Protein AF-0000000066018868 (afdb_homodimer)

Structure (mmCIF, N/CA/C/O backbone):
data_AF-0000000066018868-model_v1
#
loop_
_entity.id
_entity.type
_entity.pdbx_description
1 polymer 'Putative methylthioribose-1-phosphate isomerase'
#
loop_
_atom_site.group_PDB
_atom_site.id
_atom_site.type_symbol
_atom_site.label_atom_id
_atom_site.label_alt_id
_atom_site.label_comp_id
_atom_site.label_asym_id
_atom_site.label_entity_id
_atom_site.label_seq_id
_atom_site.pdbx_PDB_ins_code
_atom_site.Cartn_x
_atom_site.Cartn_y
_atom_site.Cartn_z
_atom_site.occupancy
_atom_site.B_iso_or_equiv
_atom_site.auth_seq_id
_atom_site.auth_comp_id
_atom_site.auth_asym_id
_atom_site.auth_atom_id
_atom_site.pdbx_PDB_model_num
ATOM 1 N N . MET A 1 1 ? 11.273 27.328 0.856 1 86 1 MET A N 1
ATOM 2 C CA . MET A 1 1 ? 10.125 27.828 0.093 1 86 1 MET A CA 1
ATOM 3 C C . MET A 1 1 ? 8.82 27.562 0.837 1 86 1 MET A C 1
ATOM 5 O O . MET A 1 1 ? 8.586 26.438 1.297 1 86 1 MET A O 1
ATOM 9 N N . ARG A 1 2 ? 8.078 28.625 0.972 1 96.12 2 ARG A N 1
ATOM 10 C CA . ARG A 1 2 ? 6.82 28.516 1.702 1 96.12 2 ARG A CA 1
ATOM 11 C C . ARG A 1 2 ? 5.734 27.891 0.83 1 96.12 2 ARG A C 1
ATOM 13 O O . ARG A 1 2 ? 5.645 28.188 -0.364 1 96.12 2 ARG A O 1
ATOM 20 N N . SER A 1 3 ? 4.953 27.031 1.435 1 97.81 3 SER A N 1
ATOM 21 C CA . SER A 1 3 ? 3.877 26.375 0.705 1 97.81 3 SER A CA 1
ATOM 22 C C . SER A 1 3 ? 2.664 27.281 0.566 1 97.81 3 SER A C 1
ATOM 24 O O . SER A 1 3 ? 1.839 27.094 -0.331 1 97.81 3 SER A O 1
ATOM 26 N N . ILE A 1 4 ? 2.498 28.312 1.494 1 98.31 4 ILE A N 1
ATOM 27 C CA . ILE A 1 4 ? 1.405 29.266 1.548 1 98.31 4 ILE A CA 1
ATOM 28 C C . ILE A 1 4 ? 1.915 30.594 2.111 1 98.31 4 ILE A C 1
ATOM 30 O O . ILE A 1 4 ? 2.68 30.609 3.078 1 98.31 4 ILE A O 1
ATOM 34 N N . PHE A 1 5 ? 1.605 31.672 1.481 1 97.75 5 PHE A N 1
ATOM 35 C CA . PHE A 1 5 ? 2.137 32.969 1.902 1 97.75 5 PHE A CA 1
ATOM 36 C C . PHE A 1 5 ? 1.303 34.094 1.332 1 97.75 5 PHE A C 1
ATOM 38 O O . PHE A 1 5 ? 0.476 33.875 0.443 1 97.75 5 PHE A O 1
ATOM 45 N N . TRP A 1 6 ? 1.484 35.281 1.974 1 97.44 6 TRP A N 1
ATOM 46 C CA . TRP A 1 6 ? 0.8 36.5 1.525 1 97.44 6 TRP A CA 1
ATOM 47 C C . TRP A 1 6 ? 1.753 37.406 0.76 1 97.44 6 TRP A C 1
ATOM 49 O O . TRP A 1 6 ? 2.812 37.781 1.271 1 97.44 6 TRP A O 1
ATOM 59 N N .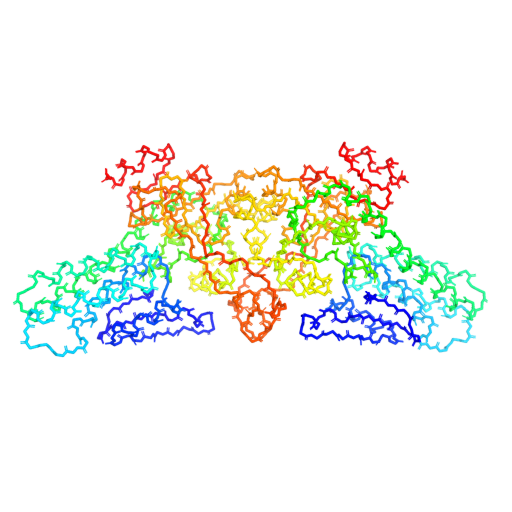 ASP A 1 7 ? 1.47 37.656 -0.458 1 94.94 7 ASP A N 1
ATOM 60 C CA . ASP A 1 7 ? 2.164 38.594 -1.323 1 94.94 7 ASP A CA 1
ATOM 61 C C . ASP A 1 7 ? 1.188 39.312 -2.266 1 94.94 7 ASP A C 1
ATOM 63 O O . ASP A 1 7 ? 0.996 38.875 -3.404 1 94.94 7 ASP A O 1
ATOM 67 N N . ASP A 1 8 ? 0.673 40.5 -1.88 1 90.44 8 ASP A N 1
ATOM 68 C CA . ASP A 1 8 ? -0.396 41.188 -2.602 1 90.44 8 ASP A CA 1
ATOM 69 C C . ASP A 1 8 ? -1.567 40.25 -2.867 1 90.44 8 ASP A C 1
ATOM 71 O O . ASP A 1 8 ? -2.076 40.188 -3.99 1 90.44 8 ASP A O 1
ATOM 75 N N . GLY A 1 9 ? -1.763 39.469 -1.833 1 93.56 9 GLY A N 1
ATOM 76 C CA . GLY A 1 9 ? -2.781 38.406 -1.881 1 93.56 9 GLY A CA 1
ATOM 77 C C . GLY A 1 9 ? -2.299 37.094 -1.35 1 93.56 9 GLY A C 1
ATOM 78 O O . GLY A 1 9 ? -1.133 36.938 -0.973 1 93.56 9 GLY A O 1
ATOM 79 N N . LEU A 1 10 ? -3.234 36.156 -1.302 1 97.94 10 LEU A N 1
ATOM 80 C CA . LEU A 1 10 ? -2.898 34.844 -0.78 1 97.94 10 LEU A CA 1
ATOM 81 C C . LEU A 1 10 ? -2.387 33.906 -1.893 1 97.94 10 LEU A C 1
ATOM 83 O O . LEU A 1 10 ? -3.033 33.781 -2.934 1 97.94 10 LEU A O 1
ATOM 87 N N . LYS A 1 11 ? -1.258 33.375 -1.705 1 98.12 11 LYS A N 1
ATOM 88 C CA . LYS A 1 11 ? -0.637 32.469 -2.662 1 98.12 11 LYS A CA 1
ATOM 89 C C . LYS A 1 11 ? -0.3 31.125 -2.01 1 98.12 11 LYS A C 1
ATOM 91 O O . LYS A 1 11 ? 0.029 31.062 -0.822 1 98.12 11 LYS A O 1
ATOM 96 N N . LEU A 1 12 ? -0.476 30.078 -2.75 1 98 12 LEU A N 1
ATOM 97 C CA . LEU A 1 12 ? -0.122 28.766 -2.24 1 98 12 LEU A CA 1
ATOM 98 C C . LEU A 1 12 ? 0.414 27.875 -3.357 1 98 12 LEU A C 1
ATOM 100 O O . LEU A 1 12 ? 0.1 28.094 -4.531 1 98 12 LEU A O 1
ATOM 104 N N . ILE A 1 13 ? 1.27 26.891 -3.074 1 98.06 13 ILE A N 1
ATOM 105 C CA . ILE A 1 13 ? 1.742 25.875 -4.008 1 98.06 13 ILE A CA 1
ATOM 106 C C . ILE A 1 13 ? 0.614 24.891 -4.316 1 98.06 13 ILE A C 1
ATOM 108 O O . ILE A 1 13 ? -0.004 24.344 -3.402 1 98.06 13 ILE A O 1
ATOM 112 N N . ASP A 1 14 ? 0.281 24.703 -5.574 1 98.12 14 ASP A N 1
ATOM 113 C CA . ASP A 1 14 ? -0.71 23.703 -5.973 1 98.12 14 ASP A CA 1
ATOM 114 C C . ASP A 1 14 ? -0.128 22.297 -5.922 1 98.12 14 ASP A C 1
ATOM 116 O O . ASP A 1 14 ? 0.373 21.797 -6.93 1 98.12 14 ASP A O 1
ATOM 120 N N . GLN A 1 15 ? -0.317 21.672 -4.859 1 97.75 15 GLN A N 1
ATOM 121 C CA . GLN A 1 15 ? 0.302 20.375 -4.613 1 97.75 15 GLN A CA 1
ATOM 122 C C . GLN A 1 15 ? -0.263 19.297 -5.547 1 97.75 15 GLN A C 1
ATOM 124 O O . GLN A 1 15 ? 0.333 18.234 -5.711 1 97.75 15 GLN A O 1
ATOM 129 N N . THR A 1 16 ? -1.448 19.531 -6.145 1 96.5 16 THR A N 1
ATOM 130 C CA . THR A 1 16 ? -2.059 18.562 -7.047 1 96.5 16 THR A CA 1
ATOM 131 C C . THR A 1 16 ? -1.248 18.438 -8.336 1 96.5 16 THR A C 1
ATOM 133 O O . THR A 1 16 ? -1.406 17.469 -9.078 1 96.5 16 THR A O 1
ATOM 136 N N . LYS A 1 17 ? -0.354 19.391 -8.555 1 97.12 17 LYS A N 1
ATOM 137 C CA . LYS A 1 17 ? 0.403 19.406 -9.805 1 97.12 17 LYS A CA 1
ATOM 138 C C . LYS A 1 17 ? 1.759 18.734 -9.633 1 97.12 17 LYS A C 1
ATOM 140 O O . LYS A 1 17 ? 2.42 18.406 -10.625 1 97.12 17 LYS A O 1
ATOM 145 N N . LEU A 1 18 ? 2.076 18.547 -8.406 1 97.19 18 LEU A N 1
ATOM 146 C CA . LEU A 1 18 ? 3.338 17.875 -8.133 1 97.19 18 LEU A CA 1
ATOM 147 C C . LEU A 1 18 ? 3.195 16.359 -8.328 1 97.19 18 LEU A C 1
ATOM 149 O O . LEU A 1 18 ? 2.131 15.797 -8.07 1 97.19 18 LEU A O 1
ATOM 153 N N . PRO A 1 19 ? 4.262 15.688 -8.922 1 97.38 19 PRO A N 1
ATOM 154 C CA . PRO A 1 19 ? 5.656 16.125 -9.023 1 97.38 19 PRO A CA 1
ATOM 155 C C . PRO A 1 19 ? 5.996 16.719 -10.391 1 97.38 19 PRO A C 1
ATOM 157 O O . PRO A 1 19 ? 7.137 17.109 -10.633 1 97.38 19 PRO A O 1
ATOM 160 N N . GLU A 1 20 ? 5.066 16.766 -11.25 1 96 20 GLU A N 1
ATOM 161 C CA . GLU A 1 20 ? 5.348 17.141 -12.633 1 96 20 GLU A CA 1
ATOM 162 C C . GLU A 1 20 ? 5.738 18.609 -12.742 1 96 20 GLU A C 1
ATOM 164 O O . GLU A 1 20 ? 6.641 18.969 -13.508 1 96 20 GLU A O 1
ATOM 169 N N . LYS A 1 21 ? 4.957 19.422 -11.977 1 96.25 21 LYS A N 1
ATOM 170 C CA . LYS A 1 21 ? 5.152 20.859 -12.109 1 96.25 21 LYS A CA 1
ATOM 171 C C . LYS A 1 21 ? 4.992 21.562 -10.766 1 96.25 21 LYS A C 1
ATOM 173 O O . LYS A 1 21 ? 4.078 21.25 -10 1 96.25 21 LYS A O 1
ATOM 178 N N . LEU A 1 22 ? 5.883 22.469 -10.461 1 97 22 LEU A N 1
ATOM 179 C CA . LEU A 1 22 ? 5.719 23.391 -9.336 1 97 22 LEU A CA 1
ATOM 180 C C . LEU A 1 22 ? 4.934 24.625 -9.766 1 97 22 LEU A C 1
ATOM 182 O O . LEU A 1 22 ? 5.43 25.453 -10.531 1 97 22 LEU A O 1
ATOM 186 N N . GLU A 1 23 ? 3.723 24.719 -9.312 1 97.81 23 GLU A N 1
ATOM 187 C CA . GLU A 1 23 ? 2.85 25.844 -9.672 1 97.81 23 GLU A CA 1
ATOM 188 C C . GLU A 1 23 ? 2.318 26.547 -8.43 1 97.81 23 GLU A C 1
ATOM 190 O O . GLU A 1 23 ? 1.902 25.906 -7.473 1 97.81 23 GLU A O 1
ATOM 195 N N . VAL A 1 24 ? 2.406 27.844 -8.422 1 97.56 24 VAL A N 1
ATOM 196 C CA . VAL A 1 24 ? 1.839 28.672 -7.359 1 97.56 24 VAL A CA 1
ATOM 197 C C . VAL A 1 24 ? 0.521 29.281 -7.832 1 97.56 24 VAL A C 1
ATOM 199 O O . VAL A 1 24 ? 0.461 29.891 -8.898 1 97.56 24 VAL A O 1
ATOM 202 N N . ILE A 1 25 ? -0.51 29.125 -7.043 1 97.12 25 ILE A N 1
ATOM 203 C CA . ILE A 1 25 ? -1.794 29.703 -7.402 1 97.12 25 ILE A CA 1
ATOM 204 C C . ILE A 1 25 ? -2.113 30.859 -6.453 1 97.12 25 ILE A C 1
ATOM 206 O O . ILE A 1 25 ? -1.679 30.859 -5.301 1 97.12 25 ILE A O 1
ATOM 210 N N . GLU A 1 26 ? -2.842 31.828 -7.016 1 96.94 26 GLU A N 1
ATOM 211 C CA . GLU A 1 26 ? -3.309 32.969 -6.227 1 96.94 26 GLU A CA 1
ATOM 212 C C . GLU A 1 26 ? -4.801 32.875 -5.926 1 96.94 26 GLU A C 1
ATOM 214 O O . GLU A 1 26 ? -5.605 32.625 -6.824 1 96.94 26 GLU A O 1
ATOM 219 N N . CYS A 1 27 ? -5.102 32.938 -4.625 1 97 27 CYS A N 1
ATOM 220 C CA . CYS A 1 27 ? -6.496 33 -4.207 1 97 27 CYS A CA 1
ATOM 221 C C . CYS A 1 27 ? -6.934 34.438 -3.982 1 97 27 CYS A C 1
ATOM 223 O O . CYS A 1 27 ? -6.344 35.156 -3.166 1 97 27 CYS A O 1
ATOM 225 N N . ARG A 1 28 ? -8.062 34.844 -4.574 1 94.88 28 ARG A N 1
ATOM 226 C CA . ARG A 1 28 ? -8.477 36.25 -4.527 1 94.88 28 ARG A CA 1
ATOM 227 C C . ARG A 1 28 ? -9.695 36.438 -3.631 1 94.88 28 ARG A C 1
ATOM 229 O O . ARG A 1 28 ? -10.016 37.562 -3.232 1 94.88 28 ARG A O 1
ATOM 236 N N . ASN A 1 29 ? -10.312 35.312 -3.41 1 95.62 29 ASN A N 1
ATOM 237 C CA . ASN A 1 29 ? -11.453 35.312 -2.506 1 95.62 29 ASN A CA 1
ATOM 238 C C . ASN A 1 29 ? -11.586 34 -1.742 1 95.62 29 ASN A C 1
ATOM 240 O O . ASN A 1 29 ? -10.852 33.062 -2.004 1 95.62 29 ASN A O 1
ATOM 244 N N . VAL A 1 30 ? -12.5 34 -0.84 1 97.38 30 VAL A N 1
ATOM 245 C CA . VAL A 1 30 ? -12.656 32.875 0.078 1 97.38 30 VAL A CA 1
ATOM 246 C C . VAL A 1 30 ? -13.133 31.656 -0.687 1 97.38 30 VAL A C 1
ATOM 248 O O . VAL A 1 30 ? -12.766 30.531 -0.358 1 97.38 30 VAL A O 1
ATOM 251 N N . GLU A 1 31 ? -13.898 31.828 -1.704 1 97.38 31 GLU A N 1
ATOM 252 C CA . GLU A 1 31 ? -14.406 30.719 -2.508 1 97.38 31 GLU A CA 1
ATOM 253 C C . GLU A 1 31 ? -13.266 29.984 -3.205 1 97.38 31 GLU A C 1
ATOM 255 O O . GLU A 1 31 ? -13.266 28.75 -3.266 1 97.38 31 GLU A O 1
ATOM 260 N N . GLU A 1 32 ? -12.344 30.766 -3.691 1 97.31 32 GLU A N 1
ATOM 261 C CA . GLU A 1 32 ? -11.188 30.156 -4.355 1 97.31 32 GLU A CA 1
ATOM 262 C C . GLU A 1 32 ? -10.328 29.375 -3.369 1 97.31 32 GLU A C 1
ATOM 264 O O . GLU A 1 32 ? -9.82 28.297 -3.695 1 97.31 32 GLU A O 1
ATOM 269 N N . LEU A 1 33 ? -10.141 29.922 -2.188 1 98.06 33 LEU A N 1
ATOM 270 C CA . LEU A 1 33 ? -9.391 29.203 -1.158 1 98.06 33 LEU A CA 1
ATOM 271 C C . LEU A 1 33 ? -10.117 27.938 -0.742 1 98.06 33 LEU A C 1
ATOM 273 O O . LEU A 1 33 ? -9.492 26.875 -0.582 1 98.06 33 LEU A O 1
ATOM 277 N N . ALA A 1 34 ? -11.406 28.047 -0.562 1 97.69 34 ALA A N 1
ATOM 278 C CA . ALA A 1 34 ? -12.219 26.875 -0.203 1 97.69 34 ALA A CA 1
ATOM 279 C C . ALA A 1 34 ? -12.078 25.766 -1.242 1 97.69 34 ALA A C 1
ATOM 281 O O . ALA A 1 34 ? -11.961 24.594 -0.892 1 97.69 34 ALA A O 1
ATOM 282 N N . ASP A 1 35 ? -12.07 26.203 -2.443 1 97.25 35 ASP A N 1
ATOM 283 C CA . ASP A 1 35 ? -11.898 25.234 -3.533 1 97.25 35 ASP A CA 1
ATOM 284 C C . ASP A 1 35 ? -10.523 24.578 -3.475 1 97.25 35 ASP A C 1
ATOM 286 O O . ASP A 1 35 ? -10.391 23.375 -3.709 1 97.25 35 ASP A O 1
ATOM 290 N N . ALA A 1 36 ? -9.492 25.328 -3.201 1 97.38 36 ALA A N 1
ATOM 291 C CA . ALA A 1 36 ? -8.133 24.812 -3.086 1 97.38 36 ALA A CA 1
ATOM 292 C C . ALA A 1 36 ? -8.023 23.797 -1.95 1 97.38 36 ALA A C 1
ATOM 294 O O . ALA A 1 36 ? -7.336 22.781 -2.08 1 97.38 36 ALA A O 1
ATOM 295 N N . ILE A 1 37 ? -8.68 24.078 -0.871 1 96.56 37 ILE A N 1
ATOM 296 C CA . ILE A 1 37 ? -8.672 23.188 0.287 1 96.56 37 ILE A CA 1
ATOM 297 C C . ILE A 1 37 ? -9.391 21.891 -0.053 1 96.56 37 ILE A C 1
ATOM 299 O O . ILE A 1 37 ? -8.875 20.797 0.204 1 96.56 37 ILE A O 1
ATOM 303 N N . LYS A 1 38 ? -10.531 21.984 -0.745 1 94.19 38 LYS A N 1
ATOM 304 C CA . LYS A 1 38 ? -11.336 20.812 -1.086 1 94.19 38 LYS A CA 1
ATOM 305 C C . LYS A 1 38 ? -10.617 19.906 -2.084 1 94.19 38 LYS A C 1
ATOM 307 O O . LYS A 1 38 ? -10.703 18.688 -2 1 94.19 38 LYS A O 1
ATOM 312 N N . LYS A 1 39 ? -9.883 20.547 -2.949 1 93.69 39 LYS A N 1
ATOM 313 C CA . LYS A 1 39 ? -9.195 19.797 -3.996 1 93.69 39 LYS A CA 1
ATOM 314 C C . LYS A 1 39 ? -7.828 19.312 -3.516 1 93.69 39 LYS A C 1
ATOM 316 O O . LYS A 1 39 ? -7.098 18.672 -4.266 1 93.69 39 LYS A O 1
ATOM 321 N N . LEU A 1 40 ? -7.488 19.688 -2.34 1 93.81 40 LEU A N 1
ATOM 322 C CA . LEU A 1 40 ? -6.25 19.25 -1.694 1 93.81 40 LEU A CA 1
ATOM 323 C C . LEU A 1 40 ? -5.039 19.891 -2.371 1 93.81 40 LEU A C 1
ATOM 325 O O . LEU A 1 40 ? -3.967 19.281 -2.426 1 93.81 40 LEU A O 1
ATOM 329 N N . ALA A 1 41 ? -5.285 21.047 -2.934 1 96.25 41 ALA A N 1
ATOM 330 C CA . ALA A 1 41 ? -4.148 21.828 -3.406 1 96.25 41 ALA A CA 1
ATOM 331 C C . ALA A 1 41 ? -3.262 22.281 -2.244 1 96.25 41 ALA A C 1
ATOM 333 O O . ALA A 1 41 ? -2.045 22.406 -2.396 1 96.25 41 ALA A O 1
ATOM 334 N N . VAL A 1 42 ? -3.904 22.562 -1.191 1 95.56 42 VAL A N 1
ATOM 335 C CA . VAL A 1 42 ? -3.236 22.781 0.088 1 95.56 42 VAL A CA 1
ATOM 336 C C . VAL A 1 42 ? -3.711 21.75 1.103 1 95.56 42 VAL A C 1
ATOM 338 O O . VAL A 1 42 ? -4.914 21.516 1.252 1 95.56 42 VAL A O 1
ATOM 341 N N . ARG A 1 43 ? -2.715 21.172 1.622 1 92.75 43 ARG A N 1
ATOM 342 C CA . ARG A 1 43 ? -3.01 20.125 2.588 1 92.75 43 ARG A CA 1
ATOM 343 C C . ARG A 1 43 ? -1.959 20.078 3.691 1 92.75 43 ARG A C 1
ATOM 345 O O . ARG A 1 43 ? -0.939 20.766 3.611 1 92.75 43 ARG A O 1
ATOM 352 N N . GLY A 1 44 ? -2.236 19.188 4.785 1 94.75 44 GLY A N 1
ATOM 353 C CA . GLY A 1 44 ? -1.415 19.156 5.984 1 94.75 44 GLY A CA 1
ATOM 354 C C . GLY A 1 44 ? -1.979 19.984 7.121 1 94.75 44 GLY A C 1
ATOM 355 O O . GLY A 1 44 ? -2.41 21.125 6.91 1 94.75 44 GLY A O 1
ATOM 356 N N . ALA A 1 45 ? -1.884 19.484 8.258 1 94.25 45 ALA A N 1
ATOM 357 C CA . ALA A 1 45 ? -2.543 20.094 9.406 1 94.25 45 ALA A CA 1
ATOM 358 C C . ALA A 1 45 ? -2.01 21.5 9.664 1 94.25 45 ALA A C 1
ATOM 360 O O . ALA A 1 45 ? -2.783 22.453 9.758 1 94.25 45 ALA A O 1
ATOM 361 N N . PRO A 1 46 ? -0.719 21.734 9.641 1 96.31 46 PRO A N 1
ATOM 362 C CA . PRO A 1 46 ? -0.23 23.094 9.891 1 96.31 46 PRO A CA 1
ATOM 363 C C . PRO A 1 46 ? -0.511 24.047 8.734 1 96.31 46 PRO A C 1
ATOM 365 O O . PRO A 1 46 ? -0.791 25.234 8.953 1 96.31 46 PRO A O 1
ATOM 368 N N . ALA A 1 47 ? -0.386 23.562 7.539 1 97.44 47 ALA A N 1
ATOM 369 C CA . ALA A 1 47 ? -0.685 24.406 6.383 1 97.44 47 ALA A CA 1
ATOM 370 C C . ALA A 1 47 ? -2.154 24.812 6.371 1 97.44 47 ALA A C 1
ATOM 372 O O . ALA A 1 47 ? -2.49 25.938 5.98 1 97.44 47 ALA A O 1
ATOM 373 N N . LEU A 1 48 ? -3.012 23.938 6.754 1 97.12 48 LEU A N 1
ATOM 374 C CA . LEU A 1 48 ? -4.438 24.234 6.828 1 97.12 48 LEU A CA 1
ATOM 375 C C . LEU A 1 48 ? -4.715 25.281 7.906 1 97.12 48 LEU A C 1
ATOM 377 O O . LEU A 1 48 ? -5.625 26.094 7.762 1 97.12 48 LEU A O 1
ATOM 381 N N . GLU A 1 49 ? -3.943 25.188 9.016 1 97.56 49 GLU A N 1
ATOM 382 C CA . GLU A 1 49 ? -4.035 26.219 10.039 1 97.56 49 GLU A CA 1
ATOM 383 C C . GLU A 1 49 ? -3.756 27.609 9.453 1 97.56 49 GLU A C 1
ATOM 385 O O . GLU A 1 49 ? -4.531 28.547 9.664 1 97.56 49 GLU A O 1
ATOM 390 N N . ALA A 1 50 ? -2.719 27.688 8.719 1 98.38 50 ALA A N 1
ATOM 391 C CA . ALA A 1 50 ? -2.355 28.938 8.062 1 98.38 50 ALA A CA 1
ATOM 392 C C . ALA A 1 50 ? -3.404 29.344 7.035 1 98.38 50 ALA A C 1
ATOM 394 O O . ALA A 1 50 ? -3.746 30.531 6.918 1 98.38 50 ALA A O 1
ATOM 395 N N . ALA A 1 51 ? -3.867 28.422 6.293 1 98.31 51 ALA A N 1
ATOM 396 C CA . ALA A 1 51 ? -4.891 28.688 5.285 1 98.31 51 ALA A CA 1
ATOM 397 C C . ALA A 1 51 ? -6.145 29.281 5.914 1 98.31 51 ALA A C 1
ATOM 399 O O . ALA A 1 51 ? -6.754 30.188 5.355 1 98.31 51 ALA A O 1
ATOM 400 N N . GLY A 1 52 ? -6.523 28.703 7.027 1 98.38 52 GLY A N 1
ATOM 401 C CA . GLY A 1 52 ? -7.668 29.25 7.734 1 98.38 52 GLY A CA 1
ATOM 402 C C . GLY A 1 52 ? -7.488 30.703 8.125 1 98.38 52 GLY A C 1
ATOM 403 O O . GLY A 1 52 ? -8.383 31.531 7.91 1 98.38 52 GLY A O 1
ATOM 404 N N . ALA A 1 53 ? -6.355 31.031 8.68 1 98.69 53 ALA A N 1
ATOM 405 C CA . ALA A 1 53 ? -6.066 32.406 9.102 1 98.69 53 ALA A CA 1
ATOM 406 C C . ALA A 1 53 ? -6.02 33.344 7.906 1 98.69 53 ALA A C 1
ATOM 408 O O . ALA A 1 53 ? -6.652 34.406 7.922 1 98.69 53 ALA A O 1
ATOM 409 N N . TYR A 1 54 ? -5.312 32.938 6.887 1 98.62 54 TYR A N 1
ATOM 410 C CA . TYR A 1 54 ? -5.215 33.75 5.684 1 98.62 54 TYR A CA 1
ATOM 411 C C . TYR A 1 54 ? -6.578 33.906 5.016 1 98.62 54 TYR A C 1
ATOM 413 O O . TYR A 1 54 ? -6.855 34.938 4.387 1 98.62 54 TYR A O 1
ATOM 421 N N . GLY A 1 55 ? -7.395 32.875 5.184 1 98.62 55 GLY A N 1
ATOM 422 C CA . GLY A 1 55 ? -8.742 32.969 4.656 1 98.62 55 GLY A CA 1
ATOM 423 C C . GLY A 1 55 ? -9.539 34.125 5.227 1 98.62 55 GLY A C 1
ATOM 424 O O . GLY A 1 55 ? -10.281 34.781 4.504 1 98.62 55 GLY A O 1
ATOM 425 N N . ILE A 1 56 ? -9.406 34.406 6.477 1 98.69 56 ILE A N 1
ATOM 426 C CA . ILE A 1 56 ? -10.086 35.531 7.121 1 98.69 56 ILE A CA 1
ATOM 427 C C . ILE A 1 56 ? -9.531 36.844 6.582 1 98.69 56 ILE A C 1
ATOM 429 O O . ILE A 1 56 ? -10.289 37.781 6.316 1 98.69 56 ILE A O 1
ATOM 433 N N . ALA A 1 57 ? -8.227 36.875 6.469 1 98.38 57 ALA A N 1
ATOM 434 C CA . ALA A 1 57 ? -7.598 38.062 5.879 1 98.38 57 ALA A CA 1
ATOM 435 C C . ALA A 1 57 ? -8.109 38.312 4.465 1 98.38 57 ALA A C 1
ATOM 437 O O . ALA A 1 57 ? -8.359 39.438 4.074 1 98.38 57 ALA A O 1
ATOM 438 N N . LEU A 1 58 ? -8.203 37.281 3.729 1 98.06 58 LEU A N 1
ATOM 439 C CA . LEU A 1 58 ? -8.719 37.344 2.367 1 98.06 58 LEU A CA 1
ATOM 440 C C . LEU A 1 58 ? -10.148 37.875 2.355 1 98.06 58 LEU A C 1
ATOM 442 O O . LEU A 1 58 ? -10.492 38.719 1.549 1 98.06 58 LEU A O 1
ATOM 446 N N . ALA A 1 59 ? -10.961 37.312 3.203 1 98.06 59 ALA A N 1
ATOM 447 C CA . ALA A 1 59 ? -12.359 37.719 3.305 1 98.06 59 ALA A CA 1
ATOM 448 C C . ALA A 1 59 ? -12.477 39.219 3.578 1 98.06 59 ALA A C 1
ATOM 450 O O . ALA A 1 59 ? -13.383 39.875 3.074 1 98.06 59 ALA A O 1
ATOM 451 N N . ALA A 1 60 ? -11.594 39.75 4.352 1 97.75 60 ALA A N 1
ATOM 452 C CA . ALA A 1 60 ? -11.617 41.156 4.746 1 97.75 60 ALA A CA 1
ATOM 453 C C . ALA A 1 60 ? -11.328 42.062 3.559 1 97.75 60 ALA A C 1
ATOM 455 O O . ALA A 1 60 ? -11.648 43.25 3.586 1 97.75 60 ALA A O 1
ATOM 456 N N . ARG A 1 61 ? -10.805 41.5 2.529 1 95.19 61 ARG A N 1
ATOM 457 C CA . ARG A 1 61 ? -10.32 42.344 1.432 1 95.19 61 ARG A CA 1
ATOM 458 C C . ARG A 1 61 ? -11.031 42 0.128 1 95.19 61 ARG A C 1
ATOM 460 O O . ARG A 1 61 ? -10.688 42.5 -0.933 1 95.19 61 ARG A O 1
ATOM 467 N N . GLU A 1 62 ? -11.898 41.031 0.216 1 92.38 62 GLU A N 1
ATOM 468 C CA . GLU A 1 62 ? -12.5 40.5 -1 1 92.38 62 GLU A CA 1
ATOM 469 C C . GLU A 1 62 ? -13.398 41.531 -1.674 1 92.38 62 GLU A C 1
ATOM 471 O O . GLU A 1 62 ? -13.688 41.438 -2.867 1 92.38 62 GLU A O 1
ATOM 476 N N . ARG A 1 63 ? -13.922 42.562 -0.972 1 91.06 63 ARG A N 1
ATOM 477 C CA . ARG A 1 63 ? -14.703 43.688 -1.508 1 91.06 63 ARG A CA 1
ATOM 478 C C . ARG A 1 63 ? -14.602 44.906 -0.612 1 91.06 63 ARG A C 1
ATOM 480 O O . ARG A 1 63 ? -13.938 44.875 0.427 1 91.06 63 ARG A O 1
ATOM 487 N N . GLU A 1 64 ? -15.18 45.969 -1.108 1 93.75 64 GLU A N 1
ATOM 488 C CA . GLU A 1 64 ? -15.258 47.188 -0.278 1 93.75 64 GLU A CA 1
ATOM 489 C C . GLU A 1 64 ? -16.422 47.094 0.697 1 93.75 64 GLU A C 1
ATOM 491 O O . GLU A 1 64 ? -17.5 46.594 0.348 1 93.75 64 GLU A O 1
ATOM 496 N N . PHE A 1 65 ? -16.125 47.562 1.903 1 95.25 65 PHE A N 1
ATOM 497 C CA . PHE A 1 65 ? -17.156 47.562 2.924 1 95.25 65 PHE A CA 1
ATOM 498 C C . PHE A 1 65 ? -17.484 48.969 3.387 1 95.25 65 PHE A C 1
ATOM 500 O O . PHE A 1 65 ? -16.578 49.781 3.541 1 95.25 65 PHE A O 1
ATOM 507 N N . ALA A 1 66 ? -18.719 49.219 3.566 1 91.44 66 ALA A N 1
ATOM 508 C CA . ALA A 1 66 ? -19.203 50.531 3.918 1 91.44 66 ALA A CA 1
ATOM 509 C C . ALA A 1 66 ? -18.953 50.844 5.391 1 91.44 66 ALA A C 1
ATOM 511 O O . ALA A 1 66 ? -18.766 52 5.77 1 91.44 66 ALA A O 1
ATOM 512 N N . ASP A 1 67 ? -19.109 49.844 6.25 1 94.12 67 ASP A N 1
ATOM 513 C CA . ASP A 1 67 ? -18.875 50.062 7.672 1 94.12 67 ASP A CA 1
ATOM 514 C C . ASP A 1 67 ? -18.297 48.812 8.328 1 94.12 67 ASP A C 1
ATOM 516 O O . ASP A 1 67 ? -18.344 47.719 7.742 1 94.12 67 ASP A O 1
ATOM 520 N N . VAL A 1 68 ? -17.891 49.031 9.523 1 96.88 68 VAL A N 1
ATOM 521 C CA . VAL A 1 68 ? -17.125 48.031 10.258 1 96.88 68 VAL A CA 1
ATOM 522 C C . VAL A 1 68 ? -18.047 46.844 10.648 1 96.88 68 VAL A C 1
ATOM 524 O O . VAL A 1 68 ? -17.609 45.688 10.648 1 96.88 68 VAL A O 1
ATOM 527 N N . ASP A 1 69 ? -19.297 47.062 10.875 1 97 69 ASP A N 1
ATOM 528 C CA . ASP A 1 69 ? -20.234 46.031 11.273 1 97 69 ASP A CA 1
ATOM 529 C C . ASP A 1 69 ? -20.531 45.094 10.109 1 97 69 ASP A C 1
ATOM 531 O O . ASP A 1 69 ? -20.641 43.875 10.297 1 97 69 ASP A O 1
ATOM 535 N N . GLU A 1 70 ? -20.672 45.656 9.023 1 97.12 70 GLU A N 1
ATOM 536 C CA . GLU A 1 70 ? -20.891 44.875 7.828 1 97.12 70 GLU A CA 1
ATOM 537 C C . GLU A 1 70 ? -19.703 43.938 7.559 1 97.12 70 GLU A C 1
ATOM 539 O O . GLU A 1 70 ? -19.875 42.781 7.195 1 97.12 70 GLU A O 1
ATOM 544 N N . LEU A 1 71 ? -18.594 44.531 7.707 1 98.19 71 LEU A N 1
ATOM 545 C CA . LEU A 1 71 ? -17.359 43.75 7.504 1 98.19 71 LEU A CA 1
ATOM 546 C C . LEU A 1 71 ? -17.266 42.594 8.508 1 98.19 71 LEU A C 1
ATOM 548 O O . LEU A 1 71 ? -16.969 41.469 8.125 1 98.19 71 LEU A O 1
ATOM 552 N N . LYS A 1 72 ? -17.516 42.844 9.711 1 98.31 72 LYS A N 1
ATOM 553 C CA . LYS A 1 72 ? -17.422 41.844 10.758 1 98.31 72 LYS A CA 1
ATOM 554 C C . LYS A 1 72 ? -18.422 40.719 10.531 1 98.31 72 LYS A C 1
ATOM 556 O O . LYS A 1 72 ? -18.109 39.562 10.758 1 98.31 72 LYS A O 1
ATOM 561 N N . GLU A 1 73 ? -19.578 41.031 10.055 1 97.75 73 GLU A N 1
ATOM 562 C CA . GLU A 1 73 ? -20.578 40.031 9.734 1 97.75 73 GLU A CA 1
ATOM 563 C C . GLU A 1 73 ? -20.125 39.156 8.562 1 97.75 73 GLU A C 1
ATOM 565 O O . GLU A 1 73 ? -20.344 37.938 8.555 1 97.75 73 GLU A O 1
ATOM 570 N N . HIS A 1 74 ? -19.547 39.844 7.641 1 97.94 74 HIS A N 1
ATOM 571 C CA . HIS A 1 74 ? -19.016 39.125 6.488 1 97.94 74 HIS A CA 1
ATOM 572 C C . HIS A 1 74 ? -17.922 38.125 6.906 1 97.94 74 HIS A C 1
ATOM 574 O O . HIS A 1 74 ? -17.859 37 6.406 1 97.94 74 HIS A O 1
ATOM 580 N N . LEU A 1 75 ? -17.094 38.531 7.824 1 98.62 75 LEU A N 1
ATOM 581 C CA . LEU A 1 75 ? -16.016 37.656 8.297 1 98.62 75 LEU A CA 1
ATOM 582 C C . LEU A 1 75 ? -16.562 36.438 9.023 1 98.62 75 LEU A C 1
ATOM 584 O O . LEU A 1 75 ? -16.031 35.344 8.883 1 98.62 75 LEU A O 1
ATOM 588 N N . LYS A 1 76 ? -17.578 36.625 9.758 1 98.56 76 LYS A N 1
ATOM 589 C CA . LYS A 1 76 ? -18.203 35.531 10.477 1 98.56 76 LYS A CA 1
ATOM 590 C C . LYS A 1 76 ? -18.766 34.5 9.5 1 98.56 76 LYS A C 1
ATOM 592 O O . LYS A 1 76 ? -18.609 33.281 9.703 1 98.56 76 LYS A O 1
ATOM 597 N N . LYS A 1 77 ? -19.375 34.969 8.453 1 98.06 77 LYS A N 1
ATOM 598 C CA . LYS A 1 77 ? -19.922 34.062 7.43 1 98.06 77 LYS A CA 1
ATOM 599 C C . LYS A 1 77 ? -18.797 33.344 6.688 1 98.06 77 LYS A C 1
ATOM 601 O O . LYS A 1 77 ? -18.922 32.156 6.391 1 98.06 77 LYS A O 1
ATOM 606 N N . ALA A 1 78 ? -17.766 34.094 6.422 1 98.19 78 ALA A N 1
ATOM 607 C CA . ALA A 1 78 ? -16.609 33.5 5.75 1 98.19 78 ALA A CA 1
ATOM 608 C C . ALA A 1 78 ? -15.953 32.406 6.621 1 98.19 78 ALA A C 1
ATOM 610 O O . ALA A 1 78 ? -15.523 31.375 6.117 1 98.19 78 ALA A O 1
ATOM 611 N N . ALA A 1 79 ? -15.875 32.719 7.867 1 98.19 79 ALA A N 1
ATOM 612 C CA . ALA A 1 79 ? -15.32 31.75 8.82 1 98.19 79 ALA A CA 1
ATOM 613 C C . ALA A 1 79 ? -16.094 30.438 8.805 1 98.19 79 ALA A C 1
ATOM 615 O O . ALA A 1 79 ? -15.508 29.359 8.742 1 98.19 79 ALA A O 1
ATOM 616 N N . ASP A 1 80 ? -17.359 30.516 8.766 1 97.56 80 ASP A N 1
ATOM 617 C CA . ASP A 1 80 ? -18.234 29.344 8.734 1 97.56 80 ASP A CA 1
ATOM 618 C C . ASP A 1 80 ? -18.062 28.562 7.43 1 97.56 80 ASP A C 1
ATOM 620 O O . ASP A 1 80 ? -18.016 27.344 7.434 1 97.56 80 ASP A O 1
ATOM 624 N N . PHE A 1 81 ? -17.969 29.312 6.457 1 97.44 81 PHE A N 1
ATOM 625 C CA . PHE A 1 81 ? -17.828 28.719 5.137 1 97.44 81 PHE A CA 1
ATOM 626 C C . PHE A 1 81 ? -16.5 27.953 5.031 1 97.44 81 PHE A C 1
ATOM 628 O O . PHE A 1 81 ? -16.484 26.797 4.613 1 97.44 81 PHE A O 1
ATOM 635 N N . LEU A 1 82 ? -15.43 28.562 5.449 1 97.25 82 LEU A N 1
ATOM 636 C CA . LEU A 1 82 ? -14.117 27.938 5.41 1 97.25 82 LEU A CA 1
ATOM 637 C C . LEU A 1 82 ? -14.07 26.703 6.316 1 97.25 82 LEU A C 1
ATOM 639 O O . LEU A 1 82 ? -13.5 25.672 5.949 1 97.25 82 LEU A O 1
ATOM 643 N N . ALA A 1 83 ? -14.68 26.781 7.43 1 95.25 83 ALA A N 1
ATOM 644 C CA . ALA A 1 83 ? -14.703 25.672 8.383 1 95.25 83 ALA A CA 1
ATOM 645 C C . ALA A 1 83 ? -15.43 24.469 7.805 1 95.25 83 ALA A C 1
ATOM 647 O O . ALA A 1 83 ? -15.094 23.328 8.117 1 95.25 83 ALA A O 1
ATOM 648 N N . SER A 1 84 ? -16.328 24.703 6.902 1 93.75 84 SER A N 1
ATOM 649 C CA . SER A 1 84 ? -17.156 23.641 6.348 1 93.75 84 SER A CA 1
ATOM 650 C C . SER A 1 84 ? -16.406 22.875 5.254 1 93.75 84 SER A C 1
ATOM 652 O O . SER A 1 84 ? -16.828 21.781 4.859 1 93.75 84 SER A O 1
ATOM 654 N N . THR A 1 85 ? -15.336 23.438 4.832 1 91.81 85 THR A N 1
ATOM 655 C CA . THR A 1 85 ? -14.609 22.797 3.742 1 91.81 85 THR A CA 1
ATOM 656 C C . THR A 1 85 ? -14.023 21.453 4.188 1 91.81 85 THR A C 1
ATOM 658 O O . THR A 1 85 ? -13.914 20.531 3.391 1 91.81 85 THR A O 1
ATOM 661 N N . ARG A 1 86 ? -13.562 21.281 5.398 1 87.81 86 ARG A N 1
ATOM 662 C CA . ARG A 1 86 ? -13.023 20.062 6 1 87.81 86 ARG A CA 1
ATOM 663 C C . ARG A 1 86 ? -13.383 19.984 7.48 1 87.81 86 ARG A C 1
ATOM 665 O O . ARG A 1 86 ? -12.531 20.219 8.344 1 87.81 86 ARG A O 1
ATOM 672 N N . PRO A 1 87 ? -14.508 19.469 7.758 1 81.81 87 PRO A N 1
ATOM 673 C CA . PRO A 1 87 ? -15.062 19.547 9.109 1 81.81 87 PRO A CA 1
ATOM 674 C C . PRO A 1 87 ? -14.227 18.781 10.133 1 81.81 87 PRO A C 1
ATOM 676 O O . PRO A 1 87 ? -14.352 19.016 11.336 1 81.81 87 PRO A O 1
ATOM 679 N N . THR A 1 88 ? -13.305 18.016 9.68 1 80.06 88 THR A N 1
ATOM 680 C CA . THR A 1 88 ? -12.547 17.203 10.625 1 80.06 88 THR A CA 1
ATOM 681 C C . THR A 1 88 ? -11.141 17.781 10.82 1 80.06 88 THR A C 1
ATOM 683 O O . THR A 1 88 ? -10.359 17.25 11.617 1 80.06 88 THR A O 1
ATOM 686 N N . ALA A 1 89 ? -10.836 18.797 10.125 1 87.5 89 ALA A N 1
ATOM 687 C CA . ALA A 1 89 ? -9.492 19.359 10.164 1 87.5 89 ALA A CA 1
ATOM 688 C C . ALA A 1 89 ? -9.359 20.375 11.297 1 87.5 89 ALA A C 1
ATOM 690 O O . ALA A 1 89 ? -9.523 21.578 11.078 1 87.5 89 ALA A O 1
ATOM 691 N N . VAL A 1 90 ? -8.922 19.984 12.43 1 90.5 90 VAL A N 1
ATOM 692 C CA . VAL A 1 90 ? -8.922 20.766 13.656 1 90.5 90 VAL A CA 1
ATOM 693 C C . VAL A 1 90 ? -8.023 21.984 13.484 1 90.5 90 VAL A C 1
ATOM 695 O O . VAL A 1 90 ? -8.344 23.078 13.961 1 90.5 90 VAL A O 1
ATOM 698 N N . ASN A 1 91 ? -6.926 21.859 12.828 1 94.44 91 ASN A N 1
ATOM 699 C CA . ASN A 1 91 ? -5.984 22.969 12.641 1 94.44 91 ASN A CA 1
ATOM 700 C C . ASN A 1 91 ? -6.602 24.094 11.828 1 94.44 91 ASN A C 1
ATOM 702 O O . ASN A 1 91 ? -6.312 25.266 12.07 1 94.44 91 ASN A O 1
ATOM 706 N N . LEU A 1 92 ? -7.453 23.75 10.883 1 95.62 92 LEU A N 1
ATOM 707 C CA . LEU A 1 92 ? -8.148 24.75 10.094 1 95.62 92 LEU A CA 1
ATOM 708 C C . LEU A 1 92 ? -8.969 25.672 10.992 1 95.62 92 LEU A C 1
ATOM 710 O O . LEU A 1 92 ? -8.938 26.891 10.828 1 95.62 92 LEU A O 1
ATOM 714 N N . PHE A 1 93 ? -9.648 25.078 11.953 1 95.06 93 PHE A N 1
ATOM 715 C CA . PHE A 1 93 ? -10.484 25.828 12.883 1 95.06 93 PHE A CA 1
ATOM 716 C C . PHE A 1 93 ? -9.641 26.75 13.758 1 95.06 93 PHE A C 1
ATOM 718 O O . PHE A 1 93 ? -10.023 27.891 14.016 1 95.06 93 PHE A O 1
ATOM 725 N N . VAL A 1 94 ? -8.531 26.219 14.18 1 95.62 94 VAL A N 1
ATOM 726 C CA . VAL A 1 94 ? -7.633 27 15.023 1 95.62 94 VAL A CA 1
ATOM 727 C C . VAL A 1 94 ? -7.203 28.266 14.281 1 95.62 94 VAL A C 1
ATOM 729 O O . VAL A 1 94 ? -7.242 29.359 14.844 1 95.62 94 VAL A O 1
ATOM 732 N N . GLY A 1 95 ? -6.809 28.156 13.039 1 97.94 95 GLY A N 1
ATOM 733 C CA . GLY A 1 95 ? -6.383 29.281 12.242 1 97.94 95 GLY A CA 1
ATOM 734 C C . GLY A 1 95 ? -7.484 30.297 12 1 97.94 95 GLY A C 1
ATOM 735 O O . GLY A 1 95 ? -7.27 31.5 12.148 1 97.94 95 GLY A O 1
ATOM 736 N N . ILE A 1 96 ? -8.664 29.781 11.703 1 98.25 96 ILE A N 1
ATOM 737 C CA . ILE A 1 96 ? -9.82 30.641 11.445 1 98.25 96 ILE A CA 1
ATOM 738 C C . ILE A 1 96 ? -10.164 31.438 12.695 1 98.25 96 ILE A C 1
ATOM 740 O O . ILE A 1 96 ? -10.289 32.656 12.641 1 98.25 96 ILE A O 1
ATOM 744 N N . GLU A 1 97 ? -10.25 30.75 13.789 1 98.12 97 GLU A N 1
ATOM 745 C CA . GLU A 1 97 ? -10.68 31.375 15.039 1 98.12 97 GLU A CA 1
ATOM 746 C C . GLU A 1 97 ? -9.68 32.438 15.5 1 98.12 97 GLU A C 1
ATOM 748 O O . GLU A 1 97 ? -10.078 33.531 15.93 1 98.12 97 GLU A O 1
ATOM 753 N N . ARG A 1 98 ? -8.516 32.094 15.414 1 98.19 98 ARG A N 1
ATOM 754 C CA . ARG A 1 98 ? -7.484 33.031 15.859 1 98.19 98 ARG A CA 1
ATOM 755 C C . ARG A 1 98 ? -7.523 34.312 15.047 1 98.19 98 ARG A C 1
ATOM 757 O O . ARG A 1 98 ? -7.516 35.406 15.609 1 98.19 98 ARG A O 1
ATOM 764 N N . ALA A 1 99 ? -7.551 34.25 13.75 1 98.69 99 ALA A N 1
ATOM 765 C CA . ALA A 1 99 ? -7.559 35.438 12.883 1 98.69 99 ALA A CA 1
ATOM 766 C C . ALA A 1 99 ? -8.867 36.219 13.023 1 98.69 99 ALA A C 1
ATOM 768 O O . ALA A 1 99 ? -8.875 37.438 13 1 98.69 99 ALA A O 1
ATOM 769 N N . LEU A 1 100 ? -9.992 35.5 13.133 1 98.81 100 LEU A N 1
ATOM 770 C CA . LEU A 1 100 ? -11.289 36.125 13.289 1 98.81 100 LEU A CA 1
ATOM 771 C C . LEU A 1 100 ? -11.344 36.938 14.578 1 98.81 100 LEU A C 1
ATOM 773 O O . LEU A 1 100 ? -11.773 38.094 14.57 1 98.81 100 LEU A O 1
ATOM 777 N N . ASN A 1 101 ? -10.898 36.281 15.656 1 98.81 101 ASN A N 1
ATOM 778 C CA . ASN A 1 101 ? -10.914 36.969 16.953 1 98.81 101 ASN A CA 1
ATOM 779 C C . ASN A 1 101 ? -10.062 38.219 16.922 1 98.81 101 ASN A C 1
ATOM 781 O O . ASN A 1 101 ? -10.438 39.25 17.516 1 98.81 101 ASN A O 1
ATOM 785 N N . ALA A 1 102 ? -8.945 38.156 16.312 1 98.75 102 ALA A N 1
ATOM 786 C CA . ALA A 1 102 ? -8.094 39.312 16.188 1 98.75 102 ALA A CA 1
ATOM 787 C C . ALA A 1 102 ? -8.773 40.406 15.367 1 98.75 102 ALA A C 1
ATOM 789 O O . ALA A 1 102 ? -8.758 41.594 15.75 1 98.75 102 ALA A O 1
ATOM 790 N N . ALA A 1 103 ? -9.328 40.062 14.273 1 98.69 103 ALA A N 1
ATOM 791 C CA . ALA A 1 103 ? -9.969 41 13.352 1 98.69 103 ALA A CA 1
ATOM 792 C C . ALA A 1 103 ? -11.125 41.719 14.023 1 98.69 103 ALA A C 1
ATOM 794 O O . ALA A 1 103 ? -11.32 42.938 13.812 1 98.69 103 ALA A O 1
ATOM 795 N N . LEU A 1 104 ? -11.875 41 14.828 1 98.38 104 LEU A N 1
ATOM 796 C CA . LEU A 1 104 ? -13.102 41.531 15.422 1 98.38 104 LEU A CA 1
ATOM 797 C C . LEU A 1 104 ? -12.781 42.594 16.469 1 98.38 104 LEU A C 1
ATOM 799 O O . LEU A 1 104 ? -13.672 43.344 16.875 1 98.38 104 LEU A O 1
ATOM 803 N N . LYS A 1 105 ? -11.562 42.75 16.859 1 98.25 105 LYS A N 1
ATOM 804 C CA . LYS A 1 105 ? -11.156 43.781 17.797 1 98.25 105 LYS A CA 1
ATOM 805 C C . LYS A 1 105 ? -11 45.125 17.109 1 98.25 105 LYS A C 1
ATOM 807 O O . LYS A 1 105 ? -10.938 46.156 17.781 1 98.25 105 LYS A O 1
ATOM 812 N N . GLY A 1 106 ? -10.938 45.094 15.82 1 97.81 106 GLY A N 1
ATOM 813 C CA . GLY A 1 106 ? -10.766 46.312 15.078 1 97.81 106 GLY A CA 1
ATOM 814 C C . GLY A 1 106 ? -11.969 47.25 15.156 1 97.81 106 GLY A C 1
ATOM 815 O O . GLY A 1 106 ? -13.109 46.781 15.234 1 97.81 106 GLY A O 1
ATOM 816 N N . GLU A 1 107 ? -11.664 48.562 15.039 1 97.38 107 GLU A N 1
ATOM 817 C CA . GLU A 1 107 ? -12.734 49.562 15.211 1 97.38 107 GLU A CA 1
ATOM 818 C C . GLU A 1 107 ? -13.055 50.25 13.898 1 97.38 107 GLU A C 1
ATOM 820 O O . GLU A 1 107 ? -14 51.031 13.82 1 97.38 107 GLU A O 1
ATOM 825 N N . SER A 1 108 ? -12.32 50.094 12.93 1 97.44 108 SER A N 1
ATOM 826 C CA . SER A 1 108 ? -12.555 50.625 11.586 1 97.44 108 SER A CA 1
ATOM 827 C C . SER A 1 108 ? -12.32 49.531 10.539 1 97.44 108 SER A C 1
ATOM 829 O O . SER A 1 108 ? -11.727 48.5 10.828 1 97.44 108 SER A O 1
ATOM 831 N N . VAL A 1 109 ? -12.867 49.781 9.414 1 97.69 109 VAL A N 1
ATOM 832 C CA . VAL A 1 109 ? -12.711 48.844 8.312 1 97.69 109 VAL A CA 1
ATOM 833 C C . VAL A 1 109 ? -11.234 48.562 8.07 1 97.69 109 VAL A C 1
ATOM 835 O O . VAL A 1 109 ? -10.812 47.406 7.953 1 97.69 109 VAL A O 1
ATOM 838 N N . GLU A 1 110 ? -10.477 49.594 8.062 1 97.19 110 GLU A N 1
ATOM 839 C CA . GLU A 1 110 ? -9.047 49.469 7.801 1 97.19 110 GLU A CA 1
ATOM 840 C C . GLU A 1 110 ? -8.336 48.719 8.922 1 97.19 110 GLU A C 1
ATOM 842 O O . GLU A 1 110 ? -7.441 47.906 8.672 1 97.19 110 GLU A O 1
ATOM 847 N N . GLU A 1 111 ? -8.766 48.938 10.109 1 98 111 GLU A N 1
ATOM 848 C CA . GLU A 1 111 ? -8.148 48.281 11.25 1 98 111 GLU A CA 1
ATOM 849 C C . GLU A 1 111 ? -8.477 46.781 11.258 1 98 111 GLU A C 1
ATOM 851 O O . GLU A 1 111 ? -7.629 45.969 11.594 1 98 111 GLU A O 1
ATOM 856 N N . VAL A 1 112 ? -9.703 46.469 10.922 1 98.44 112 VAL A N 1
ATOM 857 C CA . VAL A 1 112 ? -10.117 45.094 10.852 1 98.44 112 VAL A CA 1
ATOM 858 C C . VAL A 1 112 ? -9.289 44.344 9.805 1 98.44 112 VAL A C 1
ATOM 860 O O . VAL A 1 112 ? -8.797 43.25 10.055 1 98.44 112 VAL A O 1
ATOM 863 N N . LYS A 1 113 ? -9.117 44.969 8.648 1 98 113 LYS A N 1
ATOM 864 C CA . LYS A 1 113 ? -8.312 44.406 7.582 1 98 113 LYS A CA 1
ATOM 865 C C . LYS A 1 113 ? -6.871 44.156 8.039 1 98 113 LYS A C 1
ATOM 867 O O . LYS A 1 113 ? -6.301 43.094 7.805 1 98 113 LYS A O 1
ATOM 872 N N . GLU A 1 114 ? -6.332 45.094 8.719 1 98.12 114 GLU A N 1
ATOM 873 C CA . GLU A 1 114 ? -4.945 45.031 9.172 1 98.12 114 GLU A CA 1
ATOM 874 C C . GLU A 1 114 ? -4.754 43.969 10.25 1 98.12 114 GLU A C 1
ATOM 876 O O . GLU A 1 114 ? -3.771 43.219 10.227 1 98.12 114 GLU A O 1
ATOM 881 N N . LEU A 1 115 ? -5.699 43.906 11.141 1 98.62 115 LEU A N 1
ATOM 882 C CA . LEU A 1 115 ? -5.602 42.969 12.234 1 98.62 115 LEU A CA 1
ATOM 883 C C . LEU A 1 115 ? -5.719 41.531 11.727 1 98.62 115 LEU A C 1
ATOM 885 O O . LEU A 1 115 ? -5.004 40.656 12.195 1 98.62 115 LEU A O 1
ATOM 889 N N . ALA A 1 116 ? -6.598 41.312 10.773 1 98.56 116 ALA A N 1
ATOM 890 C CA . ALA A 1 116 ? -6.766 40 10.188 1 98.56 116 ALA A CA 1
ATOM 891 C C . ALA A 1 116 ? -5.48 39.531 9.516 1 98.56 116 ALA A C 1
ATOM 893 O O . ALA A 1 116 ? -5.016 38.406 9.758 1 98.56 116 ALA A O 1
ATOM 894 N N . LEU A 1 117 ? -4.926 40.375 8.719 1 98.56 117 LEU A N 1
ATOM 895 C CA . LEU A 1 117 ? -3.725 40 7.977 1 98.56 117 LEU A CA 1
ATOM 896 C C . LEU A 1 117 ? -2.531 39.844 8.914 1 98.56 117 LEU A C 1
ATOM 898 O O . LEU A 1 117 ? -1.741 38.906 8.766 1 98.56 117 LEU A O 1
ATOM 902 N N . ARG A 1 118 ? -2.389 40.719 9.852 1 98.62 118 ARG A N 1
ATOM 903 C CA . ARG A 1 118 ? -1.282 40.656 10.797 1 98.62 118 ARG A CA 1
ATOM 904 C C . ARG A 1 118 ? -1.315 39.375 11.594 1 98.62 118 ARG A C 1
ATOM 906 O O . ARG A 1 118 ? -0.278 38.75 11.805 1 98.62 118 ARG A O 1
ATOM 913 N N . GLU A 1 119 ? -2.477 39 12.039 1 98.69 119 GLU A N 1
ATOM 914 C CA . GLU A 1 119 ? -2.605 37.75 12.805 1 98.69 119 GLU A CA 1
ATOM 915 C C . GLU A 1 119 ? -2.328 36.531 11.93 1 98.69 119 GLU A C 1
ATOM 917 O O . GLU A 1 119 ? -1.725 35.562 12.391 1 98.69 119 GLU A O 1
ATOM 922 N N . ALA A 1 120 ? -2.803 36.562 10.695 1 98.69 120 ALA A N 1
ATOM 923 C CA . ALA A 1 120 ? -2.537 35.469 9.766 1 98.69 120 ALA A CA 1
ATOM 924 C C . ALA A 1 120 ? -1.041 35.312 9.516 1 98.69 120 ALA A C 1
ATOM 926 O O . ALA A 1 120 ? -0.52 34.188 9.508 1 98.69 120 ALA A O 1
ATOM 927 N N . GLU A 1 121 ? -0.357 36.375 9.328 1 98.44 121 GLU A N 1
ATOM 928 C CA . GLU A 1 121 ? 1.088 36.375 9.117 1 98.44 121 GLU A CA 1
ATOM 929 C C . GLU A 1 121 ? 1.823 35.906 10.367 1 98.44 121 GLU A C 1
ATOM 931 O O . GLU A 1 121 ? 2.797 35.125 10.266 1 98.44 121 GLU A O 1
ATOM 936 N N . LYS A 1 122 ? 1.332 36.406 11.469 1 98.56 122 LYS A N 1
ATOM 937 C CA . LYS A 1 122 ? 1.913 35.969 12.734 1 98.56 122 LYS A CA 1
ATOM 938 C C . LYS A 1 122 ? 1.782 34.469 12.898 1 98.56 122 LYS A C 1
ATOM 940 O O . LYS A 1 122 ? 2.738 33.781 13.297 1 98.56 122 LYS A O 1
ATOM 945 N N . LEU A 1 123 ? 0.643 33.969 12.609 1 98.25 123 LEU A N 1
ATOM 946 C CA . LEU A 1 123 ? 0.399 32.531 12.703 1 98.25 123 LEU A CA 1
ATOM 947 C C . LEU A 1 123 ? 1.315 31.75 11.758 1 98.25 123 LEU A C 1
ATOM 949 O O . LEU A 1 123 ? 1.844 30.688 12.117 1 98.25 123 LEU A O 1
ATOM 953 N N . ALA A 1 124 ? 1.483 32.188 10.555 1 98.44 124 ALA A N 1
ATOM 954 C CA . ALA A 1 124 ? 2.371 31.547 9.586 1 98.44 124 ALA A CA 1
ATOM 955 C C . ALA A 1 124 ? 3.807 31.5 10.102 1 98.44 124 ALA A C 1
ATOM 957 O O . ALA A 1 124 ? 4.484 30.484 9.992 1 98.44 124 ALA A O 1
ATOM 958 N N . GLU A 1 125 ? 4.238 32.594 10.68 1 98.38 125 GLU A N 1
ATOM 959 C CA . GLU A 1 125 ? 5.59 32.656 11.227 1 98.38 125 GLU A CA 1
ATOM 960 C C . GLU A 1 125 ? 5.742 31.734 12.43 1 98.38 125 GLU A C 1
ATOM 962 O O . GLU A 1 125 ? 6.785 31.094 12.602 1 98.38 125 GLU A O 1
ATOM 967 N N . GLU A 1 126 ? 4.738 31.75 13.219 1 98.12 126 GLU A N 1
ATOM 968 C CA . GLU A 1 126 ? 4.746 30.844 14.375 1 98.12 126 GLU A CA 1
ATOM 969 C C . GLU A 1 126 ? 4.871 29.391 13.938 1 98.12 126 GLU A C 1
ATOM 971 O O . GLU A 1 126 ? 5.535 28.594 14.594 1 98.12 126 GLU A O 1
ATOM 976 N N . ASP A 1 127 ? 4.184 29.031 12.859 1 98.25 127 ASP A N 1
ATOM 977 C CA . ASP A 1 127 ? 4.289 27.672 12.328 1 98.25 127 ASP A CA 1
ATOM 978 C C . ASP A 1 127 ? 5.734 27.344 11.969 1 98.25 127 ASP A C 1
ATOM 980 O O . ASP A 1 127 ? 6.223 26.266 12.297 1 98.25 127 ASP A O 1
ATOM 984 N N . VAL A 1 128 ? 6.395 28.234 11.266 1 98.5 128 VAL A N 1
ATOM 985 C CA . VAL A 1 128 ? 7.781 28.031 10.867 1 98.5 128 VAL A CA 1
ATOM 986 C C . VAL A 1 128 ? 8.656 27.844 12.109 1 98.5 128 VAL A C 1
ATOM 988 O O . VAL A 1 128 ? 9.484 26.938 12.156 1 98.5 128 VAL A O 1
ATOM 991 N N . GLU A 1 129 ? 8.406 28.688 13.078 1 98.38 129 GLU A N 1
ATOM 992 C CA . GLU A 1 129 ? 9.195 28.641 14.305 1 98.38 129 GLU A CA 1
ATOM 993 C C . GLU A 1 129 ? 8.969 27.328 15.055 1 98.38 129 GLU A C 1
ATOM 995 O O . GLU A 1 129 ? 9.914 26.719 15.562 1 98.38 129 GLU A O 1
ATOM 1000 N N . ARG A 1 130 ? 7.746 26.953 15.18 1 97.94 130 ARG A N 1
ATOM 1001 C CA . ARG A 1 130 ? 7.422 25.703 15.852 1 97.94 130 ARG A CA 1
ATOM 1002 C C . ARG A 1 130 ? 8.055 24.516 15.141 1 97.94 130 ARG A C 1
ATOM 1004 O O . ARG A 1 130 ? 8.547 23.578 15.781 1 97.94 130 ARG A O 1
ATOM 1011 N N . ASN A 1 131 ? 8 24.516 13.797 1 98.5 131 ASN A N 1
ATOM 1012 C CA . ASN A 1 131 ? 8.586 23.438 13.008 1 98.5 131 ASN A CA 1
ATOM 1013 C C . ASN A 1 131 ? 10.094 23.344 13.219 1 98.5 131 ASN A C 1
ATOM 1015 O O . ASN A 1 131 ? 10.641 22.25 13.328 1 98.5 131 ASN A O 1
ATOM 1019 N N . ARG A 1 132 ? 10.742 24.531 13.289 1 98.44 132 ARG A N 1
ATOM 1020 C CA . ARG A 1 132 ? 12.18 24.562 13.531 1 98.44 132 ARG A CA 1
ATOM 1021 C C . ARG A 1 132 ? 12.516 24.016 14.914 1 98.44 132 ARG A C 1
ATOM 1023 O O . ARG A 1 132 ? 13.461 23.234 15.062 1 98.44 132 ARG A O 1
ATOM 1030 N N . LYS A 1 133 ? 11.734 24.406 15.883 1 98.56 133 LYS A N 1
ATOM 1031 C CA . LYS A 1 133 ? 11.953 23.906 17.25 1 98.56 133 LYS A CA 1
ATOM 1032 C C . LYS A 1 133 ? 11.734 22.406 17.328 1 98.56 133 LYS A C 1
ATOM 1034 O O . LYS A 1 133 ? 12.531 21.688 17.922 1 98.56 133 LYS A O 1
ATOM 1039 N N . MET A 1 134 ? 10.664 21.953 16.781 1 98.56 134 MET A N 1
ATOM 1040 C CA . MET A 1 134 ? 10.367 20.531 16.734 1 98.56 134 MET A CA 1
ATOM 1041 C C . MET A 1 134 ? 11.5 19.766 16.047 1 98.56 134 MET A C 1
ATOM 1043 O O . MET A 1 134 ? 11.875 18.672 16.484 1 98.56 134 MET A O 1
ATOM 1047 N N . GLY A 1 135 ? 11.977 20.344 14.906 1 98.81 135 GLY A N 1
ATOM 1048 C CA . GLY A 1 135 ? 13.102 19.766 14.195 1 98.81 135 GLY A CA 1
ATOM 1049 C C . GLY A 1 135 ? 14.336 19.625 15.055 1 98.81 135 GLY A C 1
ATOM 1050 O O . GLY A 1 135 ? 15.016 18.594 15.016 1 98.81 135 GLY A O 1
ATOM 1051 N N . GLU A 1 136 ? 14.594 20.625 15.828 1 98.5 136 GLU A N 1
ATOM 1052 C CA . GLU A 1 136 ? 15.766 20.625 16.703 1 98.5 136 GLU A CA 1
ATOM 1053 C C . GLU A 1 136 ? 15.648 19.547 17.781 1 98.5 136 GLU A C 1
ATOM 1055 O O . GLU A 1 136 ? 16.594 18.781 18 1 98.5 136 GLU A O 1
ATOM 1060 N N . TYR A 1 137 ? 14.547 19.5 18.469 1 98.75 137 TYR A N 1
ATOM 1061 C CA . TYR A 1 137 ? 14.336 18.484 19.5 1 98.75 137 TYR A CA 1
ATOM 1062 C C . TYR A 1 137 ? 14.375 17.078 18.906 1 98.75 137 TYR A C 1
ATOM 1064 O O . TYR A 1 137 ? 15.016 16.188 19.453 1 98.75 137 TYR A O 1
ATOM 1072 N N . GLY A 1 138 ? 13.703 16.938 17.75 1 98.81 138 GLY A N 1
ATOM 1073 C CA . GLY A 1 138 ? 13.617 15.633 17.109 1 98.81 138 GLY A CA 1
ATOM 1074 C C . GLY A 1 138 ? 14.945 15.141 16.562 1 98.81 138 GLY A C 1
ATOM 1075 O O . GLY A 1 138 ? 15.203 13.938 16.531 1 98.81 138 GLY A O 1
ATOM 1076 N N . ALA A 1 139 ? 15.773 16.078 16.094 1 98.75 139 ALA A N 1
ATOM 1077 C CA . ALA A 1 139 ? 17.062 15.734 15.508 1 98.75 139 ALA A CA 1
ATOM 1078 C C . ALA A 1 139 ? 17.938 14.969 16.5 1 98.75 139 ALA A C 1
ATOM 1080 O O . ALA A 1 139 ? 18.781 14.156 16.109 1 98.75 139 ALA A O 1
ATOM 1081 N N . GLU A 1 140 ? 17.672 15.18 17.781 1 98.44 140 GLU A N 1
ATOM 1082 C CA . GLU A 1 140 ? 18.453 14.516 18.828 1 98.44 140 GLU A CA 1
ATOM 1083 C C . GLU A 1 140 ? 18.156 13.016 18.859 1 98.44 140 GLU A C 1
ATOM 1085 O O . GLU A 1 140 ? 18.953 12.234 19.375 1 98.44 140 GLU A O 1
ATOM 1090 N N . LEU A 1 141 ? 17.047 12.625 18.359 1 98.81 141 LEU A N 1
ATOM 1091 C CA . LEU A 1 141 ? 16.641 11.227 18.359 1 98.81 141 LEU A CA 1
ATOM 1092 C C . LEU A 1 141 ? 17.25 10.469 17.203 1 98.81 141 LEU A C 1
ATOM 1094 O O . LEU A 1 141 ? 17.234 9.234 17.188 1 98.81 141 LEU A O 1
ATOM 1098 N N . LEU A 1 142 ? 17.797 11.227 16.188 1 98.81 142 LEU A N 1
ATOM 1099 C CA . LEU A 1 142 ? 18.406 10.609 15.016 1 98.81 142 LEU A CA 1
ATOM 1100 C C . LEU A 1 142 ? 19.922 10.562 15.141 1 98.81 142 LEU A C 1
ATOM 1102 O O . LEU A 1 142 ? 20.531 11.516 15.609 1 98.81 142 LEU A O 1
ATOM 1106 N N . GLU A 1 143 ? 20.469 9.469 14.742 1 98.62 143 GLU A N 1
ATOM 1107 C CA . GLU A 1 143 ? 21.922 9.297 14.742 1 98.62 143 GLU A CA 1
ATOM 1108 C C . GLU A 1 143 ? 22.484 9.406 13.328 1 98.62 143 GLU A C 1
ATOM 1110 O O . GLU A 1 143 ? 21.781 9.188 12.352 1 98.62 143 GLU A O 1
ATOM 1115 N N . ASP A 1 144 ? 23.797 9.742 13.305 1 98.69 144 ASP A N 1
ATOM 1116 C CA . ASP A 1 144 ? 24.5 9.789 12.023 1 98.69 144 ASP A CA 1
ATOM 1117 C C . ASP A 1 144 ? 24.484 8.43 11.328 1 98.69 144 ASP A C 1
ATOM 1119 O O . ASP A 1 144 ? 24.906 7.426 11.914 1 98.69 144 ASP A O 1
ATOM 1123 N N . GLY A 1 145 ? 23.969 8.391 10.164 1 98.75 145 GLY A N 1
ATOM 1124 C CA . GLY A 1 145 ? 23.922 7.141 9.422 1 98.75 145 GLY A CA 1
ATOM 1125 C C . GLY A 1 145 ? 22.562 6.465 9.461 1 98.75 145 GLY A C 1
ATOM 1126 O O . GLY A 1 145 ? 22.344 5.445 8.805 1 98.75 145 GLY A O 1
ATOM 1127 N N . ASP A 1 146 ? 21.594 7.055 10.18 1 98.88 146 ASP A N 1
ATOM 1128 C CA . ASP A 1 146 ? 20.266 6.457 10.328 1 98.88 146 ASP A CA 1
ATOM 1129 C C . ASP A 1 146 ? 19.531 6.414 9 1 98.88 146 ASP A C 1
ATOM 1131 O O . ASP A 1 146 ? 19.625 7.344 8.195 1 98.88 146 ASP A O 1
ATOM 1135 N N . VAL A 1 147 ? 18.828 5.363 8.773 1 98.94 147 VAL A N 1
ATOM 1136 C CA . VAL A 1 147 ? 17.797 5.297 7.758 1 98.94 147 VAL A CA 1
ATOM 1137 C C . VAL A 1 147 ? 16.422 5.469 8.406 1 98.94 147 VAL A C 1
ATOM 1139 O O . VAL A 1 147 ? 16.031 4.668 9.258 1 98.94 147 VAL A O 1
ATOM 1142 N N . VAL A 1 148 ? 15.75 6.523 7.984 1 98.94 148 VAL A N 1
ATOM 1143 C CA . VAL A 1 148 ? 14.453 6.867 8.562 1 98.94 148 VAL A CA 1
ATOM 1144 C C . VAL A 1 148 ? 13.344 6.539 7.574 1 98.94 148 VAL A C 1
ATOM 1146 O O . VAL A 1 148 ? 13.383 6.98 6.422 1 98.94 148 VAL A O 1
ATOM 1149 N N . LEU A 1 149 ? 12.398 5.695 8.016 1 99 149 LEU A N 1
ATOM 1150 C CA . LEU A 1 149 ? 11.195 5.48 7.211 1 99 149 LEU A CA 1
ATOM 1151 C C . LEU A 1 149 ? 10.109 6.488 7.57 1 99 149 LEU A C 1
ATOM 1153 O O . LEU A 1 149 ? 9.875 6.758 8.75 1 99 149 LEU A O 1
ATOM 1157 N N . THR A 1 150 ? 9.516 7.121 6.551 1 98.94 150 THR A N 1
ATOM 1158 C CA . THR A 1 150 ? 8.406 8.047 6.781 1 98.94 150 THR A CA 1
ATOM 1159 C C . THR A 1 150 ? 7.199 7.668 5.93 1 98.94 150 THR A C 1
ATOM 1161 O O . THR A 1 150 ? 7.301 6.809 5.051 1 98.94 150 THR A O 1
ATOM 1164 N N . TYR A 1 151 ? 6.051 8.203 6.289 1 98.88 151 TYR A N 1
ATOM 1165 C CA . TYR A 1 151 ? 4.77 7.879 5.672 1 98.88 151 TYR A CA 1
ATOM 1166 C C . TYR A 1 151 ? 3.953 9.141 5.414 1 98.88 151 TYR A C 1
ATOM 1168 O O . TYR A 1 151 ? 3.879 10.023 6.27 1 98.88 151 TYR A O 1
ATOM 1176 N N . CYS A 1 152 ? 3.375 9.188 4.234 1 98.38 152 CYS A N 1
ATOM 1177 C CA . CYS A 1 152 ? 2.641 10.367 3.781 1 98.38 152 CYS A CA 1
ATOM 1178 C C . CYS A 1 152 ? 3.58 11.539 3.564 1 98.38 152 CYS A C 1
ATOM 1180 O O . CYS A 1 152 ? 4.668 11.383 3.006 1 98.38 152 CYS A O 1
ATOM 1182 N N . ASN A 1 153 ? 3.131 12.719 3.773 1 98.75 153 ASN A N 1
ATOM 1183 C CA . ASN A 1 153 ? 3.951 13.922 3.639 1 98.75 153 ASN A CA 1
ATOM 1184 C C . ASN A 1 153 ? 3.797 14.844 4.844 1 98.75 153 ASN A C 1
ATOM 1186 O O . ASN A 1 153 ? 2.76 15.492 5.004 1 98.75 153 ASN A O 1
ATOM 1190 N N . ALA A 1 154 ? 4.836 14.836 5.605 1 98.56 154 ALA A N 1
ATOM 1191 C CA . ALA A 1 154 ? 4.891 15.719 6.766 1 98.56 154 ALA A CA 1
ATOM 1192 C C . ALA A 1 154 ? 6.078 16.672 6.676 1 98.56 154 ALA A C 1
ATOM 1194 O O . ALA A 1 154 ? 6.852 16.797 7.625 1 98.56 154 ALA A O 1
ATOM 1195 N N . GLY A 1 155 ? 6.227 17.266 5.488 1 98.38 155 GLY A N 1
ATOM 1196 C CA . GLY A 1 155 ? 7.332 18.172 5.207 1 98.38 155 GLY A CA 1
ATOM 1197 C C . GLY A 1 155 ? 6.891 19.609 5 1 98.38 155 GLY A C 1
ATOM 1198 O O . GLY A 1 155 ? 5.934 20.062 5.633 1 98.38 155 GLY A O 1
ATOM 1199 N N . ARG A 1 156 ? 7.676 20.328 4.281 1 97.5 156 ARG A N 1
ATOM 1200 C CA . ARG A 1 156 ? 7.434 21.75 4.082 1 97.5 156 ARG A CA 1
ATOM 1201 C C . ARG A 1 156 ? 6.125 21.984 3.336 1 97.5 156 ARG A C 1
ATOM 1203 O O . ARG A 1 156 ? 5.438 22.984 3.574 1 97.5 156 ARG A O 1
ATOM 1210 N N . LEU A 1 157 ? 5.699 21.031 2.451 1 98.12 157 LEU A N 1
ATOM 1211 C CA . LEU A 1 157 ? 4.465 21.172 1.685 1 98.12 157 LEU A CA 1
ATOM 1212 C C . LEU A 1 157 ? 3.244 21.016 2.584 1 98.12 157 LEU A C 1
ATOM 1214 O O . LEU A 1 157 ? 2.143 21.438 2.229 1 98.12 157 LEU A O 1
ATOM 1218 N N . ALA A 1 158 ? 3.438 20.359 3.758 1 97.88 158 ALA A N 1
ATOM 1219 C CA . ALA A 1 158 ? 2.34 20.094 4.688 1 97.88 158 ALA A CA 1
ATOM 1220 C C . ALA A 1 158 ? 2.281 21.172 5.77 1 97.88 158 ALA A C 1
ATOM 1222 O O . ALA A 1 158 ? 1.436 21.125 6.664 1 97.88 158 ALA A O 1
ATOM 1223 N N . THR A 1 159 ? 3.182 22.141 5.762 1 98.38 159 THR A N 1
ATOM 1224 C CA . THR A 1 159 ? 3.301 23.25 6.699 1 98.38 159 THR A CA 1
ATOM 1225 C C . THR A 1 159 ? 3.529 24.562 5.957 1 98.38 159 THR A C 1
ATOM 1227 O O . THR A 1 159 ? 3.385 24.625 4.734 1 98.38 159 THR A O 1
ATOM 1230 N N . VAL A 1 160 ? 3.785 25.625 6.703 1 98.38 160 VAL A N 1
ATOM 1231 C CA . VAL A 1 160 ? 4.168 26.875 6.031 1 98.38 160 VAL A CA 1
ATOM 1232 C C . VAL A 1 160 ? 5.57 26.719 5.441 1 98.38 160 VAL A C 1
ATOM 1234 O O . VAL A 1 160 ? 5.816 27.125 4.301 1 98.38 160 VAL A O 1
ATOM 1237 N N . ASP A 1 161 ? 6.41 26.125 6.219 1 97.88 161 ASP A N 1
ATOM 1238 C CA . ASP A 1 161 ? 7.773 25.828 5.801 1 97.88 161 ASP A CA 1
ATOM 1239 C C . ASP A 1 161 ? 8.414 24.781 6.707 1 97.88 161 ASP A C 1
ATOM 1241 O O . ASP A 1 161 ? 7.859 24.438 7.754 1 97.88 161 ASP A O 1
ATOM 1245 N N . TRP A 1 162 ? 9.492 24.094 6.277 1 98.19 162 TRP A N 1
ATOM 1246 C CA . TRP A 1 162 ? 10.406 23.219 6.996 1 98.19 162 TRP A CA 1
ATOM 1247 C C . TRP A 1 162 ? 9.805 21.828 7.172 1 98.19 162 TRP A C 1
ATOM 1249 O O . TRP A 1 162 ? 10.32 20.844 6.629 1 98.19 162 TRP A O 1
ATOM 1259 N N . GLY A 1 163 ? 8.562 21.781 7.902 1 98.5 163 GLY A N 1
ATOM 1260 C CA . GLY A 1 163 ? 7.91 20.484 8.094 1 98.5 163 GLY A CA 1
ATOM 1261 C C . GLY A 1 163 ? 7.895 20.031 9.539 1 98.5 163 GLY A C 1
ATOM 1262 O O . GLY A 1 163 ? 8.578 20.609 10.383 1 98.5 163 GLY A O 1
ATOM 1263 N N . THR A 1 164 ? 7.078 18.969 9.781 1 98.62 164 THR A N 1
ATOM 1264 C CA . THR A 1 164 ? 7.062 18.359 11.102 1 98.62 164 THR A CA 1
ATOM 1265 C C . THR A 1 164 ? 8.008 17.172 11.156 1 98.62 164 THR A C 1
ATOM 1267 O O . THR A 1 164 ? 9.195 17.328 11.453 1 98.62 164 THR A O 1
ATOM 1270 N N . ALA A 1 165 ? 7.594 16 10.633 1 98.88 165 ALA A N 1
ATOM 1271 C CA . ALA A 1 165 ? 8.445 14.82 10.625 1 98.88 165 ALA A CA 1
ATOM 1272 C C . ALA A 1 165 ? 9.672 15.039 9.742 1 98.88 165 ALA A C 1
ATOM 1274 O O . ALA A 1 165 ? 10.797 14.734 10.148 1 98.88 165 ALA A O 1
ATOM 1275 N N . LEU A 1 166 ? 9.461 15.547 8.5 1 98.81 166 LEU A N 1
ATOM 1276 C CA . LEU A 1 166 ? 10.586 15.781 7.609 1 98.81 166 LEU A CA 1
ATOM 1277 C C . LEU A 1 166 ? 11.414 16.969 8.086 1 98.81 166 LEU A C 1
ATOM 1279 O O . LEU A 1 166 ? 12.586 17.109 7.715 1 98.81 166 LEU A O 1
ATOM 1283 N N . GLY A 1 167 ? 10.727 17.875 8.891 1 98.81 167 GLY A N 1
ATOM 1284 C CA . GLY A 1 167 ? 11.516 18.922 9.539 1 98.81 167 GLY A CA 1
ATOM 1285 C C . GLY A 1 167 ? 12.562 18.375 10.484 1 98.81 167 GLY A C 1
ATOM 1286 O O . GLY A 1 167 ? 13.656 18.938 10.602 1 98.81 167 GLY A O 1
ATOM 1287 N N . VAL A 1 168 ? 12.227 17.312 11.18 1 98.94 168 VAL A N 1
ATOM 1288 C CA . VAL A 1 168 ? 13.172 16.625 12.055 1 98.94 168 VAL A CA 1
ATOM 1289 C C . VAL A 1 168 ? 14.344 16.109 11.234 1 98.94 168 VAL A C 1
ATOM 1291 O O . VAL A 1 168 ? 15.508 16.281 11.609 1 98.94 168 VAL A O 1
ATOM 1294 N N . VAL A 1 169 ? 14.102 15.484 10.109 1 98.88 169 VAL A N 1
ATOM 1295 C CA . VAL A 1 169 ? 15.117 14.945 9.211 1 98.88 169 VAL A CA 1
ATOM 1296 C C . VAL A 1 169 ? 16 16.078 8.695 1 98.88 169 VAL A C 1
ATOM 1298 O O . VAL A 1 169 ? 17.234 15.984 8.734 1 98.88 169 VAL A O 1
ATOM 1301 N N . ARG A 1 170 ? 15.375 17.188 8.227 1 98.69 170 ARG A N 1
ATOM 1302 C CA . ARG A 1 170 ? 16.109 18.344 7.711 1 98.69 170 ARG A CA 1
ATOM 1303 C C . ARG A 1 170 ? 17.031 18.922 8.773 1 98.69 170 ARG A C 1
ATOM 1305 O O . ARG A 1 170 ? 18.172 19.281 8.469 1 98.69 170 ARG A O 1
ATOM 1312 N N . SER A 1 171 ? 16.469 19.016 9.953 1 98.81 171 SER A N 1
ATOM 1313 C CA . SER A 1 171 ? 17.266 19.562 11.047 1 98.81 171 SER A CA 1
ATOM 1314 C C . SER A 1 171 ? 18.469 18.672 11.367 1 98.81 171 SER A C 1
ATOM 1316 O O . SER A 1 171 ? 19.562 19.172 11.641 1 98.81 171 SER A O 1
ATOM 1318 N N . ALA A 1 172 ? 18.266 17.344 11.367 1 98.88 172 ALA A N 1
ATOM 1319 C CA . ALA A 1 172 ? 19.375 16.422 11.586 1 98.88 172 ALA A CA 1
ATOM 1320 C C . ALA A 1 172 ? 20.453 16.594 10.516 1 98.88 172 ALA A C 1
ATOM 1322 O O . ALA A 1 172 ? 21.641 16.609 10.82 1 98.88 172 ALA A O 1
ATOM 1323 N N . VAL A 1 173 ? 20.031 16.719 9.266 1 98.75 173 VAL A N 1
ATOM 1324 C CA . VAL A 1 173 ? 20.953 16.906 8.148 1 98.75 173 VAL A CA 1
ATOM 1325 C C . VAL A 1 173 ? 21.688 18.234 8.305 1 98.75 173 VAL A C 1
ATOM 1327 O O . VAL A 1 173 ? 22.891 18.328 8.07 1 98.75 173 VAL A O 1
ATOM 1330 N N . GLU A 1 174 ? 20.922 19.25 8.648 1 98 174 GLU A N 1
ATOM 1331 C CA . GLU A 1 174 ? 21.516 20.578 8.875 1 98 174 GLU A CA 1
ATOM 1332 C C . GLU A 1 174 ? 22.578 20.531 9.969 1 98 174 GLU A C 1
ATOM 1334 O O . GLU A 1 174 ? 23.547 21.281 9.93 1 98 174 GLU A O 1
ATOM 1339 N N . GLN A 1 175 ? 22.453 19.641 10.875 1 98.12 175 GLN A N 1
ATOM 1340 C CA . GLN A 1 175 ? 23.391 19.484 11.969 1 98.12 175 GLN A CA 1
ATOM 1341 C C . GLN A 1 175 ? 24.609 18.656 11.531 1 98.12 175 GLN A C 1
ATOM 1343 O O . GLN A 1 175 ? 25.5 18.391 12.336 1 98.12 175 GLN A O 1
ATOM 1348 N N . GLY A 1 176 ? 24.547 18.172 10.312 1 98.19 176 GLY A N 1
ATOM 1349 C CA . GLY A 1 176 ? 25.719 17.484 9.766 1 98.19 176 GLY A CA 1
ATOM 1350 C C . GLY A 1 176 ? 25.562 15.977 9.727 1 98.19 176 GLY A C 1
ATOM 1351 O O . GLY A 1 176 ? 26.484 15.266 9.32 1 98.19 176 GLY A O 1
ATOM 1352 N N . LYS A 1 177 ? 24.406 15.508 10.109 1 98.5 177 LYS A N 1
ATOM 1353 C CA . LYS A 1 177 ? 24.188 14.062 10.109 1 98.5 177 LYS A CA 1
ATOM 1354 C C . LYS A 1 177 ? 23.844 13.562 8.711 1 98.5 177 LYS A C 1
ATOM 1356 O O . LYS A 1 177 ? 23.125 14.234 7.961 1 98.5 177 LYS A O 1
ATOM 1361 N N . GLU A 1 178 ? 24.375 12.43 8.398 1 98.5 178 GLU A N 1
ATOM 1362 C CA . GLU A 1 178 ? 23.938 11.734 7.188 1 98.5 178 GLU A CA 1
ATOM 1363 C C . GLU A 1 178 ? 22.672 10.914 7.449 1 98.5 178 GLU A C 1
ATOM 1365 O O . GLU A 1 178 ? 22.719 9.883 8.125 1 98.5 178 GLU A O 1
ATOM 1370 N N . ILE A 1 179 ? 21.609 11.367 6.953 1 98.81 179 ILE A N 1
ATOM 1371 C CA . ILE A 1 179 ? 20.328 10.695 7.121 1 98.81 179 ILE A CA 1
ATOM 1372 C C . ILE A 1 179 ? 19.797 10.242 5.762 1 98.81 179 ILE A C 1
ATOM 1374 O O . ILE A 1 179 ? 19.766 11.023 4.809 1 98.81 179 ILE A O 1
ATOM 1378 N N . ARG A 1 180 ? 19.5 9.039 5.648 1 98.88 180 ARG A N 1
ATOM 1379 C CA . ARG A 1 180 ? 18.781 8.531 4.484 1 98.88 180 ARG A CA 1
ATOM 1380 C C . ARG A 1 180 ? 17.328 8.258 4.812 1 98.88 180 ARG A C 1
ATOM 1382 O O . ARG A 1 180 ? 16.984 7.926 5.953 1 98.88 180 ARG A O 1
ATOM 1389 N N . VAL A 1 181 ? 16.422 8.445 3.791 1 99 181 VAL A N 1
ATOM 1390 C CA . VAL A 1 181 ? 14.992 8.305 4.039 1 99 181 VAL A CA 1
ATOM 1391 C C . VAL A 1 181 ? 14.414 7.223 3.135 1 99 181 VAL A C 1
ATOM 1393 O O . VAL A 1 181 ? 14.766 7.133 1.956 1 99 181 VAL A O 1
ATOM 1396 N N . ILE A 1 182 ? 13.617 6.332 3.666 1 99 182 ILE A N 1
ATOM 1397 C CA . ILE A 1 182 ? 12.703 5.484 2.912 1 99 182 ILE A CA 1
ATOM 1398 C C . ILE A 1 182 ? 11.281 6.051 2.992 1 99 182 ILE A C 1
ATOM 1400 O O . ILE A 1 182 ? 10.719 6.184 4.082 1 99 182 ILE A O 1
ATOM 1404 N N . ALA A 1 183 ? 10.766 6.445 1.838 1 98.94 183 ALA A N 1
ATOM 1405 C CA . ALA A 1 183 ? 9.422 7.02 1.777 1 98.94 183 ALA A CA 1
ATOM 1406 C C . ALA A 1 183 ? 8.43 6.031 1.164 1 98.94 183 ALA A C 1
ATOM 1408 O O . ALA A 1 183 ? 8.68 5.48 0.09 1 98.94 183 ALA A O 1
ATOM 1409 N N . CYS A 1 184 ? 7.352 5.797 1.83 1 98.94 184 CYS A N 1
ATOM 1410 C CA . CYS A 1 184 ? 6.262 5 1.272 1 98.94 184 CYS A CA 1
ATOM 1411 C C . CYS A 1 184 ? 5.438 5.816 0.288 1 98.94 184 CYS A C 1
ATOM 1413 O O . CYS A 1 184 ? 5.246 7.02 0.48 1 98.94 184 CYS A O 1
ATOM 1415 N N . GLU A 1 185 ? 4.957 5.215 -0.709 1 98.88 185 GLU A N 1
ATOM 1416 C CA . GLU A 1 185 ? 4.246 5.93 -1.764 1 98.88 185 GLU A CA 1
ATOM 1417 C C . GLU A 1 185 ? 2.941 6.527 -1.242 1 98.88 185 GLU A C 1
ATOM 1419 O O . GLU A 1 185 ? 2.518 7.594 -1.691 1 98.88 185 GLU A O 1
ATOM 1424 N N . THR A 1 186 ? 2.268 5.828 -0.282 1 98.62 186 THR A N 1
ATOM 1425 C CA . THR A 1 186 ? 1.073 6.277 0.424 1 98.62 186 THR A CA 1
ATOM 1426 C C . THR A 1 186 ? -0.124 6.332 -0.521 1 98.62 186 THR A C 1
ATOM 1428 O O . THR A 1 186 ? -0.673 7.406 -0.774 1 98.62 186 THR A O 1
ATOM 1431 N N . ARG A 1 187 ? -0.532 5.184 -0.884 1 98.31 187 ARG A N 1
ATOM 1432 C CA . ARG A 1 187 ? -1.77 5.055 -1.646 1 98.31 187 ARG A CA 1
ATOM 1433 C C . ARG A 1 187 ? -2.977 5.445 -0.798 1 98.31 187 ARG A C 1
ATOM 1435 O O . ARG A 1 187 ? -2.938 5.344 0.43 1 98.31 187 ARG A O 1
ATOM 1442 N N . PRO A 1 188 ? -4.074 6.07 -1.488 1 96.75 188 PRO A N 1
ATOM 1443 C CA . PRO A 1 188 ? -4.285 6.133 -2.938 1 96.75 188 PRO A CA 1
ATOM 1444 C C . PRO A 1 188 ? -3.822 7.457 -3.543 1 96.75 188 PRO A C 1
ATOM 1446 O O . PRO A 1 188 ? -3.682 7.566 -4.766 1 96.75 188 PRO A O 1
ATOM 1449 N N . LEU A 1 189 ? -3.486 8.469 -2.652 1 95.56 189 LEU A N 1
ATOM 1450 C CA . LEU A 1 189 ? -3.215 9.805 -3.172 1 95.56 189 LEU A CA 1
ATOM 1451 C C . LEU A 1 189 ? -1.745 9.953 -3.557 1 95.56 189 LEU A C 1
ATOM 1453 O O . LEU A 1 189 ? -1.366 10.914 -4.23 1 95.56 189 LEU A O 1
ATOM 1457 N N . ASN A 1 190 ? -0.897 9.039 -3.072 1 97.94 190 ASN A N 1
ATOM 1458 C CA . ASN A 1 190 ? 0.522 9.031 -3.41 1 97.94 190 ASN A CA 1
ATOM 1459 C C . ASN A 1 190 ? 1.24 10.258 -2.846 1 97.94 190 ASN A C 1
ATOM 1461 O O . ASN A 1 190 ? 2.088 10.852 -3.516 1 97.94 190 ASN A O 1
ATOM 1465 N N . GLN A 1 191 ? 0.846 10.617 -1.688 1 98.25 191 GLN A N 1
ATOM 1466 C CA . GLN A 1 191 ? 1.481 11.789 -1.086 1 98.25 191 GLN A CA 1
ATOM 1467 C C . GLN A 1 191 ? 2.965 11.539 -0.832 1 98.25 191 GLN A C 1
ATOM 1469 O O . GLN A 1 191 ? 3.783 12.453 -0.937 1 98.25 191 GLN A O 1
ATOM 1474 N N . GLY A 1 192 ? 3.307 10.336 -0.504 1 98.75 192 GLY A N 1
ATOM 1475 C CA . GLY A 1 192 ? 4.711 10.016 -0.301 1 98.75 192 GLY A CA 1
ATOM 1476 C C . GLY A 1 192 ? 5.527 10.07 -1.58 1 98.75 192 GLY A C 1
ATOM 1477 O O . GLY A 1 192 ? 6.594 10.688 -1.616 1 98.75 192 GLY A O 1
ATOM 1478 N N . SER A 1 193 ? 5.016 9.469 -2.617 1 98.75 193 SER A N 1
ATOM 1479 C CA . SER A 1 193 ? 5.77 9.406 -3.865 1 98.75 193 SER A CA 1
ATOM 1480 C C . SER A 1 193 ? 5.785 10.758 -4.57 1 98.75 193 SER A C 1
ATOM 1482 O O . SER A 1 193 ? 6.828 11.203 -5.055 1 98.75 193 SER A O 1
ATOM 1484 N N . ARG A 1 194 ? 4.676 11.5 -4.512 1 98.5 194 ARG A N 1
ATOM 1485 C CA . ARG A 1 194 ? 4.551 12.727 -5.285 1 98.5 194 ARG A CA 1
ATOM 1486 C C . ARG A 1 194 ? 5.176 13.906 -4.543 1 98.5 194 ARG A C 1
ATOM 1488 O O . ARG A 1 194 ? 5.828 14.758 -5.152 1 98.5 194 ARG A O 1
ATOM 1495 N N . LEU A 1 195 ? 4.93 13.898 -3.24 1 98.69 195 LEU A N 1
ATOM 1496 C CA . LEU A 1 195 ? 5.262 15.109 -2.498 1 98.69 195 LEU A CA 1
ATOM 1497 C C . LEU A 1 195 ? 6.512 14.906 -1.652 1 98.69 195 LEU A C 1
ATOM 1499 O O . LEU A 1 195 ? 7.484 15.656 -1.783 1 98.69 195 LEU A O 1
ATOM 1503 N N . THR A 1 196 ? 6.527 13.906 -0.833 1 98.88 196 THR A N 1
ATOM 1504 C CA . THR A 1 196 ? 7.645 13.656 0.073 1 98.88 196 THR A CA 1
ATOM 1505 C C . THR A 1 196 ? 8.938 13.445 -0.708 1 98.88 196 THR A C 1
ATOM 1507 O O . THR A 1 196 ? 9.953 14.078 -0.419 1 98.88 196 THR A O 1
ATOM 1510 N N . CYS A 1 197 ? 8.867 12.578 -1.692 1 98.94 197 CYS A N 1
ATOM 1511 C CA . CYS A 1 197 ? 10.055 12.336 -2.508 1 98.94 197 CYS A CA 1
ATOM 1512 C C . CYS A 1 197 ? 10.492 13.609 -3.219 1 98.94 197 CYS A C 1
ATOM 1514 O O . CYS A 1 197 ? 11.688 13.906 -3.287 1 98.94 197 CYS A O 1
ATOM 1516 N N . TRP A 1 198 ? 9.539 14.375 -3.713 1 98.69 198 TRP A N 1
ATOM 1517 C CA . TRP A 1 198 ? 9.836 15.602 -4.438 1 98.69 198 TRP A CA 1
ATOM 1518 C C . TRP A 1 198 ? 10.586 16.594 -3.547 1 98.69 198 TRP A C 1
ATOM 1520 O O . TRP A 1 198 ? 11.656 17.094 -3.922 1 98.69 198 TRP A O 1
ATOM 1530 N N . GLU A 1 199 ? 10.102 16.844 -2.379 1 98.31 199 GLU A N 1
ATOM 1531 C CA . GLU A 1 199 ? 10.719 17.875 -1.557 1 98.31 199 GLU A CA 1
ATOM 1532 C C . GLU A 1 199 ? 12.055 17.406 -0.984 1 98.31 199 GLU A C 1
ATOM 1534 O O . GLU A 1 199 ? 12.977 18.203 -0.821 1 98.31 199 GLU A O 1
ATOM 1539 N N . LEU A 1 200 ? 12.18 16.109 -0.645 1 98.75 200 LEU A N 1
ATOM 1540 C CA . LEU A 1 200 ? 13.461 15.609 -0.167 1 98.75 200 LEU A CA 1
ATOM 1541 C C . LEU A 1 200 ? 14.523 15.695 -1.259 1 98.75 200 LEU A C 1
ATOM 1543 O O . LEU A 1 200 ? 15.672 16.062 -0.987 1 98.75 200 LEU A O 1
ATOM 1547 N N . MET A 1 201 ? 14.141 15.367 -2.455 1 98.5 201 MET A N 1
ATOM 1548 C CA . MET A 1 201 ? 15.078 15.469 -3.57 1 98.5 201 MET A CA 1
ATOM 1549 C C . MET A 1 201 ? 15.484 16.922 -3.805 1 98.5 201 MET A C 1
ATOM 1551 O O . MET A 1 201 ? 16.656 17.203 -4.09 1 98.5 201 MET A O 1
ATOM 1555 N N . GLU A 1 202 ? 14.523 17.828 -3.68 1 97 202 GLU A N 1
ATOM 1556 C CA . GLU A 1 202 ? 14.836 19.25 -3.793 1 97 202 GLU A CA 1
ATOM 1557 C C . GLU A 1 202 ? 15.875 19.672 -2.756 1 97 202 GLU A C 1
ATOM 1559 O O . GLU A 1 202 ? 16.703 20.562 -3.016 1 97 202 GLU A O 1
ATOM 1564 N N . ASP A 1 203 ? 15.805 19.016 -1.629 1 96.94 203 ASP A N 1
ATOM 1565 C CA . ASP A 1 203 ? 16.688 19.344 -0.516 1 96.94 203 ASP A CA 1
ATOM 1566 C C . ASP A 1 203 ? 18.016 18.594 -0.621 1 96.94 203 ASP A C 1
ATOM 1568 O O . ASP A 1 203 ? 18.906 18.797 0.197 1 96.94 203 ASP A O 1
ATOM 1572 N N . GLY A 1 204 ? 18.109 17.703 -1.559 1 97.88 204 GLY A N 1
ATOM 1573 C CA . GLY A 1 204 ? 19.312 16.891 -1.689 1 97.88 204 GLY A CA 1
ATOM 1574 C C . GLY A 1 204 ? 19.422 15.805 -0.635 1 97.88 204 GLY A C 1
ATOM 1575 O O . GLY A 1 204 ? 20.516 15.336 -0.331 1 97.88 204 GLY A O 1
ATOM 1576 N N . ILE A 1 205 ? 18.375 15.492 0.02 1 98.62 205 ILE A N 1
ATOM 1577 C CA . ILE A 1 205 ? 18.359 14.422 1.01 1 98.62 205 ILE A CA 1
ATOM 1578 C C . ILE A 1 205 ? 18.078 13.086 0.32 1 98.62 205 ILE A C 1
ATOM 1580 O O . ILE A 1 205 ? 17.141 12.969 -0.469 1 98.62 205 ILE A O 1
ATOM 1584 N N . ASP A 1 206 ? 18.875 12.086 0.557 1 98.75 206 ASP A N 1
ATOM 1585 C CA . ASP A 1 206 ? 18.797 10.773 -0.077 1 98.75 206 ASP A CA 1
ATOM 1586 C C . ASP A 1 206 ? 17.469 10.078 0.271 1 98.75 206 ASP A C 1
ATOM 1588 O O . ASP A 1 206 ? 17.188 9.828 1.443 1 98.75 206 ASP A O 1
ATOM 1592 N N . VAL A 1 207 ? 16.688 9.797 -0.703 1 98.94 207 VAL A N 1
ATOM 1593 C CA . VAL A 1 207 ? 15.391 9.18 -0.464 1 98.94 207 VAL A CA 1
ATOM 1594 C C . VAL A 1 207 ? 15.195 8 -1.416 1 98.94 207 VAL A C 1
ATOM 1596 O O . VAL A 1 207 ? 15.539 8.086 -2.596 1 98.94 207 VAL A O 1
ATOM 1599 N N . THR A 1 208 ? 14.734 6.863 -0.911 1 98.94 208 THR A N 1
ATOM 1600 C CA . THR A 1 208 ? 14.32 5.676 -1.655 1 98.94 208 THR A CA 1
ATOM 1601 C C . THR A 1 208 ? 12.812 5.449 -1.516 1 98.94 208 THR A C 1
ATOM 1603 O O . THR A 1 208 ? 12.297 5.383 -0.401 1 98.94 208 THR A O 1
ATOM 1606 N N . LEU A 1 209 ? 12.164 5.395 -2.668 1 98.94 209 LEU A N 1
ATOM 1607 C CA . LEU A 1 209 ? 10.727 5.191 -2.717 1 98.94 209 LEU A CA 1
ATOM 1608 C C . LEU A 1 209 ? 10.383 3.703 -2.684 1 98.94 209 LEU A C 1
ATOM 1610 O O . LEU A 1 209 ? 11.008 2.902 -3.383 1 98.94 209 LEU A O 1
ATOM 1614 N N . ILE A 1 210 ? 9.391 3.326 -1.818 1 98.94 210 ILE A N 1
ATOM 1615 C CA . ILE A 1 210 ? 8.836 1.978 -1.787 1 98.94 210 ILE A CA 1
ATOM 1616 C C . ILE A 1 210 ? 7.309 2.045 -1.82 1 98.94 210 ILE A C 1
ATOM 1618 O O . ILE A 1 210 ? 6.723 3.105 -1.591 1 98.94 210 ILE A O 1
ATOM 1622 N N . THR A 1 211 ? 6.641 0.949 -2.154 1 98.81 211 THR A N 1
ATOM 1623 C CA . THR A 1 211 ? 5.199 0.88 -1.954 1 98.81 211 THR A CA 1
ATOM 1624 C C . THR A 1 211 ? 4.863 0.716 -0.474 1 98.81 211 THR A C 1
ATOM 1626 O O . THR A 1 211 ? 5.742 0.412 0.336 1 98.81 211 THR A O 1
ATOM 1629 N N . ASP A 1 212 ? 3.615 0.924 -0.106 1 98.88 212 ASP A N 1
ATOM 1630 C CA . ASP A 1 212 ? 3.189 0.81 1.285 1 98.88 212 ASP A CA 1
ATOM 1631 C C . ASP A 1 212 ? 3.355 -0.62 1.795 1 98.88 212 ASP A C 1
ATOM 1633 O O . ASP A 1 212 ? 3.66 -0.833 2.971 1 98.88 212 ASP A O 1
ATOM 1637 N N . SER A 1 213 ? 3.234 -1.547 0.894 1 97.88 213 SER A N 1
ATOM 1638 C CA . SER A 1 213 ? 3.266 -2.959 1.263 1 97.88 213 SER A CA 1
ATOM 1639 C C . SER A 1 213 ? 4.695 -3.438 1.497 1 97.88 213 SER A C 1
ATOM 1641 O O . SER A 1 213 ? 4.91 -4.52 2.047 1 97.88 213 SER A O 1
ATOM 1643 N N . MET A 1 214 ? 5.711 -2.678 1.165 1 98.88 214 MET A N 1
ATOM 1644 C CA . MET A 1 214 ? 7.113 -3.078 1.251 1 98.88 214 MET A CA 1
ATOM 1645 C C . MET A 1 214 ? 7.699 -2.713 2.609 1 98.88 214 MET A C 1
ATOM 1647 O O . MET A 1 214 ? 8.875 -2.979 2.875 1 98.88 214 MET A O 1
ATOM 1651 N N . VAL A 1 215 ? 6.863 -2.141 3.525 1 98.94 215 VAL A N 1
ATOM 1652 C CA . VAL A 1 215 ? 7.34 -1.748 4.848 1 98.94 215 VAL A CA 1
ATOM 1653 C C . VAL A 1 215 ? 7.855 -2.977 5.594 1 98.94 215 VAL A C 1
ATOM 1655 O O . VAL A 1 215 ? 8.852 -2.898 6.312 1 98.94 215 VAL A O 1
ATOM 1658 N N . GLY A 1 216 ? 7.211 -4.125 5.398 1 98.88 216 GLY A N 1
ATOM 1659 C CA . GLY A 1 216 ? 7.621 -5.348 6.07 1 98.88 216 GLY A CA 1
ATOM 1660 C C . GLY A 1 216 ? 9.016 -5.805 5.676 1 98.88 216 GLY A C 1
ATOM 1661 O O . GLY A 1 216 ? 9.859 -6.031 6.539 1 98.88 216 GLY A O 1
ATOM 1662 N N . ILE A 1 217 ? 9.297 -5.828 4.391 1 98.75 217 ILE A N 1
ATOM 1663 C CA . ILE A 1 217 ? 10.547 -6.43 3.926 1 98.75 217 ILE A CA 1
ATOM 1664 C C . ILE A 1 217 ? 11.719 -5.527 4.289 1 98.75 217 ILE A C 1
ATOM 1666 O O . ILE A 1 217 ? 12.797 -6.016 4.648 1 98.75 217 ILE A O 1
ATOM 1670 N N . VAL A 1 218 ? 11.547 -4.211 4.223 1 98.88 218 VAL A N 1
ATOM 1671 C CA . VAL A 1 218 ? 12.68 -3.344 4.531 1 98.88 218 VAL A CA 1
ATOM 1672 C C . VAL A 1 218 ? 12.992 -3.416 6.027 1 98.88 218 VAL A C 1
ATOM 1674 O O . VAL A 1 218 ? 14.156 -3.334 6.426 1 98.88 218 VAL A O 1
ATOM 1677 N N . MET A 1 219 ? 11.984 -3.596 6.836 1 98.94 219 MET A N 1
ATOM 1678 C CA . MET A 1 219 ? 12.234 -3.742 8.266 1 98.94 219 MET A CA 1
ATOM 1679 C C . MET A 1 219 ? 12.797 -5.125 8.586 1 98.94 219 MET A C 1
ATOM 1681 O O . MET A 1 219 ? 13.688 -5.266 9.422 1 98.94 219 MET A O 1
ATOM 1685 N N . GLN A 1 220 ? 12.266 -6.109 7.883 1 98.56 220 GLN A N 1
ATOM 1686 C CA . GLN A 1 220 ? 12.742 -7.48 8.047 1 98.56 220 GLN A CA 1
ATOM 1687 C C . GLN A 1 220 ? 14.219 -7.598 7.699 1 98.56 220 GLN A C 1
ATOM 1689 O O . GLN A 1 220 ? 14.961 -8.344 8.344 1 98.56 220 GLN A O 1
ATOM 1694 N N . LYS A 1 221 ? 14.68 -6.832 6.742 1 98.31 221 LYS A N 1
ATOM 1695 C CA . LYS A 1 221 ? 16.062 -6.871 6.266 1 98.31 221 LYS A CA 1
ATOM 1696 C C . LYS A 1 221 ? 16.953 -5.934 7.074 1 98.31 221 LYS A C 1
ATOM 1698 O O . LYS A 1 221 ? 18.125 -5.773 6.766 1 98.31 221 LYS A O 1
ATOM 1703 N N . GLY A 1 222 ? 16.406 -5.223 8.023 1 98.62 222 GLY A N 1
ATOM 1704 C CA . GLY A 1 222 ? 17.188 -4.34 8.875 1 98.62 222 GLY A CA 1
ATOM 1705 C C . GLY A 1 222 ? 17.578 -3.047 8.188 1 98.62 222 GLY A C 1
ATOM 1706 O O . GLY A 1 222 ? 18.594 -2.434 8.539 1 98.62 222 GLY A O 1
ATOM 1707 N N . MET A 1 223 ? 16.781 -2.625 7.234 1 98.81 223 MET A N 1
ATOM 1708 C CA . MET A 1 223 ? 17.141 -1.454 6.438 1 98.81 223 MET A CA 1
ATOM 1709 C C . MET A 1 223 ? 16.672 -0.172 7.117 1 98.81 223 MET A C 1
ATOM 1711 O O . MET A 1 223 ? 17.047 0.927 6.707 1 98.81 223 MET A O 1
ATOM 1715 N N . VAL A 1 224 ? 15.875 -0.282 8.156 1 98.94 224 VAL A N 1
ATOM 1716 C CA . VAL A 1 224 ? 15.25 0.878 8.789 1 98.94 224 VAL A CA 1
ATOM 1717 C C . VAL A 1 224 ? 15.711 0.995 10.234 1 98.94 224 VAL A C 1
ATOM 1719 O O . VAL A 1 224 ? 15.609 0.035 11.008 1 98.94 224 VAL A O 1
ATOM 1722 N N . ASP A 1 225 ? 16.125 2.166 10.609 1 98.94 225 ASP A N 1
ATOM 1723 C CA . ASP A 1 225 ? 16.562 2.385 11.984 1 98.94 225 ASP A CA 1
ATOM 1724 C C . ASP A 1 225 ? 15.445 2.998 12.828 1 98.94 225 ASP A C 1
ATOM 1726 O O . ASP A 1 225 ? 15.297 2.674 14.008 1 98.94 225 ASP A O 1
ATOM 1730 N N . LYS A 1 226 ? 14.742 3.941 12.234 1 98.88 226 LYS A N 1
ATOM 1731 C CA . LYS A 1 226 ? 13.688 4.684 12.914 1 98.88 226 LYS A CA 1
ATOM 1732 C C . LYS A 1 226 ? 12.523 4.98 11.969 1 98.88 226 LYS A C 1
ATOM 1734 O O . LYS A 1 226 ? 12.711 5.035 10.75 1 98.88 226 LYS A O 1
ATOM 1739 N N . VAL A 1 227 ? 11.359 5.086 12.555 1 99 227 VAL A N 1
ATOM 1740 C CA . VAL A 1 227 ? 10.203 5.59 11.82 1 99 227 VAL A CA 1
ATOM 1741 C C . VAL A 1 227 ? 9.797 6.953 12.375 1 99 227 VAL A C 1
ATOM 1743 O O . VAL A 1 227 ? 9.773 7.156 13.594 1 99 227 VAL A O 1
ATOM 1746 N N . ILE A 1 228 ? 9.555 7.93 11.5 1 98.94 228 ILE A N 1
ATOM 1747 C CA . ILE A 1 228 ? 9.031 9.227 11.938 1 98.94 228 ILE A CA 1
ATOM 1748 C C . ILE A 1 228 ? 7.879 9.648 11.023 1 98.94 228 ILE A C 1
ATOM 1750 O O . ILE A 1 228 ? 8.008 9.609 9.797 1 98.94 228 ILE A O 1
ATOM 1754 N N . VAL A 1 229 ? 6.77 9.977 11.594 1 98.94 229 VAL A N 1
ATOM 1755 C CA . VAL A 1 229 ? 5.609 10.422 10.828 1 98.94 229 VAL A CA 1
ATOM 1756 C C . VAL A 1 229 ? 5.023 11.68 11.461 1 98.94 229 VAL A C 1
ATOM 1758 O O . VAL A 1 229 ? 5.453 12.094 12.539 1 98.94 229 VAL A O 1
ATOM 1761 N N . GLY A 1 230 ? 4.145 12.352 10.727 1 98.62 230 GLY A N 1
ATOM 1762 C CA . GLY A 1 230 ? 3.344 13.438 11.273 1 98.62 230 GLY A CA 1
ATOM 1763 C C . GLY A 1 230 ? 2.037 12.961 11.883 1 98.62 230 GLY A C 1
ATOM 1764 O O . GLY A 1 230 ? 1.88 11.781 12.188 1 98.62 230 GLY A O 1
ATOM 1765 N N . ALA A 1 231 ? 1.173 13.93 12.109 1 98.31 231 ALA A N 1
ATOM 1766 C CA . ALA A 1 231 ? -0.151 13.625 12.641 1 98.31 231 ALA A CA 1
ATOM 1767 C C . ALA A 1 231 ? -1.182 14.648 12.18 1 98.31 231 ALA A C 1
ATOM 1769 O O . ALA A 1 231 ? -0.879 15.844 12.07 1 98.31 231 ALA A O 1
ATOM 1770 N N . ASP A 1 232 ? -2.359 14.172 11.938 1 96.38 232 ASP A N 1
ATOM 1771 C CA . ASP A 1 232 ? -3.488 15.047 11.633 1 96.38 232 ASP A CA 1
ATOM 1772 C C . ASP A 1 232 ? -4.246 15.43 12.906 1 96.38 232 ASP A C 1
ATOM 1774 O O . ASP A 1 232 ? -4.875 16.484 12.961 1 96.38 232 ASP A O 1
ATOM 1778 N N . ARG A 1 233 ? -4.23 14.484 13.797 1 96.62 233 ARG A N 1
ATOM 1779 C CA . ARG A 1 233 ? -4.871 14.695 15.086 1 96.62 233 ARG A CA 1
ATOM 1780 C C . ARG A 1 233 ? -4.32 13.742 16.141 1 96.62 233 ARG A C 1
ATOM 1782 O O . ARG A 1 233 ? -4.082 12.562 15.852 1 96.62 233 ARG A O 1
ATOM 1789 N N . ILE A 1 234 ? -4.066 14.234 17.312 1 98.25 234 ILE A N 1
ATOM 1790 C CA . ILE A 1 234 ? -3.631 13.398 18.422 1 98.25 234 ILE A CA 1
ATOM 1791 C C . ILE A 1 234 ? -4.617 13.523 19.578 1 98.25 234 ILE A C 1
ATOM 1793 O O . ILE A 1 234 ? -4.863 14.625 20.078 1 98.25 234 ILE A O 1
ATOM 1797 N N . VAL A 1 235 ? -5.203 12.438 19.969 1 97.94 235 VAL A N 1
ATOM 1798 C CA . VAL A 1 235 ? -6.133 12.391 21.094 1 97.94 235 VAL A CA 1
ATOM 1799 C C . VAL A 1 235 ? -5.516 11.594 22.234 1 97.94 235 VAL A C 1
ATOM 1801 O O . VAL A 1 235 ? -4.344 11.219 22.188 1 97.94 235 VAL A O 1
ATOM 1804 N N . ARG A 1 236 ? -6.207 11.258 23.266 1 97.88 236 ARG A N 1
ATOM 1805 C CA . ARG A 1 236 ? -5.672 10.742 24.516 1 97.88 236 ARG A CA 1
ATOM 1806 C C . ARG A 1 236 ? -5.109 9.336 24.344 1 97.88 236 ARG A C 1
ATOM 1808 O O . ARG A 1 236 ? -4.207 8.922 25.078 1 97.88 236 ARG A O 1
ATOM 1815 N N . ASP A 1 237 ? -5.652 8.695 23.328 1 98.44 237 ASP A N 1
ATOM 1816 C CA . ASP A 1 237 ? -5.27 7.285 23.266 1 98.44 237 ASP A CA 1
ATOM 1817 C C . ASP A 1 237 ? -4.781 6.902 21.875 1 98.44 237 ASP A C 1
ATOM 1819 O O . ASP A 1 237 ? -4.414 5.75 21.641 1 98.44 237 ASP A O 1
ATOM 1823 N N . ALA A 1 238 ? -4.742 7.914 20.938 1 98.75 238 ALA A N 1
ATOM 1824 C CA . ALA A 1 238 ? -4.332 7.531 19.594 1 98.75 238 ALA A CA 1
ATOM 1825 C C . ALA A 1 238 ? -3.801 8.734 18.812 1 98.75 238 ALA A C 1
ATOM 1827 O O . ALA A 1 238 ? -4.137 9.875 19.125 1 98.75 238 ALA A O 1
ATOM 1828 N N . VAL A 1 239 ? -2.994 8.469 17.875 1 98.69 239 VAL A N 1
ATOM 1829 C CA . VAL A 1 239 ? -2.574 9.414 16.844 1 98.69 239 VAL A CA 1
ATOM 1830 C C . VAL A 1 239 ? -3.32 9.133 15.547 1 98.69 239 VAL A C 1
ATOM 1832 O O . VAL A 1 239 ? -3.273 8.008 15.031 1 98.69 239 VAL A O 1
ATOM 1835 N N . PHE A 1 240 ? -4.082 10.094 15.031 1 98.19 240 PHE A N 1
ATOM 1836 C CA . PHE A 1 240 ? -4.664 9.977 13.695 1 98.19 240 PHE A CA 1
ATOM 1837 C C . PHE A 1 240 ? -3.727 10.562 12.641 1 98.19 240 PHE A C 1
ATOM 1839 O O . PHE A 1 240 ? -3.346 11.734 12.727 1 98.19 240 PHE A O 1
ATOM 1846 N N . ASN A 1 241 ? -3.316 9.812 11.742 1 98.12 241 ASN A N 1
ATOM 1847 C CA . ASN A 1 241 ? -2.527 10.172 10.57 1 98.12 241 ASN A CA 1
ATOM 1848 C C . ASN A 1 241 ? -3.01 9.445 9.32 1 98.12 241 ASN A C 1
ATOM 1850 O O . ASN A 1 241 ? -3.998 8.711 9.367 1 98.12 241 ASN A O 1
ATOM 1854 N N . LYS A 1 242 ? -2.377 9.781 8.219 1 98.06 242 LYS A N 1
ATOM 1855 C CA . LYS A 1 242 ? -2.781 9.211 6.938 1 98.06 242 LYS A CA 1
ATOM 1856 C C . LYS A 1 242 ? -2.945 7.699 7.039 1 98.06 242 LYS A C 1
ATOM 1858 O O . LYS A 1 242 ? -2.172 7.031 7.723 1 98.06 242 LYS A O 1
ATOM 1863 N N . ILE A 1 243 ? -3.998 7.219 6.375 1 98.5 243 ILE A N 1
ATOM 1864 C CA . ILE A 1 243 ? -4.312 5.793 6.336 1 98.5 243 ILE A CA 1
ATOM 1865 C C . ILE A 1 243 ? -3.059 4.996 5.992 1 98.5 243 ILE A C 1
ATOM 1867 O O . ILE A 1 243 ? -2.369 5.301 5.016 1 98.5 243 ILE A O 1
ATOM 1871 N N . GLY A 1 244 ? -2.775 3.928 6.793 1 98.81 244 GLY A N 1
ATOM 1872 C CA . GLY A 1 244 ? -1.588 3.102 6.645 1 98.81 244 GLY A CA 1
ATOM 1873 C C . GLY A 1 244 ? -0.583 3.297 7.766 1 98.81 244 GLY A C 1
ATOM 1874 O O . GLY A 1 244 ? 0.306 2.467 7.961 1 98.81 244 GLY A O 1
ATOM 1875 N N . THR A 1 245 ? -0.694 4.438 8.492 1 98.94 245 THR A N 1
ATOM 1876 C CA . THR A 1 245 ? 0.223 4.727 9.586 1 98.94 245 THR A CA 1
ATOM 1877 C C . THR A 1 245 ? 0.124 3.656 10.672 1 98.94 245 THR A C 1
ATOM 1879 O O . THR A 1 245 ? 1.142 3.209 11.203 1 98.94 245 THR A O 1
ATOM 1882 N N . TYR A 1 246 ? -1.09 3.24 11.016 1 98.94 246 TYR A N 1
ATOM 1883 C CA . TYR A 1 246 ? -1.278 2.182 12.008 1 98.94 246 TYR A CA 1
ATOM 1884 C C . TYR A 1 246 ? -0.57 0.902 11.578 1 98.94 246 TYR A C 1
ATOM 1886 O O . TYR A 1 246 ? 0.127 0.273 12.375 1 98.94 246 TYR A O 1
ATOM 1894 N N . THR A 1 247 ? -0.696 0.485 10.266 1 98.94 247 THR A N 1
ATOM 1895 C CA . THR A 1 247 ? -0.032 -0.703 9.742 1 98.94 247 THR A CA 1
ATOM 1896 C C . THR A 1 247 ? 1.481 -0.595 9.906 1 98.94 247 THR A C 1
ATOM 1898 O O . THR A 1 247 ? 2.127 -1.531 10.383 1 98.94 247 THR A O 1
ATOM 1901 N N . VAL A 1 248 ? 2.037 0.591 9.547 1 98.94 248 VAL A N 1
ATOM 1902 C CA . VAL A 1 248 ? 3.473 0.823 9.68 1 98.94 248 VAL A CA 1
ATOM 1903 C C . VAL A 1 248 ? 3.893 0.674 11.141 1 98.94 248 VAL A C 1
ATOM 1905 O O . VAL A 1 248 ? 4.922 0.064 11.438 1 98.94 248 VAL A O 1
ATOM 1908 N N . SER A 1 249 ? 3.076 1.185 12.055 1 98.94 249 SER A N 1
ATOM 1909 C CA . SER A 1 249 ? 3.416 1.153 13.477 1 98.94 249 SER A CA 1
ATOM 1910 C C . SER A 1 249 ? 3.43 -0.275 14.008 1 98.94 249 SER A C 1
ATOM 1912 O O . SER A 1 249 ? 4.258 -0.619 14.852 1 98.94 249 SER A O 1
ATOM 1914 N N . VAL A 1 250 ? 2.482 -1.132 13.57 1 98.94 250 VAL A N 1
ATOM 1915 C CA . VAL A 1 250 ? 2.42 -2.525 14 1 98.94 250 VAL A CA 1
ATOM 1916 C C . VAL A 1 250 ? 3.676 -3.264 13.531 1 98.94 250 VAL A C 1
ATOM 1918 O O . VAL A 1 250 ? 4.281 -4.016 14.305 1 98.94 250 VAL A O 1
ATOM 1921 N N . VAL A 1 251 ? 4.098 -3.018 12.289 1 98.94 251 VAL A N 1
ATOM 1922 C CA . VAL A 1 251 ? 5.258 -3.705 11.734 1 98.94 251 VAL A CA 1
ATOM 1923 C C . VAL A 1 251 ? 6.527 -3.209 12.422 1 98.94 251 VAL A C 1
ATOM 1925 O O . VAL A 1 251 ? 7.43 -3.998 12.711 1 98.94 251 VAL A O 1
ATOM 1928 N N . ALA A 1 252 ? 6.57 -1.895 12.664 1 98.94 252 ALA A N 1
ATOM 1929 C CA . ALA A 1 252 ? 7.719 -1.34 13.375 1 98.94 252 ALA A CA 1
ATOM 1930 C C . ALA A 1 252 ? 7.855 -1.959 14.766 1 98.94 252 ALA A C 1
ATOM 1932 O O . ALA A 1 252 ? 8.953 -2.346 15.172 1 98.94 252 ALA A O 1
ATOM 1933 N N . LYS A 1 253 ? 6.742 -2.031 15.484 1 98.88 253 LYS A N 1
ATOM 1934 C CA . LYS A 1 253 ? 6.734 -2.633 16.812 1 98.88 253 LYS A CA 1
ATOM 1935 C C . LYS A 1 253 ? 7.207 -4.082 16.766 1 98.88 253 LYS A C 1
ATOM 1937 O O . LYS A 1 253 ? 7.992 -4.516 17.609 1 98.88 253 LYS A O 1
ATOM 1942 N N . HIS A 1 254 ? 6.758 -4.809 15.75 1 98.75 254 HIS A N 1
ATOM 1943 C CA . HIS A 1 254 ? 7.133 -6.207 15.562 1 98.75 254 HIS A CA 1
ATOM 1944 C C . HIS A 1 254 ? 8.641 -6.355 15.406 1 98.75 254 HIS A C 1
ATOM 1946 O O . HIS A 1 254 ? 9.219 -7.352 15.844 1 98.75 254 HIS A O 1
ATOM 1952 N N . HIS A 1 255 ? 9.305 -5.395 14.859 1 98.81 255 HIS A N 1
ATOM 1953 C CA . HIS A 1 255 ? 10.734 -5.477 14.578 1 98.81 255 HIS A CA 1
ATOM 1954 C C . HIS A 1 255 ? 11.539 -4.629 15.562 1 98.81 255 HIS A C 1
ATOM 1956 O O . HIS A 1 255 ? 12.727 -4.398 15.359 1 98.81 255 HIS A O 1
ATOM 1962 N N . ASN A 1 256 ? 10.891 -4.059 16.531 1 98.75 256 ASN A N 1
ATOM 1963 C CA . ASN A 1 256 ? 11.523 -3.281 17.578 1 98.75 256 ASN A CA 1
ATOM 1964 C C . ASN A 1 256 ? 12.188 -2.021 17.031 1 98.75 256 ASN A C 1
ATOM 1966 O O . ASN A 1 256 ? 13.32 -1.701 17.391 1 98.75 256 ASN A O 1
ATOM 1970 N N . ILE A 1 257 ? 11.547 -1.407 16.156 1 98.94 257 ILE A N 1
ATOM 1971 C CA . ILE A 1 257 ? 12.016 -0.152 15.57 1 98.94 257 ILE A CA 1
ATOM 1972 C C . ILE A 1 257 ? 11.273 1.02 16.219 1 98.94 257 ILE A C 1
ATOM 1974 O O . ILE A 1 257 ? 10.039 1.038 16.25 1 98.94 257 ILE A O 1
ATOM 1978 N N . PRO A 1 258 ? 12 2.029 16.734 1 98.94 258 PRO A N 1
ATOM 1979 C CA . PRO A 1 258 ? 11.336 3.188 17.328 1 98.94 258 PRO A CA 1
ATOM 1980 C C . PRO A 1 258 ? 10.414 3.912 16.344 1 98.94 258 PRO A C 1
ATOM 1982 O O . PRO A 1 258 ? 10.773 4.105 15.188 1 98.94 258 PRO A O 1
ATOM 1985 N N . PHE A 1 259 ? 9.242 4.234 16.875 1 98.94 259 PHE A N 1
ATOM 1986 C CA . PHE A 1 259 ? 8.211 4.922 16.094 1 98.94 259 PHE A CA 1
ATOM 1987 C C . PHE A 1 259 ? 7.93 6.301 16.688 1 98.94 259 PHE A C 1
ATOM 1989 O O . PHE A 1 259 ? 7.332 6.414 17.75 1 98.94 259 PHE A O 1
ATOM 1996 N N . TYR A 1 260 ? 8.273 7.387 15.945 1 98.94 260 TYR A N 1
ATOM 1997 C CA . TYR A 1 260 ? 8.133 8.758 16.438 1 98.94 260 TYR A CA 1
ATOM 1998 C C . TYR A 1 260 ? 7.055 9.508 15.664 1 98.94 260 TYR A C 1
ATOM 2000 O O . TYR A 1 260 ? 6.867 9.273 14.469 1 98.94 260 TYR A O 1
ATOM 2008 N N . VAL A 1 261 ? 6.375 10.352 16.359 1 98.94 261 VAL A N 1
ATOM 2009 C CA . VAL A 1 261 ? 5.387 11.242 15.758 1 98.94 261 VAL A CA 1
ATOM 2010 C C . VAL A 1 261 ? 5.754 12.695 16.047 1 98.94 261 VAL A C 1
ATOM 2012 O O . VAL A 1 261 ? 5.965 13.07 17.203 1 98.94 261 VAL A O 1
ATOM 2015 N N . ALA A 1 262 ? 5.883 13.469 15.008 1 98.94 262 ALA A N 1
ATOM 2016 C CA . ALA A 1 262 ? 6.176 14.891 15.156 1 98.94 262 ALA A CA 1
ATOM 2017 C C . ALA A 1 262 ? 4.949 15.734 14.82 1 98.94 262 ALA A C 1
ATOM 2019 O O . ALA A 1 262 ? 4.438 15.688 13.695 1 98.94 262 ALA A O 1
ATOM 2020 N N . ALA A 1 263 ? 4.465 16.469 15.75 1 98.44 263 ALA A N 1
ATOM 2021 C CA . ALA A 1 263 ? 3.291 17.312 15.547 1 98.44 263 ALA A CA 1
ATOM 2022 C C . ALA A 1 263 ? 3.26 18.469 16.547 1 98.44 263 ALA A C 1
ATOM 2024 O O . ALA A 1 263 ? 3.646 18.297 17.703 1 98.44 263 ALA A O 1
ATOM 2025 N N . PRO A 1 264 ? 2.797 19.609 16.125 1 97.69 264 PRO A N 1
ATOM 2026 C CA . PRO A 1 264 ? 2.689 20.75 17.031 1 97.69 264 PRO A CA 1
ATOM 2027 C C . PRO A 1 264 ? 1.536 20.609 18.016 1 97.69 264 PRO A C 1
ATOM 2029 O O . PRO A 1 264 ? 0.623 19.812 17.797 1 97.69 264 PRO A O 1
ATOM 2032 N N . LYS A 1 265 ? 1.562 21.438 19.031 1 96.81 265 LYS A N 1
ATOM 2033 C CA . LYS A 1 265 ? 0.555 21.453 20.078 1 96.81 265 LYS A CA 1
ATOM 2034 C C . LYS A 1 265 ? -0.848 21.609 19.5 1 96.81 265 LYS A C 1
ATOM 2036 O O . LYS A 1 265 ? -1.804 21.016 20 1 96.81 265 LYS A O 1
ATOM 2041 N N . ALA A 1 266 ? -0.968 22.359 18.406 1 94.44 266 ALA A N 1
ATOM 2042 C CA . ALA A 1 266 ? -2.264 22.672 17.797 1 94.44 266 ALA A CA 1
ATOM 2043 C C . ALA A 1 266 ? -2.936 21.406 17.281 1 94.44 266 ALA A C 1
ATOM 2045 O O . ALA A 1 266 ? -4.145 21.391 17.031 1 94.44 266 ALA A O 1
ATOM 2046 N N . THR A 1 267 ? -2.156 20.281 17.109 1 95.81 267 THR A N 1
ATOM 2047 C CA . THR A 1 267 ? -2.66 19.0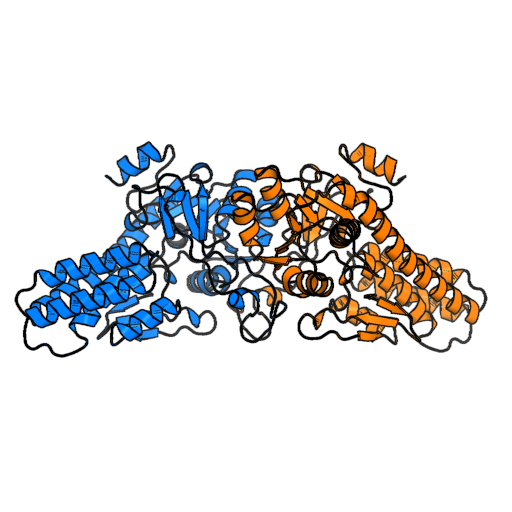31 16.562 1 95.81 267 THR A CA 1
ATOM 2048 C C . THR A 1 267 ? -3.268 18.156 17.656 1 95.81 267 THR A C 1
ATOM 2050 O O . THR A 1 267 ? -3.938 17.172 17.375 1 95.81 267 THR A O 1
ATOM 2053 N N . PHE A 1 268 ? -3.098 18.547 18.891 1 96.56 268 PHE A N 1
ATOM 2054 C CA . PHE A 1 268 ? -3.568 17.781 20.031 1 96.56 268 PHE A CA 1
ATOM 2055 C C . PHE A 1 268 ? -5 18.156 20.391 1 96.56 268 PHE A C 1
ATOM 2057 O O . PHE A 1 268 ? -5.324 19.344 20.5 1 96.56 268 PHE A O 1
ATOM 2064 N N . ASP A 1 269 ? -5.793 17.25 20.375 1 94.38 269 ASP A N 1
ATOM 2065 C CA . ASP A 1 269 ? -7.172 17.344 20.844 1 94.38 269 ASP A CA 1
ATOM 2066 C C . ASP A 1 269 ? -7.398 16.453 22.062 1 94.38 269 ASP A C 1
ATOM 2068 O O . ASP A 1 269 ? -8.148 15.477 21.984 1 94.38 269 ASP A O 1
ATOM 2072 N N . TRP A 1 270 ? -6.848 16.875 23.234 1 95.88 270 TRP A N 1
ATOM 2073 C CA . TRP A 1 270 ? -6.582 15.992 24.359 1 95.88 270 TRP A CA 1
ATOM 2074 C C . TRP A 1 270 ? -7.859 15.719 25.156 1 95.88 270 TRP A C 1
ATOM 2076 O O . TRP A 1 270 ? -7.895 14.82 26 1 95.88 270 TRP A O 1
ATOM 2086 N N . GLU A 1 271 ? -9 16.406 24.875 1 94.75 271 GLU A N 1
ATOM 2087 C CA . GLU A 1 271 ? -10.273 16.172 25.547 1 94.75 271 GLU A CA 1
ATOM 2088 C C . GLU A 1 271 ? -11.023 15.008 24.922 1 94.75 271 GLU A C 1
ATOM 2090 O O . GLU A 1 271 ? -12.023 14.539 25.484 1 94.75 271 GLU A O 1
ATOM 2095 N N . ARG A 1 272 ? -10.508 14.562 23.812 1 95.81 272 ARG A N 1
ATOM 2096 C CA . ARG A 1 272 ? -11.203 13.523 23.062 1 95.81 272 ARG A CA 1
ATOM 2097 C C . ARG A 1 272 ? -10.422 12.211 23.078 1 95.81 272 ARG A C 1
ATOM 2099 O O . ARG A 1 272 ? -9.258 12.188 23.484 1 95.81 272 ARG A O 1
ATOM 2106 N N . THR A 1 273 ? -11.125 11.133 22.766 1 97.62 273 THR A N 1
ATOM 2107 C CA . THR A 1 273 ? -10.531 9.812 22.531 1 97.62 273 THR A CA 1
ATOM 2108 C C . THR A 1 273 ? -10.766 9.359 21.094 1 97.62 273 THR A C 1
ATOM 2110 O O . THR A 1 273 ? -11.438 10.047 20.328 1 97.62 273 THR A O 1
ATOM 2113 N N . ALA A 1 274 ? -10.188 8.258 20.75 1 97.38 274 ALA A N 1
ATOM 2114 C CA . ALA A 1 274 ? -10.305 7.742 19.391 1 97.38 274 ALA A CA 1
ATOM 2115 C C . ALA A 1 274 ? -11.766 7.516 19.016 1 97.38 274 ALA A C 1
ATOM 2117 O O . ALA A 1 274 ? -12.148 7.695 17.859 1 97.38 274 ALA A O 1
ATOM 2118 N N . LYS A 1 275 ? -12.625 7.191 19.953 1 96.38 275 LYS A N 1
ATOM 2119 C CA . LYS A 1 275 ? -14.031 6.895 19.703 1 96.38 275 LYS A CA 1
ATOM 2120 C C . LYS A 1 275 ? -14.789 8.148 19.297 1 96.38 275 LYS A C 1
ATOM 2122 O O . LYS A 1 275 ? -15.859 8.062 18.688 1 96.38 275 LYS A O 1
ATOM 2127 N N . ASP A 1 276 ? -14.188 9.297 19.578 1 95.25 276 ASP A N 1
ATOM 2128 C CA . ASP A 1 276 ? -14.859 10.57 19.328 1 95.25 276 ASP A CA 1
ATOM 2129 C C . ASP A 1 276 ? -14.508 11.109 17.938 1 95.25 276 ASP A C 1
ATOM 2131 O O . ASP A 1 276 ? -15.094 12.094 17.484 1 95.25 276 ASP A O 1
ATOM 2135 N N . VAL A 1 277 ? -13.586 10.477 17.281 1 94.62 277 VAL A N 1
ATOM 2136 C CA . VAL A 1 277 ? -13.086 11.031 16.031 1 94.62 277 VAL A CA 1
ATOM 2137 C C . VAL A 1 277 ? -13.734 10.32 14.852 1 94.62 277 VAL A C 1
ATOM 2139 O O . VAL A 1 277 ? -13.68 9.094 14.742 1 94.62 277 VAL A O 1
ATOM 2142 N N . VAL A 1 278 ? -14.375 11.086 14.023 1 92.75 278 VAL A N 1
ATOM 2143 C CA . VAL A 1 278 ? -14.953 10.555 12.797 1 92.75 278 VAL A CA 1
ATOM 2144 C C . VAL A 1 278 ? -13.898 10.555 11.695 1 92.75 278 VAL A C 1
ATOM 2146 O O . VAL A 1 278 ? -13.273 11.578 11.422 1 92.75 278 VAL A O 1
ATOM 2149 N N . ILE A 1 279 ? -13.688 9.398 11.094 1 94.44 279 ILE A N 1
ATOM 2150 C CA . ILE A 1 279 ? -12.695 9.266 10.031 1 94.44 279 ILE A CA 1
ATOM 2151 C C . ILE A 1 279 ? -13.344 9.555 8.688 1 94.44 279 ILE A C 1
ATOM 2153 O O . ILE A 1 279 ? -14.383 8.977 8.352 1 94.44 279 ILE A O 1
ATOM 2157 N N . GLU A 1 280 ? -12.75 10.477 7.922 1 91.94 280 GLU A N 1
ATOM 2158 C CA . GLU A 1 280 ? -13.203 10.805 6.574 1 91.94 280 GLU A CA 1
ATOM 2159 C C . GLU A 1 280 ? -13.086 9.594 5.645 1 91.94 280 GLU A C 1
ATOM 2161 O O . GLU A 1 280 ? -12.047 8.938 5.605 1 91.94 280 GLU A O 1
ATOM 2166 N N . GLU A 1 281 ? -14.172 9.266 4.984 1 94.94 281 GLU A N 1
ATOM 2167 C CA . GLU A 1 281 ? -14.125 8.273 3.912 1 94.94 281 GLU A CA 1
ATOM 2168 C C . GLU A 1 281 ? -14.117 8.945 2.541 1 94.94 281 GLU A C 1
ATOM 2170 O O . GLU A 1 281 ? -14.945 9.812 2.264 1 94.94 281 GLU A O 1
ATOM 2175 N N . ARG A 1 282 ? -13.266 8.57 1.75 1 94.81 282 ARG A N 1
ATOM 2176 C CA . ARG A 1 282 ? -13.07 9.227 0.464 1 94.81 282 ARG A CA 1
ATOM 2177 C C . ARG A 1 282 ? -13.758 8.461 -0.657 1 94.81 282 ARG A C 1
ATOM 2179 O O . ARG A 1 282 ? -14.164 7.309 -0.471 1 94.81 282 ARG A O 1
ATOM 2186 N N . PRO A 1 283 ? -13.898 9.062 -1.817 1 95.44 283 PRO A N 1
ATOM 2187 C CA . PRO A 1 283 ? -14.633 8.445 -2.928 1 95.44 283 PRO A CA 1
ATOM 2188 C C . PRO A 1 283 ? -13.945 7.184 -3.455 1 95.44 283 PRO A C 1
ATOM 2190 O O . PRO A 1 283 ? -12.719 7.113 -3.492 1 95.44 283 PRO A O 1
ATOM 2193 N N . ARG A 1 284 ? -14.75 6.215 -3.959 1 97.56 284 ARG A N 1
ATOM 2194 C CA . ARG A 1 284 ? -14.266 4.934 -4.461 1 97.56 284 ARG A CA 1
ATOM 2195 C C . ARG A 1 284 ? -13.391 5.121 -5.695 1 97.56 284 ARG A C 1
ATOM 2197 O O . ARG A 1 284 ? -12.492 4.316 -5.953 1 97.56 284 ARG A O 1
ATOM 2204 N N . GLU A 1 285 ? -13.562 6.254 -6.426 1 97.5 285 GLU A N 1
ATOM 2205 C CA . GLU A 1 285 ? -12.867 6.516 -7.684 1 97.5 285 GLU A CA 1
ATOM 2206 C C . GLU A 1 285 ? -11.352 6.59 -7.469 1 97.5 285 GLU A C 1
ATOM 2208 O O . GLU A 1 285 ? -10.578 6.262 -8.367 1 97.5 285 GLU A O 1
ATOM 2213 N N . GLU A 1 286 ? -10.977 6.891 -6.207 1 96.88 286 GLU A N 1
ATOM 2214 C CA . GLU A 1 286 ? -9.555 7.012 -5.898 1 96.88 286 GLU A CA 1
ATOM 2215 C C . GLU A 1 286 ? -8.852 5.664 -6.016 1 96.88 286 GLU A C 1
ATOM 2217 O O . GLU A 1 286 ? -7.633 5.609 -6.223 1 96.88 286 GLU A O 1
ATOM 2222 N N . LEU A 1 287 ? -9.648 4.543 -5.902 1 98.44 287 LEU A N 1
ATOM 2223 C CA . LEU A 1 287 ? -9.047 3.217 -6 1 98.44 287 LEU A CA 1
ATOM 2224 C C . LEU A 1 287 ? -9.383 2.57 -7.34 1 98.44 287 LEU A C 1
ATOM 2226 O O . LEU A 1 287 ? -8.82 1.527 -7.688 1 98.44 287 LEU A O 1
ATOM 2230 N N . ILE A 1 288 ? -10.281 3.18 -8.109 1 98.5 288 ILE A N 1
ATOM 2231 C CA . ILE A 1 288 ? -10.727 2.586 -9.359 1 98.5 288 ILE A CA 1
ATOM 2232 C C . ILE A 1 288 ? -9.914 3.146 -10.523 1 98.5 288 ILE A C 1
ATOM 2234 O O . ILE A 1 288 ? -9.648 2.447 -11.5 1 98.5 288 ILE A O 1
ATOM 2238 N N . PHE A 1 289 ? -9.414 4.449 -10.297 1 97.06 289 PHE A N 1
ATOM 2239 C CA . PHE A 1 289 ? -8.68 5.105 -11.367 1 97.06 289 PHE A CA 1
ATOM 2240 C C . PHE A 1 289 ? -7.367 5.688 -10.844 1 97.06 289 PHE A C 1
ATOM 2242 O O . PHE A 1 289 ? -7.289 6.125 -9.695 1 97.06 289 PHE A O 1
ATOM 2249 N N . CYS A 1 290 ? -6.363 5.648 -11.602 1 94.88 290 CYS A N 1
ATOM 2250 C CA . CYS A 1 290 ? -5.176 6.488 -11.508 1 94.88 290 CYS A CA 1
ATOM 2251 C C . CYS A 1 290 ? -5.031 7.375 -12.734 1 94.88 290 CYS A C 1
ATOM 2253 O O . CYS A 1 290 ? -4.629 6.902 -13.805 1 94.88 290 CYS A O 1
ATOM 2255 N N . GLY A 1 291 ? -5.324 8.586 -12.547 1 90.56 291 GLY A N 1
ATOM 2256 C CA . GLY A 1 291 ? -5.531 9.391 -13.742 1 90.56 291 GLY A CA 1
ATOM 2257 C C . GLY A 1 291 ? -6.641 8.859 -14.633 1 90.56 291 GLY A C 1
ATOM 2258 O O . GLY A 1 291 ? -7.766 8.656 -14.172 1 90.56 291 GLY A O 1
ATOM 2259 N N . LYS A 1 292 ? -6.32 8.547 -15.914 1 91.38 292 LYS A N 1
ATOM 2260 C CA . LYS A 1 292 ? -7.301 8.031 -16.859 1 91.38 292 LYS A CA 1
ATOM 2261 C C . LYS A 1 292 ? -7.254 6.512 -16.922 1 91.38 292 LYS A C 1
ATOM 2263 O O . LYS A 1 292 ? -8.125 5.883 -17.531 1 91.38 292 LYS A O 1
ATOM 2268 N N . ARG A 1 293 ? -6.301 5.961 -16.219 1 94.38 293 ARG A N 1
ATOM 2269 C CA . ARG A 1 293 ? -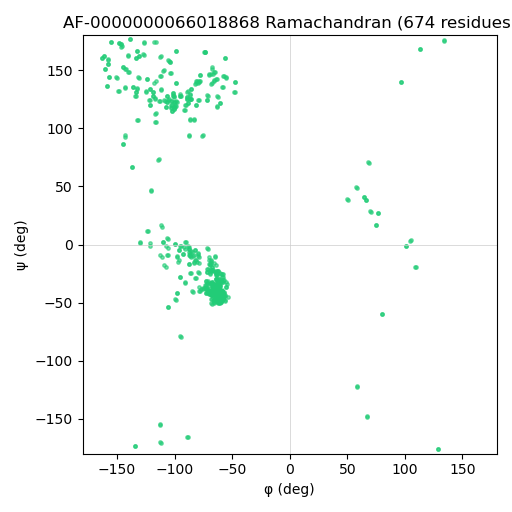6.152 4.512 -16.281 1 94.38 293 ARG A CA 1
ATOM 2270 C C . ARG A 1 293 ? -7.07 3.82 -15.281 1 94.38 293 ARG A C 1
ATOM 2272 O O . ARG A 1 293 ? -7.047 4.137 -14.086 1 94.38 293 ARG A O 1
ATOM 2279 N N . GLN A 1 294 ? -7.875 2.904 -15.773 1 97.5 294 GLN A N 1
ATOM 2280 C CA . GLN A 1 294 ? -8.719 2.09 -14.906 1 97.5 294 GLN A CA 1
ATOM 2281 C C . GLN A 1 294 ? -7.918 0.962 -14.258 1 97.5 294 GLN A C 1
ATOM 2283 O O . GLN A 1 294 ? -7.301 0.153 -14.953 1 97.5 294 GLN A O 1
ATOM 2288 N N . ILE A 1 295 ? -7.914 0.855 -12.922 1 97.81 295 ILE A N 1
ATOM 2289 C CA . ILE A 1 295 ? -7.055 -0.122 -12.266 1 97.81 295 ILE A CA 1
ATOM 2290 C C . ILE A 1 295 ? -7.902 -1.04 -11.383 1 97.81 295 ILE A C 1
ATOM 2292 O O . ILE A 1 295 ? -7.367 -1.771 -10.547 1 97.81 295 ILE A O 1
ATOM 2296 N N . ALA A 1 296 ? -9.195 -1.022 -11.477 1 98.75 296 ALA A N 1
ATOM 2297 C CA . ALA A 1 296 ? -10.164 -1.917 -10.844 1 98.75 296 ALA A CA 1
ATOM 2298 C C . ALA A 1 296 ? -11.484 -1.925 -11.609 1 98.75 296 ALA A C 1
ATOM 2300 O O . ALA A 1 296 ? -11.75 -1.024 -12.406 1 98.75 296 ALA A O 1
ATOM 2301 N N . PRO A 1 297 ? -12.305 -2.965 -11.43 1 98.69 297 PRO A N 1
ATOM 2302 C CA . PRO A 1 297 ? -13.625 -2.93 -12.07 1 98.69 297 PRO A CA 1
ATOM 2303 C C . PRO A 1 297 ? -14.453 -1.718 -11.641 1 98.69 297 PRO A C 1
ATOM 2305 O O . PRO A 1 297 ? -14.406 -1.313 -10.477 1 98.69 297 PRO A O 1
ATOM 2308 N N . LEU A 1 298 ? -15.242 -1.175 -12.562 1 98 298 LEU A N 1
ATOM 2309 C CA . LEU A 1 298 ? -15.961 0.08 -12.367 1 98 298 LEU A CA 1
ATOM 2310 C C . LEU A 1 298 ? -16.938 -0.026 -11.195 1 98 298 LEU A C 1
ATOM 2312 O O . LEU A 1 298 ? -17.141 0.946 -10.461 1 98 298 LEU A O 1
ATOM 2316 N N . ASN A 1 299 ? -17.484 -1.205 -10.898 1 97.69 299 ASN A N 1
ATOM 2317 C CA . ASN A 1 299 ? -18.562 -1.317 -9.922 1 97.69 299 ASN A CA 1
ATOM 2318 C C . ASN A 1 299 ? -18.094 -2.041 -8.656 1 97.69 299 ASN A C 1
ATOM 2320 O O . ASN A 1 299 ? -18.922 -2.488 -7.863 1 97.69 299 ASN A O 1
ATOM 2324 N N . VAL A 1 300 ? -16.828 -2.16 -8.492 1 98.81 300 VAL A N 1
ATOM 2325 C CA . VAL A 1 300 ? -16.328 -2.848 -7.305 1 98.81 300 VAL A CA 1
ATOM 2326 C C . VAL A 1 300 ? -16.641 -2.023 -6.059 1 98.81 300 VAL A C 1
ATOM 2328 O O . VAL A 1 300 ? -16.594 -0.792 -6.094 1 98.81 300 VAL A O 1
ATOM 2331 N N . LYS A 1 301 ? -17.078 -2.67 -4.93 1 98.75 301 LYS A N 1
ATOM 2332 C CA . LYS A 1 301 ? -17.172 -2 -3.633 1 98.75 301 LYS A CA 1
ATOM 2333 C C . LYS A 1 301 ? -15.789 -1.564 -3.145 1 98.75 301 LYS A C 1
ATOM 2335 O O . LYS A 1 301 ? -14.789 -2.24 -3.402 1 98.75 301 LYS A O 1
ATOM 2340 N N . VAL A 1 302 ? -15.773 -0.367 -2.504 1 98.81 302 VAL A N 1
ATOM 2341 C CA . VAL A 1 302 ? -14.508 0.165 -2.023 1 98.81 302 VAL A CA 1
ATOM 2342 C C . VAL A 1 302 ? -14.664 0.666 -0.589 1 98.81 302 VAL A C 1
ATOM 2344 O O . VAL A 1 302 ? -15.695 1.244 -0.237 1 98.81 302 VAL A O 1
ATOM 2347 N N . TYR A 1 303 ? -13.781 0.301 0.345 1 98.81 303 TYR A N 1
ATOM 2348 C CA . TYR A 1 303 ? -13.586 0.918 1.652 1 98.81 303 TYR A CA 1
ATOM 2349 C C . TYR A 1 303 ? -12.359 1.818 1.651 1 98.81 303 TYR A C 1
ATOM 2351 O O . TYR A 1 303 ? -11.242 1.349 1.436 1 98.81 303 TYR A O 1
ATOM 2359 N N . ASN A 1 304 ? -12.547 3.168 1.83 1 98.56 304 ASN A N 1
ATOM 2360 C CA . ASN A 1 304 ? -11.469 4.117 1.57 1 98.56 304 ASN A CA 1
ATOM 2361 C C . ASN A 1 304 ? -11.383 5.18 2.662 1 98.56 304 ASN A C 1
ATOM 2363 O O . ASN A 1 304 ? -11.539 6.371 2.391 1 98.56 304 ASN A O 1
ATOM 2367 N N . PRO A 1 305 ? -11.016 4.738 3.881 1 98.19 305 PRO A N 1
ATOM 2368 C CA . PRO A 1 305 ? -10.789 5.734 4.934 1 98.19 305 PRO A CA 1
ATOM 2369 C C . PRO A 1 305 ? -9.531 6.566 4.699 1 98.19 305 PRO A C 1
ATOM 2371 O O . PRO A 1 305 ? -8.523 6.047 4.215 1 98.19 305 PRO A O 1
ATOM 2374 N N . ALA A 1 306 ? -9.539 7.816 5.086 1 96.25 306 ALA A N 1
ATOM 2375 C CA . ALA A 1 306 ? -8.43 8.727 4.809 1 96.25 306 ALA A CA 1
ATOM 2376 C C . ALA A 1 306 ? -7.355 8.633 5.895 1 96.25 306 ALA A C 1
ATOM 2378 O O . ALA A 1 306 ? -6.191 8.953 5.652 1 96.25 306 ALA A O 1
ATOM 2379 N N . PHE A 1 307 ? -7.746 8.203 7.074 1 97.19 307 PHE A N 1
ATOM 2380 C CA . PHE A 1 307 ? -6.859 8.164 8.234 1 97.19 307 PHE A CA 1
ATOM 2381 C C . PHE A 1 307 ? -7.094 6.902 9.047 1 97.19 307 PHE A C 1
ATOM 2383 O O . PHE A 1 307 ? -8.086 6.195 8.844 1 97.19 307 PHE A O 1
ATOM 2390 N N . ASP A 1 308 ? -6.195 6.555 9.883 1 98.5 308 ASP A N 1
ATOM 2391 C CA . ASP A 1 308 ? -6.379 5.484 10.859 1 98.5 308 ASP A CA 1
ATOM 2392 C C . ASP A 1 308 ? -5.762 5.855 12.203 1 98.5 308 ASP A C 1
ATOM 2394 O O . ASP A 1 308 ? -4.902 6.738 12.273 1 98.5 308 ASP A O 1
ATOM 2398 N N . PRO A 1 309 ? -6.344 5.371 13.242 1 98.69 309 PRO A N 1
ATOM 2399 C CA . PRO A 1 309 ? -5.812 5.641 14.578 1 98.69 309 PRO A CA 1
ATOM 2400 C C . PRO A 1 309 ? -4.656 4.719 14.953 1 98.69 309 PRO A C 1
ATOM 2402 O O . PRO A 1 309 ? -4.809 3.496 14.953 1 98.69 309 PRO A O 1
ATOM 2405 N N . THR A 1 310 ? -3.521 5.199 15.227 1 98.88 310 THR A N 1
ATOM 2406 C CA . THR A 1 310 ? -2.404 4.477 15.828 1 98.88 310 THR A CA 1
ATOM 2407 C C . THR A 1 310 ? -2.434 4.59 17.344 1 98.88 310 THR A C 1
ATOM 2409 O O . THR A 1 310 ? -2.303 5.688 17.891 1 98.88 310 THR A O 1
ATOM 2412 N N . PRO A 1 311 ? -2.625 3.479 18.031 1 98.75 311 PRO A N 1
ATOM 2413 C CA . PRO A 1 311 ? -2.592 3.566 19.5 1 98.75 311 PRO A CA 1
ATOM 2414 C C . PRO A 1 311 ? -1.296 4.184 20.016 1 98.75 311 PRO A C 1
ATOM 2416 O O . PRO A 1 311 ? -0.214 3.887 19.5 1 98.75 311 PRO A O 1
ATOM 2419 N N . LEU A 1 312 ? -1.429 4.953 21.078 1 98.69 312 LEU A N 1
ATOM 2420 C CA . LEU A 1 312 ? -0.259 5.621 21.641 1 98.69 312 LEU A CA 1
ATOM 2421 C C . LEU A 1 312 ? 0.756 4.602 22.156 1 98.69 312 LEU A C 1
ATOM 2423 O O . LEU A 1 312 ? 1.951 4.895 22.219 1 98.69 312 LEU A O 1
ATOM 2427 N N . GLU A 1 313 ? 0.337 3.432 22.453 1 98.31 313 GLU A N 1
ATOM 2428 C CA . GLU A 1 313 ? 1.233 2.379 22.922 1 98.31 313 GLU A CA 1
ATOM 2429 C C . GLU A 1 313 ? 2.25 2.004 21.844 1 98.31 313 GLU A C 1
ATOM 2431 O O . GLU A 1 313 ? 3.303 1.439 22.156 1 98.31 313 GLU A O 1
ATOM 2436 N N . ASN A 1 314 ? 1.917 2.234 20.562 1 98.81 314 ASN A N 1
ATOM 2437 C CA . ASN A 1 314 ? 2.832 1.926 19.469 1 98.81 314 ASN A CA 1
ATOM 2438 C C . ASN A 1 314 ? 3.812 3.068 19.203 1 98.81 314 ASN A C 1
ATOM 2440 O O . ASN A 1 314 ? 4.738 2.934 18.406 1 98.81 314 ASN A O 1
ATOM 2444 N N . VAL A 1 315 ? 3.617 4.199 19.906 1 98.94 315 VAL A N 1
ATOM 2445 C CA . VAL A 1 315 ? 4.426 5.391 19.672 1 98.94 315 VAL A CA 1
ATOM 2446 C C . VAL A 1 315 ? 5.539 5.477 20.719 1 98.94 315 VAL A C 1
ATOM 2448 O O . VAL A 1 315 ? 5.27 5.477 21.922 1 98.94 315 VAL A O 1
ATOM 2451 N N . THR A 1 316 ? 6.754 5.539 20.25 1 98.94 316 THR A N 1
ATOM 2452 C CA . THR A 1 316 ? 7.91 5.598 21.141 1 98.94 316 THR A CA 1
ATOM 2453 C C . THR A 1 316 ? 8.008 6.965 21.812 1 98.94 316 THR A C 1
ATOM 2455 O O . THR A 1 316 ? 8.328 7.055 23 1 98.94 316 THR A O 1
ATOM 2458 N N . ALA A 1 317 ? 7.762 8.023 21.016 1 98.94 317 ALA A N 1
ATOM 2459 C CA . ALA A 1 317 ? 7.793 9.383 21.547 1 98.94 317 ALA A CA 1
ATOM 2460 C C . ALA A 1 317 ? 7.035 10.344 20.625 1 98.94 317 ALA A C 1
ATOM 2462 O O . ALA A 1 317 ? 6.91 10.094 19.422 1 98.94 317 ALA A O 1
ATOM 2463 N N . LEU A 1 318 ? 6.508 11.359 21.234 1 98.94 318 LEU A N 1
ATOM 2464 C CA . LEU A 1 318 ? 5.891 12.484 20.531 1 98.94 318 LEU A CA 1
ATOM 2465 C C . LEU A 1 318 ? 6.82 13.688 20.5 1 98.94 318 LEU A C 1
ATOM 2467 O O . LEU A 1 318 ? 7.277 14.141 21.562 1 98.94 318 LEU A O 1
ATOM 2471 N N . ILE A 1 319 ? 7.125 14.18 19.328 1 98.94 319 ILE A N 1
ATOM 2472 C CA . ILE A 1 319 ? 8.016 15.328 19.188 1 98.94 319 ILE A CA 1
ATOM 2473 C C . ILE A 1 319 ? 7.195 16.594 18.984 1 98.94 319 ILE A C 1
ATOM 2475 O O . ILE A 1 319 ? 6.441 16.703 18.016 1 98.94 319 ILE A O 1
ATOM 2479 N N . THR A 1 320 ? 7.324 17.578 19.875 1 98.75 320 THR A N 1
ATOM 2480 C CA . THR A 1 320 ? 6.59 18.828 19.797 1 98.75 320 THR A CA 1
ATOM 2481 C C . THR A 1 320 ? 7.543 20.016 19.859 1 98.75 320 THR A C 1
ATOM 2483 O O . THR A 1 320 ? 8.75 19.844 20.047 1 98.75 320 THR A O 1
ATOM 2486 N N . GLU A 1 321 ? 6.988 21.203 19.672 1 98.56 321 GLU A N 1
ATOM 2487 C CA . GLU A 1 321 ? 7.789 22.422 19.766 1 98.56 321 GLU A CA 1
ATOM 2488 C C . GLU A 1 321 ? 8.172 22.719 21.219 1 98.56 321 GLU A C 1
ATOM 2490 O O . GLU A 1 321 ? 8.992 23.609 21.469 1 98.56 321 GLU A O 1
ATOM 2495 N N . TYR A 1 322 ? 7.699 21.922 22.109 1 98.5 322 TYR A N 1
ATOM 2496 C CA . TYR A 1 322 ? 8.016 22.109 23.531 1 98.5 322 TYR A CA 1
ATOM 2497 C C . TYR A 1 322 ? 8.93 21 24.031 1 98.5 322 TYR A C 1
ATOM 2499 O O . TYR A 1 322 ? 9.227 20.922 25.219 1 98.5 322 TYR A O 1
ATOM 2507 N N . GLY A 1 323 ? 9.305 20.109 23.078 1 98.5 323 GLY A N 1
ATOM 2508 C CA . GLY A 1 323 ? 10.195 19.016 23.453 1 98.5 323 GLY A CA 1
ATOM 2509 C C . GLY A 1 323 ? 9.672 17.656 23.016 1 98.5 323 GLY A C 1
ATOM 2510 O O . GLY A 1 323 ? 8.664 17.562 22.312 1 98.5 323 GLY A O 1
ATOM 2511 N N . VAL A 1 324 ? 10.445 16.641 23.438 1 98.88 324 VAL A N 1
ATOM 2512 C CA . VAL A 1 324 ? 10.086 15.25 23.172 1 98.88 324 VAL A CA 1
ATOM 2513 C C . VAL A 1 324 ? 9.328 14.68 24.375 1 98.88 324 VAL A C 1
ATOM 2515 O O . VAL A 1 324 ? 9.797 14.781 25.516 1 98.88 324 VAL A O 1
ATOM 2518 N N . ILE A 1 325 ? 8.195 14.117 24.125 1 98.88 325 ILE A N 1
ATOM 2519 C CA . ILE A 1 325 ? 7.355 13.57 25.188 1 98.88 325 ILE A CA 1
ATOM 2520 C C . ILE A 1 325 ? 7.363 12.047 25.109 1 98.88 325 ILE A C 1
ATOM 2522 O O . ILE A 1 325 ? 7.051 11.461 24.078 1 98.88 325 ILE A O 1
ATOM 2526 N N . TYR A 1 326 ? 7.734 11.391 26.188 1 98.75 326 TYR A N 1
ATOM 2527 C CA . TYR A 1 326 ? 7.754 9.938 26.297 1 98.75 326 TYR A CA 1
ATOM 2528 C C . TYR A 1 326 ? 6.59 9.445 27.156 1 98.75 326 TYR A C 1
ATOM 2530 O O . TYR A 1 326 ? 5.949 10.227 27.859 1 98.75 326 TYR A O 1
ATOM 2538 N N . PRO A 1 327 ? 6.211 8.203 27.016 1 97.88 327 PRO A N 1
ATOM 2539 C CA . PRO A 1 327 ? 5.215 7.66 27.938 1 97.88 327 PRO A CA 1
ATOM 2540 C C . PRO A 1 327 ? 5.633 7.789 29.391 1 97.88 327 PRO A C 1
ATOM 2542 O O . PRO A 1 327 ? 6.824 7.855 29.703 1 97.88 327 PRO A O 1
ATOM 2545 N N . PRO A 1 328 ? 4.602 7.699 30.281 1 98.25 328 PRO A N 1
ATOM 2546 C CA . PRO A 1 328 ? 3.164 7.602 30.016 1 98.25 328 PRO A CA 1
ATOM 2547 C C . PRO A 1 328 ? 2.57 8.914 29.5 1 98.25 328 PRO A C 1
ATOM 2549 O O . PRO A 1 328 ? 2.643 9.938 30.172 1 98.25 328 PRO A O 1
ATOM 2552 N N . TYR A 1 329 ? 1.874 8.875 28.438 1 98.25 329 TYR A N 1
ATOM 2553 C CA . TYR A 1 329 ? 1.42 10.062 27.719 1 98.25 329 TYR A CA 1
ATOM 2554 C C . TYR A 1 329 ? 0.301 10.758 28.484 1 98.25 329 TYR A C 1
ATOM 2556 O O . TYR A 1 329 ? 0.172 11.984 28.422 1 98.25 329 TYR A O 1
ATOM 2564 N N . GLU A 1 330 ? -0.482 9.992 29.203 1 96.44 330 GLU A N 1
ATOM 2565 C CA . GLU A 1 330 ? -1.587 10.562 29.969 1 96.44 330 GLU A CA 1
ATOM 2566 C C . GLU A 1 330 ? -1.084 11.57 31 1 96.44 330 GLU A C 1
ATOM 2568 O O . GLU A 1 330 ? -1.794 12.516 31.359 1 96.44 330 GLU A O 1
ATOM 2573 N N . VAL A 1 331 ? 0.152 11.414 31.391 1 97.62 331 VAL A N 1
ATOM 2574 C CA . VAL A 1 331 ? 0.753 12.281 32.406 1 97.62 331 VAL A CA 1
ATOM 2575 C C . VAL A 1 331 ? 1.609 13.352 31.719 1 97.62 331 VAL A C 1
ATOM 2577 O O . VAL A 1 331 ? 1.463 14.539 31.984 1 97.62 331 VAL A O 1
ATOM 2580 N N . ASN A 1 332 ? 2.418 12.953 30.781 1 98.31 332 ASN A N 1
ATOM 2581 C CA . ASN A 1 332 ? 3.49 13.812 30.281 1 98.31 332 ASN A CA 1
ATOM 2582 C C . ASN A 1 332 ? 2.979 14.797 29.25 1 98.31 332 ASN A C 1
ATOM 2584 O O . ASN A 1 332 ? 3.535 15.891 29.094 1 98.31 332 ASN A O 1
ATOM 2588 N N . VAL A 1 333 ? 1.91 14.422 28.516 1 98.31 333 VAL A N 1
ATOM 2589 C CA . VAL A 1 333 ? 1.394 15.328 27.5 1 98.31 333 VAL A CA 1
ATOM 2590 C C . VAL A 1 333 ? 0.783 16.562 28.156 1 98.31 333 VAL A C 1
ATOM 2592 O O . VAL A 1 333 ? 1.16 17.688 27.844 1 98.31 333 VAL A O 1
ATOM 2595 N N . PRO A 1 334 ? -0.155 16.391 29.188 1 97.62 334 PRO A N 1
ATOM 2596 C CA . PRO A 1 334 ? -0.689 17.578 29.844 1 97.62 334 PRO A CA 1
ATOM 2597 C C . PRO A 1 334 ? 0.391 18.406 30.562 1 97.62 334 PRO A C 1
ATOM 2599 O O . PRO A 1 334 ? 0.31 19.625 30.609 1 97.62 334 PRO A O 1
ATOM 2602 N N . LYS A 1 335 ? 1.357 17.734 31.062 1 97.69 335 LYS A N 1
ATOM 2603 C CA . LYS A 1 335 ? 2.428 18.406 31.781 1 97.69 335 LYS A CA 1
ATOM 2604 C C . LYS A 1 335 ? 3.248 19.297 30.859 1 97.69 335 LYS A C 1
ATOM 2606 O O . LYS A 1 335 ? 3.5 20.453 31.156 1 97.69 335 LYS A O 1
ATOM 2611 N N . VAL A 1 336 ? 3.648 18.719 29.672 1 97.75 336 VAL A N 1
ATOM 2612 C CA . VAL A 1 336 ? 4.551 19.422 28.766 1 97.75 336 VAL A CA 1
ATOM 2613 C C . VAL A 1 336 ? 3.779 20.469 27.969 1 97.75 336 VAL A C 1
ATOM 2615 O O . VAL A 1 336 ? 4.27 21.578 27.75 1 97.75 336 VAL A O 1
ATOM 2618 N N . LEU A 1 337 ? 2.59 20.156 27.547 1 96.94 337 LEU A N 1
ATOM 2619 C CA . LEU A 1 337 ? 1.83 21.031 26.672 1 96.94 337 LEU A CA 1
ATOM 2620 C C . LEU A 1 337 ? 0.947 21.984 27.484 1 96.94 337 LEU A C 1
ATOM 2622 O O . LEU A 1 337 ? 0.281 22.859 26.922 1 96.94 337 LEU A O 1
ATOM 2626 N N . LYS A 1 338 ? 0.914 21.859 28.812 1 93.12 338 LYS A N 1
ATOM 2627 C CA . LYS A 1 338 ? 0.204 22.734 29.75 1 93.12 338 LYS A CA 1
ATOM 2628 C C . LYS A 1 338 ? -1.288 22.781 29.438 1 93.12 338 LYS A C 1
ATOM 2630 O O . LYS A 1 338 ? -1.862 23.859 29.281 1 93.12 338 LYS A O 1
ATOM 2635 N N . PHE A 1 339 ? -1.906 21.578 29.25 1 84.94 339 PHE A N 1
ATOM 2636 C CA . PHE A 1 339 ? -3.355 21.469 29.141 1 84.94 339 PHE A CA 1
ATOM 2637 C C . PHE A 1 339 ? -4.023 21.656 30.5 1 84.94 339 PHE A C 1
ATOM 2639 O O . PHE A 1 339 ? -3.436 21.359 31.531 1 84.94 339 PHE A O 1
ATOM 2646 N N . MET B 1 1 ? -13.906 -20.672 -16.562 1 86.31 1 MET B N 1
ATOM 2647 C CA . MET B 1 1 ? -13.117 -20.266 -17.719 1 86.31 1 MET B CA 1
ATOM 2648 C C . MET B 1 1 ? -11.625 -20.453 -17.453 1 86.31 1 MET B C 1
ATOM 2650 O O . MET B 1 1 ? -11.117 -20.047 -16.422 1 86.31 1 MET B O 1
ATOM 2654 N N . ARG B 1 2 ? -11.023 -21.156 -18.406 1 96.19 2 ARG B N 1
ATOM 2655 C CA . ARG B 1 2 ? -9.602 -21.453 -18.25 1 96.19 2 ARG B CA 1
ATOM 2656 C C . ARG B 1 2 ? -8.75 -20.25 -18.641 1 96.19 2 ARG B C 1
ATOM 2658 O O . ARG B 1 2 ? -9.062 -19.547 -19.625 1 96.19 2 ARG B O 1
ATOM 2665 N N . SER B 1 3 ? -7.719 -20 -17.875 1 97.88 3 SER B N 1
ATOM 2666 C CA . SER B 1 3 ? -6.828 -18.875 -18.156 1 97.88 3 SER B CA 1
ATOM 2667 C C . SER B 1 3 ? -5.852 -19.203 -19.281 1 97.88 3 SER B C 1
ATOM 2669 O O . SER B 1 3 ? -5.312 -18.312 -19.922 1 97.88 3 SER B O 1
ATOM 2671 N N . ILE B 1 4 ? -5.559 -20.547 -19.516 1 98.31 4 ILE B N 1
ATOM 2672 C CA . ILE B 1 4 ? -4.645 -21.078 -20.531 1 98.31 4 ILE B CA 1
ATOM 2673 C C . ILE B 1 4 ? -5.137 -22.438 -21.016 1 98.31 4 ILE B C 1
ATOM 2675 O O . ILE B 1 4 ? -5.57 -23.266 -20.219 1 98.31 4 ILE B O 1
ATOM 2679 N N . PHE B 1 5 ? -5.18 -22.641 -22.281 1 97.81 5 PHE B N 1
ATOM 2680 C CA . PHE B 1 5 ? -5.734 -23.875 -22.828 1 97.81 5 PHE B CA 1
ATOM 2681 C C . PHE B 1 5 ? -5.273 -24.094 -24.266 1 97.81 5 PHE B C 1
ATOM 2683 O O . PHE B 1 5 ? -4.734 -23.172 -24.891 1 97.81 5 PHE B O 1
ATOM 2690 N N . TRP B 1 6 ? -5.418 -25.375 -24.703 1 97.5 6 TRP B N 1
ATOM 2691 C CA . TRP B 1 6 ? -5.078 -25.734 -26.062 1 97.5 6 TRP B CA 1
ATOM 2692 C C . TRP B 1 6 ? -6.332 -25.906 -26.922 1 97.5 6 TRP B C 1
ATOM 2694 O O . TRP B 1 6 ? -7.23 -26.672 -26.562 1 97.5 6 TRP B O 1
ATOM 2704 N N . ASP B 1 7 ? -6.473 -25.125 -27.906 1 95.06 7 ASP B N 1
ATOM 2705 C CA . ASP B 1 7 ? -7.52 -25.219 -28.922 1 95.06 7 ASP B CA 1
ATOM 2706 C C . ASP B 1 7 ? -6.98 -24.844 -30.312 1 95.06 7 ASP B C 1
ATOM 2708 O O . ASP B 1 7 ? -7.074 -23.688 -30.734 1 95.06 7 ASP B O 1
ATOM 2712 N N . ASP B 1 8 ? -6.555 -25.859 -31.109 1 90.69 8 ASP B N 1
ATOM 2713 C CA . ASP B 1 8 ? -5.855 -25.641 -32.375 1 90.69 8 ASP B CA 1
ATOM 2714 C C . ASP B 1 8 ? -4.699 -24.656 -32.188 1 90.69 8 ASP B C 1
ATOM 2716 O O . ASP B 1 8 ? -4.551 -23.719 -32.969 1 90.69 8 ASP B O 1
ATOM 2720 N N . GLY B 1 9 ? -4.086 -24.875 -31.047 1 93.75 9 GLY B N 1
ATOM 2721 C CA . GLY B 1 9 ? -2.994 -24.016 -30.609 1 93.75 9 GLY B CA 1
ATOM 2722 C C . GLY B 1 9 ? -3.102 -23.594 -29.156 1 93.75 9 GLY B C 1
ATOM 2723 O O . GLY B 1 9 ? -4.062 -23.938 -28.484 1 93.75 9 GLY B O 1
ATOM 2724 N N . LEU B 1 10 ? -2.078 -22.875 -28.719 1 97.94 10 LEU B N 1
ATOM 2725 C CA . LEU B 1 10 ? -2.051 -22.438 -27.328 1 97.94 10 LEU B CA 1
ATOM 2726 C C . LEU B 1 10 ? -2.742 -21.078 -27.172 1 97.94 10 LEU B C 1
ATOM 2728 O O . LEU B 1 10 ? -2.426 -20.141 -27.906 1 97.94 10 LEU B O 1
ATOM 2732 N N . LYS B 1 11 ? -3.672 -21.016 -26.328 1 98.12 11 LYS B N 1
ATOM 2733 C CA . LYS B 1 11 ? -4.422 -19.797 -26.047 1 98.12 11 LYS B CA 1
ATOM 2734 C C . LYS B 1 11 ? -4.359 -19.438 -24.562 1 98.12 11 LYS B C 1
ATOM 2736 O O . LYS B 1 11 ? -4.305 -20.328 -23.703 1 98.12 11 LYS B O 1
ATOM 2741 N N . LEU B 1 12 ? -4.277 -18.188 -24.281 1 98 12 LEU B N 1
ATOM 2742 C CA . LEU B 1 12 ? -4.277 -17.734 -22.891 1 98 12 LEU B CA 1
ATOM 2743 C C . LEU B 1 12 ? -5 -16.406 -22.75 1 98 12 LEU B C 1
ATOM 2745 O O . LEU B 1 12 ? -5.09 -15.633 -23.719 1 98 12 LEU B O 1
ATOM 2749 N N . ILE B 1 13 ? -5.582 -16.078 -21.609 1 98.06 13 ILE B N 1
ATOM 2750 C CA . ILE B 1 13 ? -6.172 -14.781 -21.281 1 98.06 13 ILE B CA 1
ATOM 2751 C C . ILE B 1 13 ? -5.066 -13.75 -21.078 1 98.06 13 ILE B C 1
ATOM 2753 O O . ILE B 1 13 ? -4.129 -13.977 -20.297 1 98.06 13 ILE B O 1
ATOM 2757 N N . ASP B 1 14 ? -5.105 -12.656 -21.797 1 98.12 14 ASP B N 1
ATOM 2758 C CA . ASP B 1 14 ? -4.156 -11.562 -21.594 1 98.12 14 ASP B CA 1
ATOM 2759 C C . ASP B 1 14 ? -4.496 -10.758 -20.344 1 98.12 14 ASP B C 1
ATOM 2761 O O . ASP B 1 14 ? -5.199 -9.75 -20.438 1 98.12 14 ASP B O 1
ATOM 2765 N N . GLN B 1 15 ? -3.91 -11.094 -19.297 1 97.75 15 GLN B N 1
ATOM 2766 C CA . GLN B 1 15 ? -4.242 -10.508 -18 1 97.75 15 GLN B CA 1
ATOM 2767 C C . GLN B 1 15 ? -3.842 -9.039 -17.953 1 97.75 15 GLN B C 1
ATOM 2769 O O . GLN B 1 15 ? -4.301 -8.297 -17.078 1 97.75 15 GLN B O 1
ATOM 2774 N N . THR B 1 16 ? -2.936 -8.586 -18.844 1 96.5 16 THR B N 1
ATOM 2775 C CA . THR B 1 16 ? -2.496 -7.195 -18.844 1 96.5 16 THR B CA 1
ATOM 2776 C C . THR B 1 16 ? -3.631 -6.27 -19.281 1 96.5 16 THR B C 1
ATOM 2778 O O . THR B 1 16 ? -3.572 -5.059 -19.062 1 96.5 16 THR B O 1
ATOM 2781 N N . LYS B 1 17 ? -4.676 -6.863 -19.828 1 97.12 17 LYS B N 1
ATOM 2782 C CA . LYS B 1 17 ? -5.77 -6.059 -20.375 1 97.12 17 LYS B CA 1
ATOM 2783 C C . LYS B 1 17 ? -6.906 -5.926 -19.359 1 97.12 17 LYS B C 1
ATOM 2785 O O . LYS B 1 17 ? -7.781 -5.07 -19.516 1 97.12 17 LYS B O 1
ATOM 2790 N N . LEU B 1 18 ? -6.816 -6.754 -18.406 1 97.19 18 LEU B N 1
ATOM 2791 C CA . LEU B 1 18 ? -7.832 -6.688 -17.359 1 97.19 18 LEU B CA 1
ATOM 2792 C C . LEU B 1 18 ? -7.551 -5.531 -16.406 1 97.19 18 LEU B C 1
ATOM 2794 O O . LEU B 1 18 ? -6.395 -5.199 -16.141 1 97.19 18 LEU B O 1
ATOM 2798 N N . PRO B 1 19 ? -8.641 -4.797 -15.938 1 97.31 19 PRO B N 1
ATOM 2799 C CA . PRO B 1 19 ? -10.047 -5.207 -15.906 1 97.31 19 PRO B CA 1
ATOM 2800 C C . PRO B 1 19 ? -10.859 -4.633 -17.062 1 97.31 19 PRO B C 1
ATOM 2802 O O . PRO B 1 19 ? -12.062 -4.875 -17.156 1 97.31 19 PRO B O 1
ATOM 2805 N N . GLU B 1 20 ? -10.258 -3.908 -17.891 1 95.94 20 GLU B N 1
ATOM 2806 C CA . GLU B 1 20 ? -11 -3.172 -18.906 1 95.94 20 GLU B CA 1
ATOM 2807 C C . GLU B 1 20 ? -11.594 -4.117 -19.953 1 95.94 20 GLU B C 1
ATOM 2809 O O . GLU B 1 20 ? -12.727 -3.918 -20.406 1 95.94 20 GLU B O 1
ATOM 2814 N N . LYS B 1 21 ? -10.734 -5.102 -20.312 1 96.25 21 LYS B N 1
ATOM 2815 C CA . LYS B 1 21 ? -11.148 -5.977 -21.406 1 96.25 21 LYS B CA 1
ATOM 2816 C C . LYS B 1 21 ? -10.695 -7.41 -21.172 1 96.25 21 LYS B C 1
ATOM 2818 O O . LYS B 1 21 ? -9.555 -7.645 -20.75 1 96.25 21 LYS B O 1
ATOM 2823 N N . LEU B 1 22 ? -11.562 -8.375 -21.391 1 97 22 LEU B N 1
ATOM 2824 C CA . LEU B 1 22 ? -11.203 -9.781 -21.453 1 97 22 LEU B CA 1
ATOM 2825 C C . LEU B 1 22 ? -10.758 -10.172 -22.859 1 97 22 LEU B C 1
ATOM 2827 O O . LEU B 1 22 ? -11.578 -10.219 -23.781 1 97 22 LEU B O 1
ATOM 2831 N N . GLU B 1 23 ? -9.492 -10.391 -23.016 1 97.81 23 GLU B N 1
ATOM 2832 C CA . GLU B 1 23 ? -8.93 -10.734 -24.328 1 97.81 23 GLU B CA 1
ATOM 2833 C C . GLU B 1 23 ? -8.148 -12.047 -24.266 1 97.81 23 GLU B C 1
ATOM 2835 O O . GLU B 1 23 ? -7.383 -12.273 -23.328 1 97.81 23 GLU B O 1
ATOM 2840 N N . VAL B 1 24 ? -8.406 -12.93 -25.188 1 97.56 24 VAL B N 1
ATOM 2841 C CA . VAL B 1 24 ? -7.668 -14.18 -25.328 1 97.56 24 VAL B CA 1
ATOM 2842 C C . VAL B 1 24 ? -6.652 -14.047 -26.469 1 97.56 24 VAL B C 1
ATOM 2844 O O . VAL B 1 24 ? -7 -13.648 -27.578 1 97.56 24 VAL B O 1
ATOM 2847 N N . ILE B 1 25 ? -5.414 -14.367 -26.172 1 97.19 25 ILE B N 1
ATOM 2848 C CA . ILE B 1 25 ? -4.395 -14.312 -27.219 1 97.19 25 ILE B CA 1
ATOM 2849 C C . ILE B 1 25 ? -3.961 -15.727 -27.594 1 97.19 25 ILE B C 1
ATOM 2851 O O . ILE B 1 25 ? -4.027 -16.641 -26.766 1 97.19 25 ILE B O 1
ATOM 2855 N N . GLU B 1 26 ? -3.57 -15.867 -28.859 1 96.94 26 GLU B N 1
ATOM 2856 C CA . GLU B 1 26 ? -3.045 -17.125 -29.375 1 96.94 26 GLU B CA 1
ATOM 2857 C C . GLU B 1 26 ? -1.53 -17.062 -29.547 1 96.94 26 GLU B C 1
ATOM 2859 O O . GLU B 1 26 ? -1.008 -16.125 -30.141 1 96.94 26 GLU B O 1
ATOM 2864 N N . CYS B 1 27 ? -0.869 -18.031 -28.906 1 97.06 27 CYS B N 1
ATOM 2865 C CA . CYS B 1 27 ? 0.566 -18.188 -29.109 1 97.06 27 CYS B CA 1
ATOM 2866 C C . CYS B 1 27 ? 0.849 -19.234 -30.172 1 97.06 27 CYS B C 1
ATOM 2868 O O . CYS B 1 27 ? 0.443 -20.391 -30.031 1 97.06 27 CYS B O 1
ATOM 2870 N N . ARG B 1 28 ? 1.673 -18.906 -31.203 1 95 28 ARG B N 1
ATOM 2871 C CA . ARG B 1 28 ? 1.889 -19.797 -32.344 1 95 28 ARG B CA 1
ATOM 2872 C C . ARG B 1 28 ? 3.283 -20.422 -32.281 1 95 28 ARG B C 1
ATOM 2874 O O . ARG B 1 28 ? 3.553 -21.406 -32.969 1 95 28 ARG B O 1
ATOM 2881 N N . ASN B 1 29 ? 4.082 -19.75 -31.5 1 95.69 29 ASN B N 1
ATOM 2882 C CA . ASN B 1 29 ? 5.434 -20.281 -31.312 1 95.69 29 ASN B CA 1
ATOM 2883 C C . ASN B 1 29 ? 5.965 -19.953 -29.922 1 95.69 29 ASN B C 1
ATOM 2885 O O . ASN B 1 29 ? 5.32 -19.234 -29.156 1 95.69 29 ASN B O 1
ATOM 2889 N N . VAL B 1 30 ? 7.098 -20.5 -29.641 1 97.44 30 VAL B N 1
ATOM 2890 C CA . VAL B 1 30 ? 7.672 -20.422 -28.297 1 97.44 30 VAL B CA 1
ATOM 2891 C C . VAL B 1 30 ? 8.07 -18.969 -28 1 97.44 30 VAL B C 1
ATOM 2893 O O . VAL B 1 30 ? 7.969 -18.531 -26.844 1 97.44 30 VAL B O 1
ATOM 2896 N N . GLU B 1 31 ? 8.461 -18.234 -28.969 1 97.44 31 GLU B N 1
ATOM 2897 C CA . GLU B 1 31 ? 8.844 -16.828 -28.781 1 97.44 31 GLU B CA 1
ATOM 2898 C C . GLU B 1 31 ? 7.664 -15.992 -28.312 1 97.44 31 GLU B C 1
ATOM 2900 O O . GLU B 1 31 ? 7.812 -15.133 -27.438 1 97.44 31 GLU B O 1
ATOM 2905 N N . GLU B 1 32 ? 6.539 -16.266 -28.906 1 97.38 32 GLU B N 1
ATOM 2906 C CA . GLU B 1 32 ? 5.336 -15.547 -28.516 1 97.38 32 GLU B CA 1
ATOM 2907 C C . GLU B 1 32 ? 4.926 -15.883 -27.094 1 97.38 32 GLU B C 1
ATOM 2909 O O . GLU B 1 32 ? 4.5 -15 -26.344 1 97.38 32 GLU B O 1
ATOM 2914 N N . LEU B 1 33 ? 5.035 -17.141 -26.719 1 98.06 33 LEU B N 1
ATOM 2915 C CA . LEU B 1 33 ? 4.734 -17.547 -25.359 1 98.06 33 LEU B CA 1
ATOM 2916 C C . LEU B 1 33 ? 5.715 -16.906 -24.375 1 98.06 33 LEU B C 1
ATOM 2918 O O . LEU B 1 33 ? 5.316 -16.422 -23.312 1 98.06 33 LEU B O 1
ATOM 2922 N N . ALA B 1 34 ? 6.973 -16.922 -24.734 1 97.69 34 ALA B N 1
ATOM 2923 C CA . ALA B 1 34 ? 8 -16.312 -23.906 1 97.69 34 ALA B CA 1
ATOM 2924 C C . ALA B 1 34 ? 7.707 -14.836 -23.672 1 97.69 34 ALA B C 1
ATOM 2926 O O . ALA B 1 34 ? 7.859 -14.336 -22.547 1 97.69 34 ALA B O 1
ATOM 2927 N N . ASP B 1 35 ? 7.285 -14.219 -24.703 1 97.25 35 ASP B N 1
ATOM 2928 C CA . ASP B 1 35 ? 6.93 -12.812 -24.594 1 97.25 35 ASP B CA 1
ATOM 2929 C C . ASP B 1 35 ? 5.734 -12.609 -23.672 1 97.25 35 ASP B C 1
ATOM 2931 O O . ASP B 1 35 ? 5.707 -11.664 -22.875 1 97.25 35 ASP B O 1
ATOM 2935 N N . ALA B 1 36 ? 4.746 -13.461 -23.75 1 97.44 36 ALA B N 1
ATOM 2936 C CA . ALA B 1 36 ? 3.564 -13.398 -22.891 1 97.44 36 ALA B CA 1
ATOM 2937 C C . ALA B 1 36 ? 3.939 -13.578 -21.422 1 97.44 36 ALA B C 1
ATOM 2939 O O . ALA B 1 36 ? 3.393 -12.906 -20.547 1 97.44 36 ALA B O 1
ATOM 2940 N N . ILE B 1 37 ? 4.844 -14.461 -21.172 1 96.56 37 ILE B N 1
ATOM 2941 C CA . ILE B 1 37 ? 5.305 -14.734 -19.812 1 96.56 37 ILE B CA 1
ATOM 2942 C C . ILE B 1 37 ? 6.059 -13.523 -19.281 1 96.56 37 ILE B C 1
ATOM 2944 O O . ILE B 1 37 ? 5.797 -13.07 -18.156 1 96.56 37 ILE B O 1
ATOM 2948 N N . LYS B 1 38 ? 6.914 -12.914 -20.094 1 94.19 38 LYS B N 1
ATOM 2949 C CA . LYS B 1 38 ? 7.734 -11.781 -19.688 1 94.19 38 LYS B CA 1
ATOM 2950 C C . LYS B 1 38 ? 6.875 -10.555 -19.406 1 94.19 38 LYS B C 1
ATOM 2952 O O . LYS B 1 38 ? 7.152 -9.797 -18.469 1 94.19 38 LYS B O 1
ATOM 2957 N N . LYS B 1 39 ? 5.836 -10.43 -20.172 1 93.69 39 LYS B N 1
ATOM 2958 C CA . LYS B 1 39 ? 4.98 -9.258 -20.047 1 93.69 39 LYS B CA 1
ATOM 2959 C C . LYS B 1 39 ? 3.9 -9.484 -18.984 1 93.69 39 LYS B C 1
ATOM 2961 O O . LYS B 1 39 ? 3.066 -8.602 -18.75 1 93.69 39 LYS B O 1
ATOM 2966 N N . LEU B 1 40 ? 3.879 -10.641 -18.453 1 93.81 40 LEU B N 1
ATOM 2967 C CA . LEU B 1 40 ? 2.965 -11.016 -17.375 1 93.81 40 LEU B CA 1
ATOM 2968 C C . LEU B 1 40 ? 1.53 -11.094 -17.891 1 93.81 40 LEU B C 1
ATOM 2970 O O . LEU B 1 40 ? 0.585 -10.805 -17.156 1 93.81 40 LEU B O 1
ATOM 2974 N N . ALA B 1 41 ? 1.439 -11.414 -19.172 1 96.31 41 ALA B N 1
ATOM 2975 C CA . ALA B 1 41 ? 0.115 -11.742 -19.703 1 96.31 41 ALA B CA 1
ATOM 2976 C C . ALA B 1 41 ? -0.428 -13.016 -19.062 1 96.31 41 ALA B C 1
ATOM 2978 O O . ALA B 1 41 ? -1.641 -13.164 -18.891 1 96.31 41 ALA B O 1
ATOM 2979 N N . VAL B 1 42 ? 0.452 -13.891 -18.828 1 95.56 42 VAL B N 1
ATOM 2980 C CA . VAL B 1 42 ? 0.178 -15.078 -18.016 1 95.56 42 VAL B CA 1
ATOM 2981 C C . VAL B 1 42 ? 1.074 -15.078 -16.781 1 95.56 42 VAL B C 1
ATOM 2983 O O . VAL B 1 42 ? 2.283 -14.852 -16.875 1 95.56 42 VAL B O 1
ATOM 2986 N N . ARG B 1 43 ? 0.376 -15.227 -15.75 1 92.88 43 ARG B N 1
ATOM 2987 C CA . ARG B 1 43 ? 1.09 -15.211 -14.477 1 92.88 43 ARG B CA 1
ATOM 2988 C C . ARG B 1 43 ? 0.437 -16.141 -13.469 1 92.88 43 ARG B C 1
ATOM 2990 O O . ARG B 1 43 ? -0.639 -16.688 -13.727 1 92.88 43 ARG B O 1
ATOM 2997 N N . GLY B 1 44 ? 1.139 -16.328 -12.234 1 94.94 44 GLY B N 1
ATOM 2998 C CA . GLY B 1 44 ? 0.728 -17.297 -11.234 1 94.94 44 GLY B CA 1
ATOM 2999 C C . GLY B 1 44 ? 1.49 -18.609 -11.336 1 94.94 44 GLY B C 1
ATOM 3000 O O . GLY B 1 44 ? 1.683 -19.141 -12.43 1 94.94 44 GLY B O 1
ATOM 3001 N N . ALA B 1 45 ? 1.807 -19.125 -10.258 1 94.44 45 ALA B N 1
ATOM 3002 C CA . ALA B 1 45 ? 2.695 -20.281 -10.203 1 94.44 45 ALA B CA 1
ATOM 3003 C C . ALA B 1 45 ? 2.08 -21.484 -10.93 1 94.44 45 ALA B C 1
ATOM 3005 O O . ALA B 1 45 ? 2.705 -22.062 -11.812 1 94.44 45 ALA B O 1
ATOM 3006 N N . PRO B 1 46 ? 0.818 -21.797 -10.727 1 96.44 46 PRO B N 1
ATOM 3007 C CA . PRO B 1 46 ? 0.252 -22.953 -11.438 1 96.44 46 PRO B CA 1
ATOM 3008 C C . PRO B 1 46 ? 0.037 -22.688 -12.922 1 96.44 46 PRO B C 1
ATOM 3010 O O . PRO B 1 46 ? 0.208 -23.594 -13.75 1 96.44 46 PRO B O 1
ATOM 3013 N N . ALA B 1 47 ? -0.376 -21.5 -13.25 1 97.5 47 ALA B N 1
ATOM 3014 C CA . ALA B 1 47 ? -0.558 -21.172 -14.656 1 97.5 47 ALA B CA 1
ATOM 3015 C C . ALA B 1 47 ? 0.77 -21.219 -15.414 1 97.5 47 ALA B C 1
ATOM 3017 O O . ALA B 1 47 ? 0.814 -21.625 -16.578 1 97.5 47 ALA B O 1
ATOM 3018 N N . LEU B 1 48 ? 1.817 -20.797 -14.773 1 97.25 48 LEU B N 1
ATOM 3019 C CA . LEU B 1 48 ? 3.143 -20.859 -15.383 1 97.25 48 LEU B CA 1
ATOM 3020 C C . LEU B 1 48 ? 3.588 -22.297 -15.586 1 97.25 48 LEU B C 1
ATOM 3022 O O . LEU B 1 48 ? 4.289 -22.609 -16.547 1 97.25 48 LEU B O 1
ATOM 3026 N N . GLU B 1 49 ? 3.207 -23.172 -14.625 1 97.69 49 GLU B N 1
ATOM 3027 C CA . GLU B 1 49 ? 3.457 -24.594 -14.797 1 97.69 49 GLU B CA 1
ATOM 3028 C C . GLU B 1 49 ? 2.83 -25.109 -16.094 1 97.69 49 GLU B C 1
ATOM 3030 O O . GLU B 1 49 ? 3.496 -25.766 -16.891 1 97.69 49 GLU B O 1
ATOM 3035 N N . ALA B 1 50 ? 1.614 -24.766 -16.281 1 98.38 50 ALA B N 1
ATOM 3036 C CA . ALA B 1 50 ? 0.901 -25.156 -17.484 1 98.38 50 ALA B CA 1
ATOM 3037 C C . ALA B 1 50 ? 1.527 -24.516 -18.719 1 98.38 50 ALA B C 1
ATOM 3039 O O . ALA B 1 50 ? 1.651 -25.172 -19.766 1 98.38 50 ALA B O 1
ATOM 3040 N N . ALA B 1 51 ? 1.866 -23.297 -18.625 1 98.31 51 ALA B N 1
ATOM 3041 C CA . ALA B 1 51 ? 2.49 -22.578 -19.734 1 98.31 51 ALA B CA 1
ATOM 3042 C C . ALA B 1 51 ? 3.781 -23.266 -20.172 1 98.31 51 ALA B C 1
ATOM 3044 O O . ALA B 1 51 ? 4.059 -23.375 -21.375 1 98.31 51 ALA B O 1
ATOM 3045 N N . GLY B 1 52 ? 4.555 -23.656 -19.188 1 98.38 52 GLY B N 1
ATOM 3046 C CA . GLY B 1 52 ? 5.773 -24.375 -19.5 1 98.38 52 GLY B CA 1
ATOM 3047 C C . GLY B 1 52 ? 5.52 -25.656 -20.297 1 98.38 52 GLY B C 1
ATOM 3048 O O . GLY B 1 52 ? 6.184 -25.922 -21.297 1 98.38 52 GLY B O 1
ATOM 3049 N N . ALA B 1 53 ? 4.57 -26.438 -19.859 1 98.69 53 ALA B N 1
ATOM 3050 C CA . ALA B 1 53 ? 4.234 -27.688 -20.531 1 98.69 53 ALA B CA 1
ATOM 3051 C C . ALA B 1 53 ? 3.699 -27.438 -21.938 1 98.69 53 ALA B C 1
ATOM 3053 O O . ALA B 1 53 ? 4.156 -28.047 -22.906 1 98.69 53 ALA B O 1
ATOM 3054 N N . TYR B 1 54 ? 2.779 -26.516 -22.031 1 98.69 54 TYR B N 1
ATOM 3055 C CA . TYR B 1 54 ? 2.213 -26.172 -23.344 1 98.69 54 TYR B CA 1
ATOM 3056 C C . TYR B 1 54 ? 3.275 -25.594 -24.266 1 98.69 54 TYR B C 1
ATOM 3058 O O . TYR B 1 54 ? 3.205 -25.766 -25.484 1 98.69 54 TYR B O 1
ATOM 3066 N N . GLY B 1 55 ? 4.234 -24.922 -23.641 1 98.62 55 GLY B N 1
ATOM 3067 C CA . GLY B 1 55 ? 5.344 -24.391 -24.422 1 98.62 55 GLY B CA 1
ATOM 3068 C C . GLY B 1 55 ? 6.102 -25.469 -25.172 1 98.62 55 GLY B C 1
ATOM 3069 O O . GLY B 1 55 ? 6.492 -25.266 -26.328 1 98.62 55 GLY B O 1
ATOM 3070 N N . ILE B 1 56 ? 6.32 -26.594 -24.594 1 98.69 56 ILE B N 1
ATOM 3071 C CA . ILE B 1 56 ? 7 -27.719 -25.234 1 98.69 56 ILE B CA 1
ATOM 3072 C C . ILE B 1 56 ? 6.133 -28.266 -26.359 1 98.69 56 ILE B C 1
ATOM 3074 O O . ILE B 1 56 ? 6.637 -28.578 -27.438 1 98.69 56 ILE B O 1
ATOM 3078 N N . ALA B 1 57 ? 4.863 -28.391 -26.062 1 98.38 57 ALA B N 1
ATOM 3079 C CA . ALA B 1 57 ? 3.934 -28.828 -27.094 1 98.38 57 ALA B CA 1
ATOM 3080 C C . ALA B 1 57 ? 3.953 -27.875 -28.297 1 98.38 57 ALA B C 1
ATOM 3082 O O . ALA B 1 57 ? 3.914 -28.297 -29.438 1 98.38 57 ALA B O 1
ATOM 3083 N N . LEU B 1 58 ? 3.953 -26.641 -28 1 98.06 58 LEU B N 1
ATOM 3084 C CA . LEU B 1 58 ? 4.02 -25.609 -29.031 1 98.06 58 LEU B CA 1
ATOM 3085 C C . LEU B 1 58 ? 5.293 -25.734 -29.859 1 98.06 58 LEU B C 1
ATOM 3087 O O . LEU B 1 58 ? 5.254 -25.672 -31.094 1 98.06 58 LEU B O 1
ATOM 3091 N N . ALA B 1 59 ? 6.402 -25.875 -29.188 1 98.06 59 ALA B N 1
ATOM 3092 C CA . ALA B 1 59 ? 7.695 -26.031 -29.844 1 98.06 59 ALA B CA 1
ATOM 3093 C C . ALA B 1 59 ? 7.68 -27.203 -30.812 1 98.06 59 ALA B C 1
ATOM 3095 O O . ALA B 1 59 ? 8.289 -27.141 -31.891 1 98.06 59 ALA B O 1
ATOM 3096 N N . ALA B 1 60 ? 7 -28.25 -30.484 1 97.81 60 ALA B N 1
ATOM 3097 C CA . ALA B 1 60 ? 6.953 -29.469 -31.281 1 97.81 60 ALA B CA 1
ATOM 3098 C C . ALA B 1 60 ? 6.195 -29.234 -32.594 1 97.81 60 ALA B C 1
ATOM 3100 O O . ALA B 1 60 ? 6.344 -30 -33.562 1 97.81 60 ALA B O 1
ATOM 3101 N N . ARG B 1 61 ? 5.465 -28.188 -32.625 1 95.25 61 ARG B N 1
ATOM 3102 C CA . ARG B 1 61 ? 4.566 -28 -33.781 1 95.25 61 ARG B CA 1
ATOM 3103 C C . ARG B 1 61 ? 4.883 -26.703 -34.5 1 95.25 61 ARG B C 1
ATOM 3105 O O . ARG B 1 61 ? 4.16 -26.312 -35.438 1 95.25 61 ARG B O 1
ATOM 3112 N N . GLU B 1 62 ? 5.859 -26.031 -34 1 92.44 62 GLU B N 1
ATOM 3113 C CA . GLU B 1 62 ? 6.129 -24.688 -34.531 1 92.44 62 GLU B CA 1
ATOM 3114 C C . GLU B 1 62 ? 6.637 -24.75 -35.969 1 92.44 62 GLU B C 1
ATOM 3116 O O . GLU B 1 62 ? 6.566 -23.766 -36.688 1 92.44 62 GLU B O 1
ATOM 3121 N N . ARG B 1 63 ? 7.199 -25.875 -36.469 1 91.31 63 ARG B N 1
ATOM 3122 C CA . ARG B 1 63 ? 7.625 -26.109 -37.844 1 91.31 63 ARG B CA 1
ATOM 3123 C C . ARG B 1 63 ? 7.629 -27.594 -38.188 1 91.31 63 ARG B C 1
ATOM 3125 O O . ARG B 1 63 ? 7.32 -28.422 -37.312 1 91.31 63 ARG B O 1
ATOM 3132 N N . GLU B 1 64 ? 7.883 -27.859 -39.438 1 93.81 64 GLU B N 1
ATOM 3133 C CA . GLU B 1 64 ? 8.039 -29.25 -39.844 1 93.81 64 GLU B CA 1
ATOM 3134 C C . GLU B 1 64 ? 9.453 -29.75 -39.562 1 93.81 64 GLU B C 1
ATOM 3136 O O . GLU B 1 64 ? 10.422 -29.016 -39.719 1 93.81 64 GLU B O 1
ATOM 3141 N N . PHE B 1 65 ? 9.438 -30.984 -39.062 1 95.25 65 PHE B N 1
ATOM 3142 C CA . PHE B 1 65 ? 10.727 -31.594 -38.781 1 95.25 65 PHE B CA 1
ATOM 3143 C C . PHE B 1 65 ? 10.969 -32.812 -39.625 1 95.25 65 PHE B C 1
ATOM 3145 O O . PHE B 1 65 ? 10.047 -33.594 -39.875 1 95.25 65 PHE B O 1
ATOM 3152 N N . ALA B 1 66 ? 12.172 -32.938 -40.062 1 91.44 66 ALA B N 1
ATOM 3153 C CA . ALA B 1 66 ? 12.539 -34.031 -41 1 91.44 66 ALA B CA 1
ATOM 3154 C C . ALA B 1 66 ? 12.727 -35.344 -40.25 1 91.44 66 ALA B C 1
ATOM 3156 O O . ALA B 1 66 ? 12.484 -36.406 -40.812 1 91.44 66 ALA B O 1
ATOM 3157 N N . ASP B 1 67 ? 13.273 -35.312 -39.062 1 94.12 67 ASP B N 1
ATOM 3158 C CA . ASP B 1 67 ? 13.453 -36.531 -38.281 1 94.12 67 ASP B CA 1
ATOM 3159 C C . ASP B 1 67 ? 13.281 -36.25 -36.812 1 94.12 67 ASP B C 1
ATOM 3161 O O . ASP B 1 67 ? 13.297 -35.094 -36.375 1 94.12 67 ASP B O 1
ATOM 3165 N N . VAL B 1 68 ? 13.242 -37.312 -36.094 1 96.88 68 VAL B N 1
ATOM 3166 C CA . VAL B 1 68 ? 12.883 -37.312 -34.688 1 96.88 68 VAL B CA 1
ATOM 3167 C C . VAL B 1 68 ? 14.023 -36.688 -33.875 1 96.88 68 VAL B C 1
ATOM 3169 O O . VAL B 1 68 ? 13.781 -36 -32.875 1 96.88 68 VAL B O 1
ATOM 3172 N N . ASP B 1 69 ? 15.234 -36.844 -34.25 1 97.06 69 ASP B N 1
ATOM 3173 C CA . ASP B 1 69 ? 16.391 -36.312 -33.531 1 97.06 69 ASP B CA 1
ATOM 3174 C C . ASP B 1 69 ? 16.453 -34.781 -33.625 1 97.06 69 ASP B C 1
ATOM 3176 O O . ASP B 1 69 ? 16.781 -34.125 -32.656 1 97.06 69 ASP B O 1
ATOM 3180 N N . GLU B 1 70 ? 16.172 -34.344 -34.75 1 97.19 70 GLU B N 1
ATOM 3181 C CA . GLU B 1 70 ? 16.125 -32.906 -34.969 1 97.19 70 GLU B CA 1
ATOM 3182 C C . GLU B 1 70 ? 15.047 -32.281 -34.094 1 97.19 70 GLU B C 1
ATOM 3184 O O . GLU B 1 70 ? 15.258 -31.203 -33.5 1 97.19 70 GLU B O 1
ATOM 3189 N N . LEU B 1 71 ? 13.961 -32.906 -34.094 1 98.19 71 LEU B N 1
ATOM 3190 C CA . LEU B 1 71 ? 12.852 -32.438 -33.281 1 98.19 71 LEU B CA 1
ATOM 3191 C C . LEU B 1 71 ? 13.227 -32.406 -31.797 1 98.19 71 LEU B C 1
ATOM 3193 O O . LEU B 1 71 ? 12.992 -31.422 -31.094 1 98.19 71 LEU B O 1
ATOM 3197 N N . LYS B 1 72 ? 13.781 -33.438 -31.328 1 98.31 72 LYS B N 1
ATOM 3198 C CA . LYS B 1 72 ? 14.156 -33.562 -29.922 1 98.31 72 LYS B CA 1
ATOM 3199 C C . LYS B 1 72 ? 15.18 -32.5 -29.531 1 98.31 72 LYS B C 1
ATOM 3201 O O . LYS B 1 72 ? 15.117 -31.938 -28.438 1 98.31 72 LYS B O 1
ATOM 3206 N N . GLU B 1 73 ? 16.094 -32.188 -30.391 1 97.81 73 GLU B N 1
ATOM 3207 C CA . GLU B 1 73 ? 17.078 -31.156 -30.141 1 97.81 73 GLU B CA 1
ATOM 3208 C C . GLU B 1 73 ? 16.406 -29.781 -30.062 1 97.81 73 GLU B C 1
ATOM 3210 O O . GLU B 1 73 ? 16.781 -28.938 -29.234 1 97.81 73 GLU B O 1
ATOM 3215 N N . HIS B 1 74 ? 15.492 -29.641 -30.953 1 97.94 74 HIS B N 1
ATOM 3216 C CA . HIS B 1 74 ? 14.742 -28.375 -30.953 1 97.94 74 HIS B CA 1
ATOM 3217 C C . HIS B 1 74 ? 13.977 -28.203 -29.656 1 97.94 74 HIS B C 1
ATOM 3219 O O . HIS B 1 74 ? 13.93 -27.094 -29.109 1 97.94 74 HIS B O 1
ATOM 3225 N N . LEU B 1 75 ? 13.422 -29.25 -29.141 1 98.69 75 LEU B N 1
ATOM 3226 C CA . LEU B 1 75 ? 12.656 -29.188 -27.891 1 98.69 75 LEU B CA 1
ATOM 3227 C C . LEU B 1 75 ? 13.562 -28.844 -26.719 1 98.69 75 LEU B C 1
ATOM 3229 O O . LEU B 1 75 ? 13.164 -28.078 -25.828 1 98.69 75 LEU B O 1
ATOM 3233 N N . LYS B 1 76 ? 14.727 -29.359 -26.719 1 98.56 76 LYS B N 1
ATOM 3234 C CA . LYS B 1 76 ? 15.672 -29.062 -25.641 1 98.56 76 LYS B CA 1
ATOM 3235 C C . LYS B 1 76 ? 16.062 -27.594 -25.641 1 98.56 76 LYS B C 1
ATOM 3237 O O . LYS B 1 76 ? 16.141 -26.969 -24.578 1 98.56 76 LYS B O 1
ATOM 3242 N N . LYS B 1 77 ? 16.25 -27.031 -26.797 1 98.06 77 LYS B N 1
ATOM 3243 C CA . LYS B 1 77 ? 16.578 -25.609 -26.922 1 98.06 77 LYS B CA 1
ATOM 3244 C C . LYS B 1 77 ? 15.398 -24.734 -26.5 1 98.06 77 LYS B C 1
ATOM 3246 O O . LYS B 1 77 ? 15.594 -23.719 -25.844 1 98.06 77 LYS B O 1
ATOM 3251 N N . ALA B 1 78 ? 14.227 -25.188 -26.906 1 98.25 78 ALA B N 1
ATOM 3252 C CA . ALA B 1 78 ? 13.016 -24.453 -26.531 1 98.25 78 ALA B CA 1
ATOM 3253 C C . ALA B 1 78 ? 12.812 -24.484 -25.016 1 98.25 78 ALA B C 1
ATOM 3255 O O . ALA B 1 78 ? 12.398 -23.484 -24.422 1 98.25 78 ALA B O 1
ATOM 3256 N N . ALA B 1 79 ? 13.07 -25.609 -24.453 1 98.25 79 ALA B N 1
ATOM 3257 C CA . ALA B 1 79 ? 12.969 -25.766 -23 1 98.25 79 ALA B CA 1
ATOM 3258 C C . ALA B 1 79 ? 13.883 -24.781 -22.281 1 98.25 79 ALA B C 1
ATOM 3260 O O . ALA B 1 79 ? 13.453 -24.109 -21.344 1 98.25 79 ALA B O 1
ATOM 3261 N N . ASP B 1 80 ? 15.055 -24.625 -22.734 1 97.56 80 ASP B N 1
ATOM 3262 C CA . ASP B 1 80 ? 16.031 -23.703 -22.141 1 97.56 80 ASP B CA 1
ATOM 3263 C C . ASP B 1 80 ? 15.586 -22.25 -22.297 1 97.56 80 ASP B C 1
ATOM 3265 O O . ASP B 1 80 ? 15.727 -21.453 -21.375 1 97.56 80 ASP B O 1
ATOM 3269 N N . PHE B 1 81 ? 15.102 -22.031 -23.422 1 97.5 81 PHE B N 1
ATOM 3270 C CA . PHE B 1 81 ? 14.648 -20.688 -23.719 1 97.5 81 PHE B CA 1
ATOM 3271 C C . PHE B 1 81 ? 13.477 -20.281 -22.828 1 97.5 81 PHE B C 1
ATOM 3273 O O . PHE B 1 81 ? 13.5 -19.219 -22.219 1 97.5 81 PHE B O 1
ATOM 3280 N N . LEU B 1 82 ? 12.508 -21.156 -22.703 1 97.25 82 LEU B N 1
ATOM 3281 C CA . LEU B 1 82 ? 11.344 -20.891 -21.859 1 97.25 82 LEU B CA 1
ATOM 3282 C C . LEU B 1 82 ? 11.742 -20.75 -20.406 1 97.25 82 LEU B C 1
ATOM 3284 O O . LEU B 1 82 ? 11.234 -19.891 -19.688 1 97.25 82 LEU B O 1
ATOM 3288 N N . ALA B 1 83 ? 12.633 -21.547 -19.969 1 95.25 83 ALA B N 1
ATOM 3289 C CA . ALA B 1 83 ? 13.102 -21.516 -18.594 1 95.25 83 ALA B CA 1
ATOM 3290 C C . ALA B 1 83 ? 13.781 -20.188 -18.266 1 95.25 83 ALA B C 1
ATOM 3292 O O . ALA B 1 83 ? 13.719 -19.719 -17.125 1 95.25 83 ALA B O 1
ATOM 3293 N N . SER B 1 84 ? 14.312 -19.547 -19.234 1 93.69 84 SER B N 1
ATOM 3294 C CA . SER B 1 84 ? 15.078 -18.328 -19.031 1 93.69 84 SER B CA 1
ATOM 3295 C C . SER B 1 84 ? 14.156 -17.125 -18.906 1 93.69 84 SER B C 1
ATOM 3297 O O . SER B 1 84 ? 14.586 -16.047 -18.469 1 93.69 84 SER B O 1
ATOM 3299 N N . THR B 1 85 ? 12.938 -17.328 -19.25 1 91.88 85 THR B N 1
ATOM 3300 C CA . THR B 1 85 ? 12.008 -16.203 -19.234 1 91.88 85 THR B CA 1
ATOM 3301 C C . THR B 1 85 ? 11.773 -15.727 -17.797 1 91.88 85 THR B C 1
ATOM 3303 O O . THR B 1 85 ? 11.57 -14.539 -17.562 1 91.88 85 THR B O 1
ATOM 3306 N N . ARG B 1 86 ? 11.719 -16.562 -16.797 1 87.88 86 ARG B N 1
ATOM 3307 C CA . ARG B 1 86 ? 11.562 -16.281 -15.375 1 87.88 86 ARG B CA 1
ATOM 3308 C C . ARG B 1 86 ? 12.359 -17.266 -14.531 1 87.88 86 ARG B C 1
ATOM 3310 O O . ARG B 1 86 ? 11.789 -18.188 -13.938 1 87.88 86 ARG B O 1
ATOM 3317 N N . PRO B 1 87 ? 13.578 -16.969 -14.32 1 82.06 87 PRO B N 1
ATOM 3318 C CA . PRO B 1 87 ? 14.5 -17.938 -13.727 1 82.06 87 PRO B CA 1
ATOM 3319 C C . PRO B 1 87 ? 14.133 -18.312 -12.289 1 82.06 87 PRO B C 1
ATOM 3321 O O . PRO B 1 87 ? 14.586 -19.328 -11.773 1 82.06 87 PRO B O 1
ATOM 3324 N N . THR B 1 88 ? 13.211 -17.609 -11.734 1 80.25 88 THR B N 1
ATOM 3325 C CA . THR B 1 88 ? 12.898 -17.891 -10.336 1 80.25 88 THR B CA 1
ATOM 3326 C C . THR B 1 88 ? 11.555 -18.594 -10.211 1 80.25 88 THR B C 1
ATOM 3328 O O . THR B 1 88 ? 11.133 -18.953 -9.109 1 80.25 88 THR B O 1
ATOM 3331 N N . ALA B 1 89 ? 10.922 -18.797 -11.297 1 87.81 89 ALA B N 1
ATOM 3332 C CA . ALA B 1 89 ? 9.586 -19.391 -11.281 1 87.81 89 ALA B CA 1
ATOM 3333 C C . ALA B 1 89 ? 9.664 -20.922 -11.312 1 87.81 89 ALA B C 1
ATOM 3335 O O . ALA B 1 89 ? 9.602 -21.531 -12.383 1 87.81 89 ALA B O 1
ATOM 3336 N N . VAL B 1 90 ? 9.633 -21.547 -10.203 1 90.75 90 VAL B N 1
ATOM 3337 C CA . VAL B 1 90 ? 9.891 -22.984 -10.047 1 90.75 90 VAL B CA 1
ATOM 3338 C C . VAL B 1 90 ? 8.828 -23.781 -10.781 1 90.75 90 VAL B C 1
ATO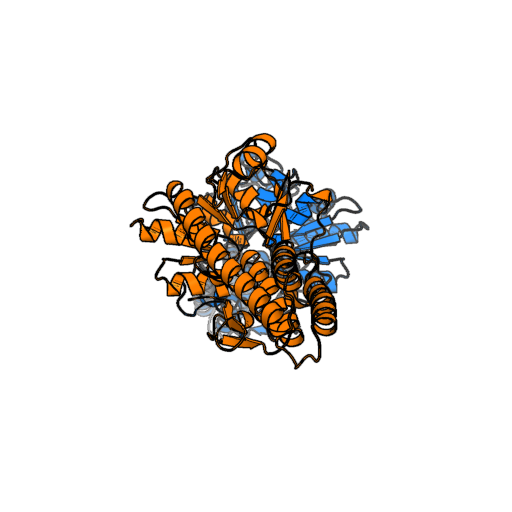M 3340 O O . VAL B 1 90 ? 9.125 -24.812 -11.398 1 90.75 90 VAL B O 1
ATOM 3343 N N . ASN B 1 91 ? 7.605 -23.375 -10.75 1 94.69 91 ASN B N 1
ATOM 3344 C CA . ASN B 1 91 ? 6.512 -24.094 -11.398 1 94.69 91 ASN B CA 1
ATOM 3345 C C . ASN B 1 91 ? 6.695 -24.156 -12.914 1 94.69 91 ASN B C 1
ATOM 3347 O O . ASN B 1 91 ? 6.344 -25.141 -13.547 1 94.69 91 ASN B O 1
ATOM 3351 N N . LEU B 1 92 ? 7.266 -23.094 -13.477 1 95.75 92 LEU B N 1
ATOM 3352 C CA . LEU B 1 92 ? 7.551 -23.078 -14.906 1 95.75 92 LEU B CA 1
ATOM 3353 C C . LEU B 1 92 ? 8.469 -24.234 -15.289 1 95.75 92 LEU B C 1
ATOM 3355 O O . LEU B 1 92 ? 8.227 -24.938 -16.281 1 95.75 92 LEU B O 1
ATOM 3359 N N . PHE B 1 93 ? 9.484 -24.469 -14.477 1 95.19 93 PHE B N 1
ATOM 3360 C CA . PHE B 1 93 ? 10.453 -25.531 -14.727 1 95.19 93 PHE B CA 1
ATOM 3361 C C . PHE B 1 93 ? 9.797 -26.891 -14.625 1 95.19 93 PHE B C 1
ATOM 3363 O O . PHE B 1 93 ? 10.078 -27.781 -15.43 1 95.19 93 PHE B O 1
ATOM 3370 N N . VAL B 1 94 ? 8.945 -27.016 -13.641 1 95.69 94 VAL B N 1
ATOM 3371 C CA . VAL B 1 94 ? 8.242 -28.281 -13.445 1 95.69 94 VAL B CA 1
ATOM 3372 C C . VAL B 1 94 ? 7.438 -28.625 -14.695 1 95.69 94 VAL B C 1
ATOM 3374 O O . VAL B 1 94 ? 7.492 -29.766 -15.18 1 95.69 94 VAL B O 1
ATOM 3377 N N . GLY B 1 95 ? 6.703 -27.688 -15.234 1 98 95 GLY B N 1
ATOM 3378 C CA . GLY B 1 95 ? 5.902 -27.906 -16.438 1 98 95 GLY B CA 1
ATOM 3379 C C . GLY B 1 95 ? 6.73 -28.25 -17.656 1 98 95 GLY B C 1
ATOM 3380 O O . GLY B 1 95 ? 6.406 -29.172 -18.391 1 98 95 GLY B O 1
ATOM 3381 N N . ILE B 1 96 ? 7.82 -27.516 -17.812 1 98.25 96 ILE B N 1
ATOM 3382 C CA . ILE B 1 96 ? 8.727 -27.719 -18.938 1 98.25 96 ILE B CA 1
ATOM 3383 C C . ILE B 1 96 ? 9.312 -29.125 -18.875 1 98.25 96 ILE B C 1
ATOM 3385 O O . ILE B 1 96 ? 9.242 -29.875 -19.859 1 98.25 96 ILE B O 1
ATOM 3389 N N . GLU B 1 97 ? 9.82 -29.469 -17.734 1 98.12 97 GLU B N 1
ATOM 3390 C CA . GLU B 1 97 ? 10.516 -30.75 -17.578 1 98.12 97 GLU B CA 1
ATOM 3391 C C . GLU B 1 97 ? 9.57 -31.922 -17.781 1 98.12 97 GLU B C 1
ATOM 3393 O O . GLU B 1 97 ? 9.922 -32.906 -18.438 1 98.12 97 GLU B O 1
ATOM 3398 N N . ARG B 1 98 ? 8.484 -31.812 -17.234 1 98.19 98 ARG B N 1
ATOM 3399 C CA . ARG B 1 98 ? 7.516 -32.875 -17.344 1 98.19 98 ARG B CA 1
ATOM 3400 C C . ARG B 1 98 ? 7.133 -33.125 -18.797 1 98.19 98 ARG B C 1
ATOM 3402 O O . ARG B 1 98 ? 7.148 -34.281 -19.266 1 98.19 98 ARG B O 1
ATOM 3409 N N . ALA B 1 99 ? 6.773 -32.125 -19.531 1 98.75 99 ALA B N 1
ATOM 3410 C CA . ALA B 1 99 ? 6.359 -32.281 -20.938 1 98.75 99 ALA B CA 1
ATOM 3411 C C . ALA B 1 99 ? 7.531 -32.688 -21.812 1 98.75 99 ALA B C 1
ATOM 3413 O O . ALA B 1 99 ? 7.359 -33.5 -22.734 1 98.75 99 ALA B O 1
ATOM 3414 N N . LEU B 1 100 ? 8.727 -32.156 -21.547 1 98.81 100 LEU B N 1
ATOM 3415 C CA . LEU B 1 100 ? 9.914 -32.5 -22.312 1 98.81 100 LEU B CA 1
ATOM 3416 C C . LEU B 1 100 ? 10.242 -33.969 -22.156 1 98.81 100 LEU B C 1
ATOM 3418 O O . LEU B 1 100 ? 10.484 -34.688 -23.141 1 98.81 100 LEU B O 1
ATOM 3422 N N . ASN B 1 101 ? 10.234 -34.406 -20.891 1 98.81 101 ASN B N 1
ATOM 3423 C CA . ASN B 1 101 ? 10.539 -35.812 -20.609 1 98.81 101 ASN B CA 1
ATOM 3424 C C . ASN B 1 101 ? 9.562 -36.75 -21.312 1 98.81 101 ASN B C 1
ATOM 3426 O O . ASN B 1 101 ? 9.953 -37.781 -21.828 1 98.81 101 ASN B O 1
ATOM 3430 N N . ALA B 1 102 ? 8.336 -36.406 -21.281 1 98.75 102 ALA B N 1
ATOM 3431 C CA . ALA B 1 102 ? 7.328 -37.188 -21.969 1 98.75 102 ALA B CA 1
ATOM 3432 C C . ALA B 1 102 ? 7.574 -37.219 -23.484 1 98.75 102 ALA B C 1
ATOM 3434 O O . ALA B 1 102 ? 7.516 -38.281 -24.109 1 98.75 102 ALA B O 1
ATOM 3435 N N . ALA B 1 103 ? 7.82 -36.094 -24.047 1 98.69 103 ALA B N 1
ATOM 3436 C CA . ALA B 1 103 ? 8.023 -35.938 -25.484 1 98.69 103 ALA B CA 1
ATOM 3437 C C . ALA B 1 103 ? 9.219 -36.75 -25.969 1 98.69 103 ALA B C 1
ATOM 3439 O O . ALA B 1 103 ? 9.172 -37.375 -27.031 1 98.69 103 ALA B O 1
ATOM 3440 N N . LEU B 1 104 ? 10.266 -36.781 -25.172 1 98.38 104 LEU B N 1
ATOM 3441 C CA . LEU B 1 104 ? 11.523 -37.375 -25.562 1 98.38 104 LEU B CA 1
ATOM 3442 C C . LEU B 1 104 ? 11.391 -38.906 -25.641 1 98.38 104 LEU B C 1
ATOM 3444 O O . LEU B 1 104 ? 12.258 -39.594 -26.203 1 98.38 104 LEU B O 1
ATOM 3448 N N . LYS B 1 105 ? 10.344 -39.469 -25.125 1 98.25 105 LYS B N 1
ATOM 3449 C CA . LYS B 1 105 ? 10.102 -40.906 -25.188 1 98.25 105 LYS B CA 1
ATOM 3450 C C . LYS B 1 105 ? 9.57 -41.312 -26.562 1 98.25 105 LYS B C 1
ATOM 3452 O O . LYS B 1 105 ? 9.555 -42.5 -26.906 1 98.25 105 LYS B O 1
ATOM 3457 N N . GLY B 1 106 ? 9.117 -40.312 -27.297 1 97.88 106 GLY B N 1
ATOM 3458 C CA . GLY B 1 106 ? 8.562 -40.625 -28.609 1 97.88 106 GLY B CA 1
ATOM 3459 C C . GLY B 1 106 ? 9.602 -41.125 -29.594 1 97.88 106 GLY B C 1
ATOM 3460 O O . GLY B 1 106 ? 10.758 -40.719 -29.547 1 97.88 106 GLY B O 1
ATOM 3461 N N . GLU B 1 107 ? 9.094 -41.938 -30.562 1 97.38 107 GLU B N 1
ATOM 3462 C CA . GLU B 1 107 ? 10.016 -42.562 -31.5 1 97.38 107 GLU B CA 1
ATOM 3463 C C . GLU B 1 107 ? 9.828 -42.031 -32.906 1 97.38 107 GLU B C 1
ATOM 3465 O O . GLU B 1 107 ? 10.594 -42.344 -33.812 1 97.38 107 GLU B O 1
ATOM 3470 N N . SER B 1 108 ? 8.875 -41.312 -33.156 1 97.5 108 SER B N 1
ATOM 3471 C CA . SER B 1 108 ? 8.617 -40.625 -34.438 1 97.5 108 SER B CA 1
ATOM 3472 C C . SER B 1 108 ? 8.234 -39.188 -34.188 1 97.5 108 SER B C 1
ATOM 3474 O O . SER B 1 108 ? 7.895 -38.781 -33.062 1 97.5 108 SER B O 1
ATOM 3476 N N . VAL B 1 109 ? 8.375 -38.438 -35.219 1 97.69 109 VAL B N 1
ATOM 3477 C CA . VAL B 1 109 ? 8.031 -37.031 -35.125 1 97.69 109 VAL B CA 1
ATOM 3478 C C . VAL B 1 109 ? 6.594 -36.875 -34.656 1 97.69 109 VAL B C 1
ATOM 3480 O O . VAL B 1 109 ? 6.324 -36.094 -33.719 1 97.69 109 VAL B O 1
ATOM 3483 N N . GLU B 1 110 ? 5.738 -37.656 -35.188 1 97.25 110 GLU B N 1
ATOM 3484 C CA . GLU B 1 110 ? 4.324 -37.562 -34.812 1 97.25 110 GLU B CA 1
ATOM 3485 C C . GLU B 1 110 ? 4.102 -38 -33.375 1 97.25 110 GLU B C 1
ATOM 3487 O O . GLU B 1 110 ? 3.285 -37.406 -32.656 1 97.25 110 GLU B O 1
ATOM 3492 N N . GLU B 1 111 ? 4.824 -38.969 -32.969 1 98 111 GLU B N 1
ATOM 3493 C CA . GLU B 1 111 ? 4.676 -39.469 -31.578 1 98 111 GLU B CA 1
ATOM 3494 C C . GLU B 1 111 ? 5.191 -38.438 -30.578 1 98 111 GLU B C 1
ATOM 3496 O O . GLU B 1 111 ? 4.605 -38.25 -29.516 1 98 111 GLU B O 1
ATOM 3501 N N . VAL B 1 112 ? 6.293 -37.812 -30.922 1 98.44 112 VAL B N 1
ATOM 3502 C CA . VAL B 1 112 ? 6.855 -36.781 -30.062 1 98.44 112 VAL B CA 1
ATOM 3503 C C . VAL B 1 112 ? 5.852 -35.656 -29.906 1 98.44 112 VAL B C 1
ATOM 3505 O O . VAL B 1 112 ? 5.617 -35.156 -28.781 1 98.44 112 VAL B O 1
ATOM 3508 N N . LYS B 1 113 ? 5.262 -35.219 -31 1 98 113 LYS B N 1
ATOM 3509 C CA . LYS B 1 113 ? 4.258 -34.156 -30.984 1 98 113 LYS B CA 1
ATOM 3510 C C . LYS B 1 113 ? 3.068 -34.562 -30.109 1 98 113 LYS B C 1
ATOM 3512 O O . LYS B 1 113 ? 2.604 -33.75 -29.297 1 98 113 LYS B O 1
ATOM 3517 N N . GLU B 1 114 ? 2.641 -35.719 -30.219 1 98.12 114 GLU B N 1
ATOM 3518 C CA . GLU B 1 114 ? 1.474 -36.219 -29.484 1 98.12 114 GLU B CA 1
ATOM 3519 C C . GLU B 1 114 ? 1.762 -36.344 -28 1 98.12 114 GLU B C 1
ATOM 3521 O O . GLU B 1 114 ? 0.93 -35.969 -27.172 1 98.12 114 GLU B O 1
ATOM 3526 N N . LEU B 1 115 ? 2.922 -36.844 -27.703 1 98.62 115 LEU B N 1
ATOM 3527 C CA . LEU B 1 115 ? 3.291 -37.031 -26.297 1 98.62 115 LEU B CA 1
ATOM 3528 C C . LEU B 1 115 ? 3.443 -35.688 -25.594 1 98.62 115 LEU B C 1
ATOM 3530 O O . LEU B 1 115 ? 3.029 -35.562 -24.438 1 98.62 115 LEU B O 1
ATOM 3534 N N . ALA B 1 116 ? 4.016 -34.719 -26.266 1 98.56 116 ALA B N 1
ATOM 3535 C CA . ALA B 1 116 ? 4.184 -33.406 -25.703 1 98.56 116 ALA B CA 1
ATOM 3536 C C . ALA B 1 116 ? 2.832 -32.781 -25.375 1 98.56 116 ALA B C 1
ATOM 3538 O O . ALA B 1 116 ? 2.619 -32.281 -24.25 1 98.56 116 ALA B O 1
ATOM 3539 N N . LEU B 1 117 ? 1.954 -32.812 -26.297 1 98.56 117 LEU B N 1
ATOM 3540 C CA . LEU B 1 117 ? 0.646 -32.188 -26.125 1 98.56 117 LEU B CA 1
ATOM 3541 C C . LEU B 1 117 ? -0.174 -32.938 -25.078 1 98.56 117 LEU B C 1
ATOM 3543 O O . LEU B 1 117 ? -0.837 -32.312 -24.25 1 98.56 117 LEU B O 1
ATOM 3547 N N . ARG B 1 118 ? -0.149 -34.25 -25.141 1 98.62 118 ARG B N 1
ATOM 3548 C CA . ARG B 1 118 ? -0.899 -35.062 -24.188 1 98.62 118 ARG B CA 1
ATOM 3549 C C . ARG B 1 118 ? -0.451 -34.781 -22.75 1 98.62 118 ARG B C 1
ATOM 3551 O O . ARG B 1 118 ? -1.28 -34.656 -21.844 1 98.62 118 ARG B O 1
ATOM 3558 N N . GLU B 1 119 ? 0.831 -34.719 -22.562 1 98.69 119 GLU B N 1
ATOM 3559 C CA . GLU B 1 119 ? 1.352 -34.438 -21.234 1 98.69 119 GLU B CA 1
ATOM 3560 C C . GLU B 1 119 ? 0.998 -33.031 -20.766 1 98.69 119 GLU B C 1
ATOM 3562 O O . GLU B 1 119 ? 0.704 -32.812 -19.594 1 98.69 119 GLU B O 1
ATOM 3567 N N . ALA B 1 120 ? 1.063 -32.062 -21.672 1 98.69 120 ALA B N 1
ATOM 3568 C CA . ALA B 1 120 ? 0.685 -30.703 -21.344 1 98.69 120 ALA B CA 1
ATOM 3569 C C . ALA B 1 120 ? -0.782 -30.625 -20.938 1 98.69 120 ALA B C 1
ATOM 3571 O O . ALA B 1 120 ? -1.122 -29.953 -19.953 1 98.69 120 ALA B O 1
ATOM 3572 N N . GLU B 1 121 ? -1.622 -31.281 -21.641 1 98.5 121 GLU B N 1
ATOM 3573 C CA . GLU B 1 121 ? -3.047 -31.312 -21.312 1 98.5 121 GLU B CA 1
ATOM 3574 C C . GLU B 1 121 ? -3.303 -32.031 -19.984 1 98.5 121 GLU B C 1
ATOM 3576 O O . GLU B 1 121 ? -4.145 -31.594 -19.203 1 98.5 121 GLU B O 1
ATOM 3581 N N . LYS B 1 122 ? -2.586 -33.125 -19.859 1 98.62 122 LYS B N 1
ATOM 3582 C CA . LYS B 1 122 ? -2.693 -33.844 -18.594 1 98.62 122 LYS B CA 1
ATOM 3583 C C . LYS B 1 122 ? -2.311 -32.969 -17.422 1 98.62 122 LYS B C 1
ATOM 3585 O O . LYS B 1 122 ? -3.002 -32.938 -16.406 1 98.62 122 LYS B O 1
ATOM 3590 N N . LEU B 1 123 ? -1.246 -32.25 -17.562 1 98.31 123 LEU B N 1
ATOM 3591 C CA . LEU B 1 123 ? -0.79 -31.344 -16.516 1 98.31 123 LEU B CA 1
ATOM 3592 C C . LEU B 1 123 ? -1.833 -30.266 -16.234 1 98.31 123 LEU B C 1
ATOM 3594 O O . LEU B 1 123 ? -2.078 -29.906 -15.086 1 98.31 123 LEU B O 1
ATOM 3598 N N . ALA B 1 124 ? -2.414 -29.672 -17.25 1 98.5 124 ALA B N 1
ATOM 3599 C CA . ALA B 1 124 ? -3.457 -28.672 -17.094 1 98.5 124 ALA B CA 1
ATOM 3600 C C . ALA B 1 124 ? -4.648 -29.219 -16.312 1 98.5 124 ALA B C 1
ATOM 3602 O O . ALA B 1 124 ? -5.18 -28.547 -15.422 1 98.5 124 ALA B O 1
ATOM 3603 N N . GLU B 1 125 ? -5.035 -30.422 -16.656 1 98.44 125 GLU B N 1
ATOM 3604 C CA . GLU B 1 125 ? -6.156 -31.062 -15.961 1 98.44 125 GLU B CA 1
ATOM 3605 C C . GLU B 1 125 ? -5.809 -31.359 -14.508 1 98.44 125 GLU B C 1
ATOM 3607 O O . GLU B 1 125 ? -6.652 -31.203 -13.617 1 98.44 125 GLU B O 1
ATOM 3612 N N . GLU B 1 126 ? -4.625 -31.812 -14.328 1 98.19 126 GLU B N 1
ATOM 3613 C CA . GLU B 1 126 ? -4.164 -32.062 -12.969 1 98.19 126 GLU B CA 1
ATOM 3614 C C . GLU B 1 126 ? -4.207 -30.812 -12.117 1 98.19 126 GLU B C 1
ATOM 3616 O O . GLU B 1 126 ? -4.523 -30.859 -10.93 1 98.19 126 GLU B O 1
ATOM 3621 N N . ASP B 1 127 ? -3.832 -29.672 -12.719 1 98.25 127 ASP B N 1
ATOM 3622 C CA . ASP B 1 127 ? -3.898 -28.406 -12 1 98.25 127 ASP B CA 1
ATOM 3623 C C . ASP B 1 127 ? -5.32 -28.109 -11.539 1 98.25 127 ASP B C 1
ATOM 3625 O O . ASP B 1 127 ? -5.535 -27.719 -10.391 1 98.25 127 ASP B O 1
ATOM 3629 N N . VAL B 1 128 ? -6.277 -28.281 -12.414 1 98.56 128 VAL B N 1
ATOM 3630 C CA . VAL B 1 128 ? -7.676 -28.031 -12.086 1 98.56 128 VAL B CA 1
ATOM 3631 C C . VAL B 1 128 ? -8.102 -28.953 -10.938 1 98.56 128 VAL B C 1
ATOM 3633 O O . VAL B 1 128 ? -8.742 -28.5 -9.984 1 98.56 128 VAL B O 1
ATOM 3636 N N . GLU B 1 129 ? -7.699 -30.188 -11.062 1 98.38 129 GLU B N 1
ATOM 3637 C CA . GLU B 1 129 ? -8.062 -31.172 -10.047 1 98.38 129 GLU B CA 1
ATOM 3638 C C . GLU B 1 129 ? -7.441 -30.828 -8.695 1 98.38 129 GLU B C 1
ATOM 3640 O O . GLU B 1 129 ? -8.102 -30.938 -7.66 1 98.38 129 GLU B O 1
ATOM 3645 N N . ARG B 1 130 ? -6.199 -30.516 -8.703 1 97.94 130 ARG B N 1
ATOM 3646 C CA . ARG B 1 130 ? -5.512 -30.141 -7.473 1 97.94 130 ARG B CA 1
ATOM 3647 C C . ARG B 1 130 ? -6.156 -28.922 -6.836 1 97.94 130 ARG B C 1
ATOM 3649 O O . ARG B 1 130 ? -6.301 -28.844 -5.613 1 97.94 130 ARG B O 1
ATOM 3656 N N . ASN B 1 131 ? -6.52 -27.922 -7.664 1 98.5 131 ASN B N 1
ATOM 3657 C CA . ASN B 1 131 ? -7.16 -26.719 -7.168 1 98.5 131 ASN B CA 1
ATOM 3658 C C . ASN B 1 131 ? -8.508 -27.016 -6.516 1 98.5 131 ASN B C 1
ATOM 3660 O O . ASN B 1 131 ? -8.836 -26.453 -5.473 1 98.5 131 ASN B O 1
ATOM 3664 N N . ARG B 1 132 ? -9.258 -27.938 -7.152 1 98.5 132 ARG B N 1
ATOM 3665 C CA . ARG B 1 132 ? -10.547 -28.344 -6.594 1 98.5 132 ARG B CA 1
ATOM 3666 C C . ARG B 1 132 ? -10.367 -29.047 -5.25 1 98.5 132 ARG B C 1
ATOM 3668 O O . ARG B 1 132 ? -11.109 -28.766 -4.301 1 98.5 132 ARG B O 1
ATOM 3675 N N . LYS B 1 133 ? -9.391 -29.906 -5.195 1 98.56 133 LYS B N 1
ATOM 3676 C CA . LYS B 1 133 ? -9.117 -30.625 -3.953 1 98.56 133 LYS B CA 1
ATOM 3677 C C . LYS B 1 133 ? -8.672 -29.656 -2.855 1 98.56 133 LYS B C 1
ATOM 3679 O O . LYS B 1 133 ? -9.148 -29.734 -1.721 1 98.56 133 LYS B O 1
ATOM 3684 N N . MET B 1 134 ? -7.77 -28.797 -3.164 1 98.56 134 MET B N 1
ATOM 3685 C CA . MET B 1 134 ? -7.309 -27.781 -2.23 1 98.56 134 MET B CA 1
ATOM 3686 C C . MET B 1 134 ? -8.477 -26.938 -1.736 1 98.56 134 MET B C 1
ATOM 3688 O O . MET B 1 134 ? -8.547 -26.594 -0.553 1 98.56 134 MET B O 1
ATOM 3692 N N . GLY B 1 135 ? -9.352 -26.547 -2.709 1 98.81 135 GLY B N 1
ATOM 3693 C CA . GLY B 1 135 ? -10.547 -25.781 -2.361 1 98.81 135 GLY B CA 1
ATOM 3694 C C . GLY B 1 135 ? -11.438 -26.5 -1.363 1 98.81 135 GLY B C 1
ATOM 3695 O O . GLY B 1 135 ? -11.945 -25.891 -0.422 1 98.81 135 GLY B O 1
ATOM 3696 N N . GLU B 1 136 ? -11.586 -27.766 -1.571 1 98.56 136 GLU B N 1
ATOM 3697 C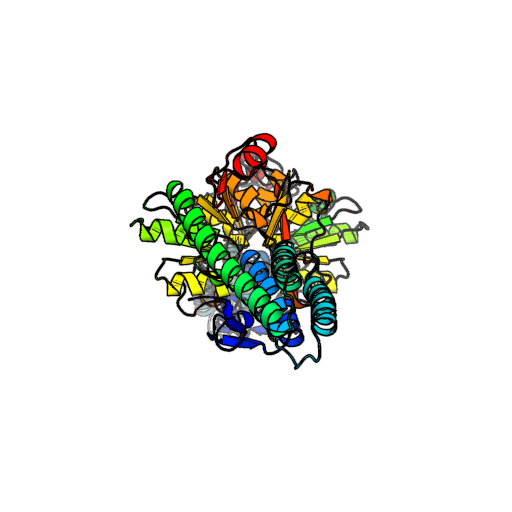 CA . GLU B 1 136 ? -12.422 -28.578 -0.691 1 98.56 136 GLU B CA 1
ATOM 3698 C C . GLU B 1 136 ? -11.836 -28.656 0.717 1 98.56 136 GLU B C 1
ATOM 3700 O O . GLU B 1 136 ? -12.555 -28.453 1.702 1 98.56 136 GLU B O 1
ATOM 3705 N N . TYR B 1 137 ? -10.586 -28.969 0.834 1 98.75 137 TYR B N 1
ATOM 3706 C CA . TYR B 1 137 ? -9.93 -29.047 2.135 1 98.75 137 TYR B CA 1
ATOM 3707 C C . TYR B 1 137 ? -9.953 -27.688 2.83 1 98.75 137 TYR B C 1
ATOM 3709 O O . TYR B 1 137 ? -10.258 -27.594 4.02 1 98.75 137 TYR B O 1
ATOM 3717 N N . GLY B 1 138 ? -9.648 -26.641 2.049 1 98.81 138 GLY B N 1
ATOM 3718 C CA . GLY B 1 138 ? -9.57 -25.312 2.607 1 98.81 138 GLY B CA 1
ATOM 3719 C C . GLY B 1 138 ? -10.922 -24.766 3.041 1 98.81 138 GLY B C 1
ATOM 3720 O O . GLY B 1 138 ? -11.008 -23.984 3.994 1 98.81 138 GLY B O 1
ATOM 3721 N N . ALA B 1 139 ? -11.969 -25.141 2.314 1 98.81 139 ALA B N 1
ATOM 3722 C CA . ALA B 1 139 ? -13.312 -24.656 2.607 1 98.81 139 ALA B CA 1
ATOM 3723 C C . ALA B 1 139 ? -13.727 -25.016 4.035 1 98.81 139 ALA B C 1
ATOM 3725 O O . ALA B 1 139 ? -14.523 -24.297 4.652 1 98.81 139 ALA B O 1
ATOM 3726 N N . GLU B 1 140 ? -13.133 -26.062 4.57 1 98.44 140 GLU B N 1
ATOM 3727 C CA . GLU B 1 140 ? -13.453 -26.5 5.926 1 98.44 140 GLU B CA 1
ATOM 3728 C C . GLU B 1 140 ? -12.953 -25.5 6.965 1 98.44 140 GLU B C 1
ATOM 3730 O O . GLU B 1 140 ? -13.453 -25.469 8.094 1 98.44 140 GLU B O 1
ATOM 3735 N N . LEU B 1 141 ? -12.016 -24.719 6.617 1 98.81 141 LEU B N 1
ATOM 3736 C CA . LEU B 1 141 ? -11.422 -23.75 7.527 1 98.81 141 LEU B CA 1
ATOM 3737 C C . LEU B 1 141 ? -12.258 -22.469 7.582 1 98.81 141 LEU B C 1
ATOM 3739 O O . LEU B 1 141 ? -12.07 -21.641 8.477 1 98.81 141 LEU B O 1
ATOM 3743 N N . LEU B 1 142 ? -13.172 -22.297 6.578 1 98.81 142 LEU B N 1
ATOM 3744 C CA . LEU B 1 142 ? -14.008 -21.109 6.508 1 98.81 142 LEU B CA 1
ATOM 3745 C C . LEU B 1 142 ? -15.398 -21.375 7.074 1 98.81 142 LEU B C 1
ATOM 3747 O O . LEU B 1 142 ? -15.969 -22.453 6.844 1 98.81 142 LEU B O 1
ATOM 3751 N N . GLU B 1 143 ? -15.891 -20.438 7.805 1 98.69 143 GLU B N 1
ATOM 3752 C CA . GLU B 1 143 ? -17.234 -20.531 8.375 1 98.69 143 GLU B CA 1
ATOM 3753 C C . GLU B 1 143 ? -18.219 -19.641 7.613 1 98.69 143 GLU B C 1
ATOM 3755 O O . GLU B 1 143 ? -17.812 -18.672 6.965 1 98.69 143 GLU B O 1
ATOM 3760 N N . ASP B 1 144 ? -19.5 -20.016 7.742 1 98.69 144 ASP B N 1
ATOM 3761 C CA . ASP B 1 144 ? -20.562 -19.203 7.148 1 98.69 144 ASP B CA 1
ATOM 3762 C C . ASP B 1 144 ? -20.562 -17.781 7.734 1 98.69 144 ASP B C 1
ATOM 3764 O O . ASP B 1 144 ? -20.641 -17.609 8.953 1 98.69 144 ASP B O 1
ATOM 3768 N N . GLY B 1 145 ? -20.422 -16.828 6.906 1 98.75 145 GLY B N 1
ATOM 3769 C CA . GLY B 1 145 ? -20.438 -15.445 7.363 1 98.75 145 GLY B CA 1
ATOM 3770 C C . GLY B 1 145 ? -19.047 -14.852 7.48 1 98.75 145 GLY B C 1
ATOM 3771 O O . GLY B 1 145 ? -18.891 -13.656 7.77 1 98.75 145 GLY B O 1
ATOM 3772 N N . ASP B 1 146 ? -18 -15.633 7.184 1 98.88 146 ASP B N 1
ATOM 3773 C CA . ASP B 1 146 ? -16.625 -15.172 7.316 1 98.88 146 ASP B CA 1
ATOM 3774 C C . ASP B 1 146 ? -16.312 -14.055 6.324 1 98.88 146 ASP B C 1
ATOM 3776 O O . ASP B 1 146 ? -16.797 -14.086 5.184 1 98.88 146 ASP B O 1
ATOM 3780 N N . VAL B 1 147 ? -15.578 -13.102 6.766 1 98.94 147 VAL B N 1
ATOM 3781 C CA . VAL B 1 147 ? -14.898 -12.164 5.883 1 98.94 147 VAL B CA 1
ATOM 3782 C C . VAL B 1 147 ? -13.43 -12.562 5.73 1 98.94 147 VAL B C 1
ATOM 3784 O O . VAL B 1 147 ? -12.688 -12.617 6.715 1 98.94 147 VAL B O 1
ATOM 3787 N N . VAL B 1 148 ? -13.078 -12.852 4.492 1 98.94 148 VAL B N 1
ATOM 3788 C CA . VAL B 1 148 ? -11.727 -13.328 4.191 1 98.94 148 VAL B CA 1
ATOM 3789 C C . VAL B 1 148 ? -10.93 -12.219 3.502 1 98.94 148 VAL B C 1
ATOM 3791 O O . VAL B 1 148 ? -11.375 -11.664 2.494 1 98.94 148 VAL B O 1
ATOM 3794 N N . LEU B 1 149 ? -9.797 -11.852 4.105 1 99 149 LEU B N 1
ATOM 3795 C CA . LEU B 1 149 ? -8.875 -10.953 3.422 1 99 149 LEU B CA 1
ATOM 3796 C C . LEU B 1 149 ? -7.883 -11.727 2.566 1 99 149 LEU B C 1
ATOM 3798 O O . LEU B 1 149 ? -7.344 -12.75 3.006 1 99 149 LEU B O 1
ATOM 3802 N N . THR B 1 150 ? -7.707 -11.305 1.303 1 98.94 150 THR B N 1
ATOM 3803 C CA . THR B 1 150 ? -6.727 -11.938 0.423 1 98.94 150 THR B CA 1
ATOM 3804 C C . THR B 1 150 ? -5.793 -10.891 -0.181 1 98.94 150 THR B C 1
ATOM 3806 O O . THR B 1 150 ? -6.031 -9.688 -0.048 1 98.94 150 THR B O 1
ATOM 3809 N N . TYR B 1 151 ? -4.68 -11.352 -0.711 1 98.88 151 TYR B N 1
ATOM 3810 C CA . TYR B 1 151 ? -3.613 -10.5 -1.229 1 98.88 151 TYR B CA 1
ATOM 3811 C C . TYR B 1 151 ? -3.1 -11.023 -2.566 1 98.88 151 TYR B C 1
ATOM 3813 O O . TYR B 1 151 ? -2.887 -12.227 -2.729 1 98.88 151 TYR B O 1
ATOM 3821 N N . CYS B 1 152 ? -2.922 -10.094 -3.479 1 98.38 152 CYS B N 1
ATOM 3822 C CA . CYS B 1 152 ? -2.531 -10.43 -4.844 1 98.38 152 CYS B CA 1
ATOM 3823 C C . CYS B 1 152 ? -3.646 -11.18 -5.562 1 98.38 152 CYS B C 1
ATOM 3825 O O . CYS B 1 152 ? -4.82 -10.82 -5.449 1 98.38 152 CYS B O 1
ATOM 3827 N N . ASN B 1 153 ? -3.312 -12.055 -6.438 1 98.75 153 ASN B N 1
ATOM 3828 C CA . ASN B 1 153 ? -4.293 -12.859 -7.16 1 98.75 153 ASN B CA 1
ATOM 3829 C C . ASN B 1 153 ? -3.914 -14.336 -7.16 1 98.75 153 ASN B C 1
ATOM 3831 O O . ASN B 1 153 ? -2.969 -14.734 -7.844 1 98.75 153 ASN B O 1
ATOM 3835 N N . ALA B 1 154 ? -4.664 -15.039 -6.387 1 98.56 154 ALA B N 1
ATOM 3836 C CA . ALA B 1 154 ? -4.492 -16.484 -6.328 1 98.56 154 ALA B CA 1
ATOM 3837 C C . ALA B 1 154 ? -5.773 -17.203 -6.727 1 98.56 154 ALA B C 1
ATOM 3839 O O . ALA B 1 154 ? -6.238 -18.109 -6.012 1 98.56 154 ALA B O 1
ATOM 3840 N N . GLY B 1 155 ? -6.352 -16.75 -7.828 1 98.38 155 GLY B N 1
ATOM 3841 C CA . GLY B 1 155 ? -7.605 -17.281 -8.328 1 98.38 155 GLY B CA 1
ATOM 3842 C C . GLY B 1 155 ? -7.453 -18.016 -9.648 1 98.38 155 GLY B C 1
ATOM 3843 O O . GLY B 1 155 ? -6.422 -18.656 -9.898 1 98.38 155 GLY B O 1
ATOM 3844 N N . ARG B 1 156 ? -8.516 -18.078 -10.375 1 97.56 156 ARG B N 1
ATOM 3845 C CA . ARG B 1 156 ? -8.547 -18.844 -11.625 1 97.56 156 ARG B CA 1
ATOM 3846 C C . ARG B 1 156 ? -7.566 -18.266 -12.641 1 97.56 156 ARG B C 1
ATOM 3848 O O . ARG B 1 156 ? -6.984 -19 -13.438 1 97.56 156 ARG B O 1
ATOM 3855 N N . LEU B 1 157 ? -7.293 -16.922 -12.594 1 98.19 157 LEU B N 1
ATOM 3856 C CA . LEU B 1 157 ? -6.383 -16.281 -13.531 1 98.19 157 LEU B CA 1
ATOM 3857 C C . LEU B 1 157 ? -4.934 -16.672 -13.234 1 98.19 157 LEU B C 1
ATOM 3859 O O . LEU B 1 157 ? -4.062 -16.516 -14.094 1 98.19 157 LEU B O 1
ATOM 3863 N N . ALA B 1 158 ? -4.676 -17.125 -11.984 1 97.94 158 ALA B N 1
ATOM 3864 C CA . ALA B 1 158 ? -3.326 -17.5 -11.57 1 97.94 158 ALA B CA 1
ATOM 3865 C C . ALA B 1 158 ? -3.092 -19 -11.742 1 97.94 158 ALA B C 1
ATOM 3867 O O . ALA B 1 158 ? -2.018 -19.5 -11.406 1 97.94 158 ALA B O 1
ATOM 3868 N N . THR B 1 159 ? -4.07 -19.75 -12.195 1 98.38 159 THR B N 1
ATOM 3869 C CA . THR B 1 159 ? -4.051 -21.203 -12.422 1 98.38 159 THR B CA 1
ATOM 3870 C C . THR B 1 159 ? -4.676 -21.547 -13.773 1 98.38 159 THR B C 1
ATOM 3872 O O . THR B 1 159 ? -4.91 -20.656 -14.594 1 98.38 159 THR B O 1
ATOM 3875 N N . VAL B 1 160 ? -4.836 -22.828 -14.023 1 98.44 160 VAL B N 1
ATOM 3876 C CA . VAL B 1 160 ? -5.57 -23.203 -15.227 1 98.44 160 VAL B CA 1
ATOM 3877 C C . VAL B 1 160 ? -7.051 -22.875 -15.055 1 98.44 160 VAL B C 1
ATOM 3879 O O . VAL B 1 160 ? -7.68 -22.328 -15.961 1 98.44 160 VAL B O 1
ATOM 3882 N N . ASP B 1 161 ? -7.527 -23.172 -13.891 1 97.88 161 ASP B N 1
ATOM 3883 C CA . ASP B 1 161 ? -8.906 -22.844 -13.516 1 97.88 161 ASP B CA 1
ATOM 3884 C C . ASP B 1 161 ? -9.086 -22.922 -12 1 97.88 161 ASP B C 1
ATOM 3886 O O . ASP B 1 161 ? -8.195 -23.391 -11.289 1 97.88 161 ASP B O 1
ATOM 3890 N N . TRP B 1 162 ? -10.133 -22.297 -11.43 1 98.19 162 TRP B N 1
ATOM 3891 C CA . TRP B 1 162 ? -10.656 -22.375 -10.07 1 98.19 162 TRP B CA 1
ATOM 3892 C C . TRP B 1 162 ? -9.844 -21.516 -9.117 1 98.19 162 TRP B C 1
ATOM 3894 O O . TRP B 1 162 ? -10.352 -20.531 -8.57 1 98.19 162 TRP B O 1
ATOM 3904 N N . GLY B 1 163 ? -8.453 -21.844 -9.016 1 98.56 163 GLY B N 1
ATOM 3905 C CA . GLY B 1 163 ? -7.598 -21.047 -8.148 1 98.56 163 GLY B CA 1
ATOM 3906 C C . GLY B 1 163 ? -7.078 -21.812 -6.945 1 98.56 163 GLY B C 1
ATOM 3907 O O . GLY B 1 163 ? -7.555 -22.906 -6.652 1 98.56 163 GLY B O 1
ATOM 3908 N N . THR B 1 164 ? -6.09 -21.172 -6.262 1 98.69 164 THR B N 1
ATOM 3909 C CA . THR B 1 164 ? -5.59 -21.75 -5.016 1 98.69 164 THR B CA 1
ATOM 3910 C C . THR B 1 164 ? -6.297 -21.125 -3.814 1 98.69 164 THR B C 1
ATOM 3912 O O . THR B 1 164 ? -7.352 -21.609 -3.395 1 98.69 164 THR B O 1
ATOM 3915 N N . ALA B 1 165 ? -5.902 -19.906 -3.393 1 98.88 165 ALA B N 1
ATOM 3916 C CA . ALA B 1 165 ? -6.547 -19.25 -2.266 1 98.88 165 ALA B CA 1
ATOM 3917 C C . ALA B 1 165 ? -8 -18.906 -2.584 1 98.88 165 ALA B C 1
ATOM 3919 O O . ALA B 1 165 ? -8.898 -19.172 -1.777 1 98.88 165 ALA B O 1
ATOM 3920 N N . LEU B 1 166 ? -8.242 -18.297 -3.773 1 98.81 166 LEU B N 1
ATOM 3921 C CA . LEU B 1 166 ? -9.609 -17.953 -4.141 1 98.81 166 LEU B CA 1
ATOM 3922 C C . LEU B 1 166 ? -10.414 -19.203 -4.48 1 98.81 166 LEU B C 1
ATOM 3924 O O . LEU B 1 166 ? -11.648 -19.172 -4.449 1 98.81 166 LEU B O 1
ATOM 3928 N N . GLY B 1 167 ? -9.641 -20.297 -4.879 1 98.81 167 GLY B N 1
ATOM 3929 C CA . GLY B 1 167 ? -10.336 -21.562 -5.02 1 98.81 167 GLY B CA 1
ATOM 3930 C C . GLY B 1 167 ? -10.961 -22.062 -3.729 1 98.81 167 GLY B C 1
ATOM 3931 O O . GLY B 1 167 ? -12.031 -22.672 -3.746 1 98.81 167 GLY B O 1
ATOM 3932 N N . VAL B 1 168 ? -10.289 -21.828 -2.637 1 98.94 168 VAL B N 1
ATOM 3933 C CA . VAL B 1 168 ? -10.82 -22.156 -1.318 1 98.94 168 VAL B CA 1
ATOM 3934 C C . VAL B 1 168 ? -12.109 -21.359 -1.073 1 98.94 168 VAL B C 1
ATOM 3936 O O . VAL B 1 168 ? -13.109 -21.922 -0.629 1 98.94 168 VAL B O 1
ATOM 3939 N N . VAL B 1 169 ? -12.133 -20.094 -1.358 1 98.94 169 VAL B N 1
ATOM 3940 C CA . VAL B 1 169 ? -13.289 -19.219 -1.191 1 98.94 169 VAL B CA 1
ATOM 3941 C C . VAL B 1 169 ? -14.43 -19.703 -2.074 1 98.94 169 VAL B C 1
ATOM 3943 O O . VAL B 1 169 ? -15.57 -19.844 -1.61 1 98.94 169 VAL B O 1
ATOM 3946 N N . ARG B 1 170 ? -14.133 -20 -3.365 1 98.69 170 ARG B N 1
ATOM 3947 C CA . ARG B 1 170 ? -15.141 -20.469 -4.305 1 98.69 170 ARG B CA 1
ATOM 3948 C C . ARG B 1 170 ? -15.781 -21.766 -3.812 1 98.69 170 ARG B C 1
ATOM 3950 O O . ARG B 1 170 ? -17 -21.953 -3.92 1 98.69 170 ARG B O 1
ATOM 3957 N N . SER B 1 171 ? -14.906 -22.641 -3.342 1 98.81 171 SER B N 1
ATOM 3958 C CA . SER B 1 171 ? -15.398 -23.922 -2.85 1 98.81 171 SER B CA 1
ATOM 3959 C C . SER B 1 171 ? -16.312 -23.734 -1.639 1 98.81 171 SER B C 1
ATOM 3961 O O . SER B 1 171 ? -17.328 -24.406 -1.509 1 98.81 171 SER B O 1
ATOM 3963 N N . ALA B 1 172 ? -15.938 -22.828 -0.717 1 98.88 172 ALA B N 1
ATOM 3964 C CA . ALA B 1 172 ? -16.781 -22.547 0.436 1 98.88 172 ALA B CA 1
ATOM 3965 C C . ALA B 1 172 ? -18.141 -22 -0.005 1 98.88 172 ALA B C 1
ATOM 3967 O O . ALA B 1 172 ? -19.188 -22.406 0.522 1 98.88 172 ALA B O 1
ATOM 3968 N N . VAL B 1 173 ? -18.156 -21.094 -0.971 1 98.75 173 VAL B N 1
ATOM 3969 C CA . VAL B 1 173 ? -19.391 -20.531 -1.503 1 98.75 173 VAL B CA 1
ATOM 3970 C C . VAL B 1 173 ? -20.219 -21.625 -2.174 1 98.75 173 VAL B C 1
ATOM 3972 O O . VAL B 1 173 ? -21.438 -21.672 -2.012 1 98.75 173 VAL B O 1
ATOM 3975 N N . GLU B 1 174 ? -19.531 -22.453 -2.957 1 98 174 GLU B N 1
ATOM 3976 C CA . GLU B 1 174 ? -20.203 -23.562 -3.619 1 98 174 GLU B CA 1
ATOM 3977 C C . GLU B 1 174 ? -20.859 -24.5 -2.604 1 98 174 GLU B C 1
ATOM 3979 O O . GLU B 1 174 ? -21.891 -25.109 -2.895 1 98 174 GLU B O 1
ATOM 3984 N N . GLN B 1 175 ? -20.344 -24.578 -1.447 1 98.12 175 GLN B N 1
ATOM 3985 C CA . GLN B 1 175 ? -20.875 -25.406 -0.379 1 98.12 175 GLN B CA 1
ATOM 3986 C C . GLN B 1 175 ? -22.031 -24.703 0.334 1 98.12 175 GLN B C 1
ATOM 3988 O O . GLN B 1 175 ? -22.594 -25.25 1.291 1 98.12 175 GLN B O 1
ATOM 3993 N N . GLY B 1 176 ? -22.281 -23.469 -0.054 1 98.19 176 GLY B N 1
ATOM 3994 C CA . GLY B 1 176 ? -23.453 -22.781 0.464 1 98.19 176 GLY B CA 1
ATOM 3995 C C . GLY B 1 176 ? -23.109 -21.734 1.511 1 98.19 176 GLY B C 1
ATOM 3996 O O . GLY B 1 176 ? -24.016 -21.094 2.064 1 98.19 176 GLY B O 1
ATOM 3997 N N . LYS B 1 177 ? -21.844 -21.547 1.741 1 98.5 177 LYS B N 1
ATOM 3998 C CA . LYS B 1 177 ? -21.438 -20.562 2.74 1 98.5 177 LYS B CA 1
ATOM 3999 C C . LYS B 1 177 ? -21.469 -19.156 2.162 1 98.5 177 LYS B C 1
ATOM 4001 O O . LYS B 1 177 ? -21.109 -18.938 1.001 1 98.5 177 LYS B O 1
ATOM 4006 N N . GLU B 1 178 ? -21.906 -18.234 2.971 1 98.5 178 GLU B N 1
ATOM 4007 C CA . GLU B 1 178 ? -21.75 -16.828 2.627 1 98.5 178 GLU B CA 1
ATOM 4008 C C . GLU B 1 178 ? -20.375 -16.312 3.002 1 98.5 178 GLU B C 1
ATOM 4010 O O . GLU B 1 178 ? -20.062 -16.156 4.184 1 98.5 178 GLU B O 1
ATOM 4015 N N . ILE B 1 179 ? -19.578 -16.078 2.049 1 98.81 179 ILE B N 1
ATOM 4016 C CA . ILE B 1 179 ? -18.219 -15.586 2.264 1 98.81 179 ILE B CA 1
ATOM 4017 C C . ILE B 1 179 ? -18.078 -14.211 1.62 1 98.81 179 ILE B C 1
ATOM 4019 O O . ILE B 1 179 ? -18.453 -14.016 0.464 1 98.81 179 ILE B O 1
ATOM 4023 N N . ARG B 1 180 ? -17.672 -13.281 2.352 1 98.88 180 ARG B N 1
ATOM 4024 C CA . ARG B 1 180 ? -17.266 -11.984 1.814 1 98.88 180 ARG B CA 1
ATOM 4025 C C . ARG B 1 180 ? -15.758 -11.852 1.769 1 98.88 180 ARG B C 1
ATOM 4027 O O . ARG B 1 180 ? -15.047 -12.422 2.604 1 98.88 180 ARG B O 1
ATOM 4034 N N . VAL B 1 181 ? -15.242 -11.102 0.747 1 99 181 VAL B N 1
ATOM 4035 C CA . VAL B 1 181 ? -13.805 -10.992 0.566 1 99 181 VAL B CA 1
ATOM 4036 C C . VAL B 1 181 ? -13.375 -9.531 0.647 1 99 181 VAL B C 1
ATOM 4038 O O . VAL B 1 181 ? -14.055 -8.648 0.107 1 99 181 VAL B O 1
ATOM 4041 N N . ILE B 1 182 ? -12.336 -9.227 1.382 1 99 182 ILE B N 1
ATOM 4042 C CA . ILE B 1 182 ? -11.586 -7.977 1.281 1 99 182 ILE B CA 1
ATOM 4043 C C . ILE B 1 182 ? -10.305 -8.211 0.482 1 99 182 ILE B C 1
ATOM 4045 O O . ILE B 1 182 ? -9.461 -9.031 0.869 1 99 182 ILE B O 1
ATOM 4049 N N . ALA B 1 183 ? -10.219 -7.551 -0.659 1 98.94 183 ALA B N 1
ATOM 4050 C CA . ALA B 1 183 ? -9.055 -7.695 -1.526 1 98.94 183 ALA B CA 1
ATOM 4051 C C . ALA B 1 183 ? -8.172 -6.453 -1.467 1 98.94 183 ALA B C 1
ATOM 4053 O O . ALA B 1 183 ? -8.648 -5.332 -1.632 1 98.94 183 ALA B O 1
ATOM 4054 N N . CYS B 1 184 ? -6.918 -6.641 -1.219 1 98.94 184 CYS B N 1
ATOM 4055 C CA . CYS B 1 184 ? -5.953 -5.551 -1.297 1 98.94 184 CYS B CA 1
ATOM 4056 C C . CYS B 1 184 ? -5.59 -5.246 -2.746 1 98.94 184 CYS B C 1
ATOM 4058 O O . CYS B 1 184 ? -5.523 -6.156 -3.576 1 98.94 184 CYS B O 1
ATOM 4060 N N . GLU B 1 185 ? -5.348 -4.047 -3.045 1 98.88 185 GLU B N 1
ATOM 4061 C CA . GLU B 1 185 ? -5.094 -3.641 -4.426 1 98.88 185 GLU B CA 1
ATOM 4062 C C . GLU B 1 185 ? -3.789 -4.234 -4.945 1 98.88 185 GLU B C 1
ATOM 4064 O O . GLU B 1 185 ? -3.672 -4.543 -6.133 1 98.88 185 GLU B O 1
ATOM 4069 N N . THR B 1 186 ? -2.773 -4.391 -4.062 1 98.62 186 THR B N 1
ATOM 4070 C CA . THR B 1 186 ? -1.493 -5.035 -4.332 1 98.62 186 THR B CA 1
ATOM 4071 C C . THR B 1 186 ? -0.663 -4.207 -5.309 1 98.62 186 THR B C 1
ATOM 4073 O O . THR B 1 186 ? -0.385 -4.645 -6.426 1 98.62 186 THR B O 1
ATOM 4076 N N . ARG B 1 187 ? -0.209 -3.131 -4.797 1 98.31 187 ARG B N 1
ATOM 4077 C CA . ARG B 1 187 ? 0.741 -2.307 -5.539 1 98.31 187 ARG B CA 1
ATOM 4078 C C . ARG B 1 187 ? 2.084 -3.014 -5.68 1 98.31 187 ARG B C 1
ATOM 4080 O O . ARG B 1 187 ? 2.439 -3.855 -4.852 1 98.31 187 ARG B O 1
ATOM 4087 N N . PRO B 1 188 ? 2.818 -2.768 -6.891 1 96.75 188 PRO B N 1
ATOM 4088 C CA . PRO B 1 188 ? 2.568 -1.705 -7.871 1 96.75 188 PRO B CA 1
ATOM 4089 C C . PRO B 1 188 ? 1.757 -2.188 -9.07 1 96.75 188 PRO B C 1
ATOM 4091 O O . PRO B 1 188 ? 1.233 -1.373 -9.836 1 96.75 188 PRO B O 1
ATOM 4094 N N . LEU B 1 189 ? 1.576 -3.559 -9.188 1 95.56 189 LEU B N 1
ATOM 4095 C CA . LEU B 1 189 ? 0.974 -4.09 -10.406 1 95.56 189 LEU B CA 1
ATOM 4096 C C . LEU B 1 189 ? -0.546 -4.109 -10.297 1 95.56 189 LEU B C 1
ATOM 4098 O O . LEU B 1 189 ? -1.243 -4.301 -11.297 1 95.56 189 LEU B O 1
ATOM 4102 N N . ASN B 1 190 ? -1.07 -3.992 -9.078 1 98 190 ASN B N 1
ATOM 4103 C CA . ASN B 1 190 ? -2.51 -3.938 -8.844 1 98 190 ASN B CA 1
ATOM 4104 C C . ASN B 1 190 ? -3.186 -5.258 -9.195 1 98 190 ASN B C 1
ATOM 4106 O O . ASN B 1 190 ? -4.27 -5.273 -9.781 1 98 190 ASN B O 1
ATOM 4110 N N . GLN B 1 191 ? -2.508 -6.305 -8.883 1 98.31 191 GLN B N 1
ATOM 4111 C CA . GLN B 1 191 ? -3.09 -7.605 -9.195 1 98.31 191 GLN B CA 1
ATOM 4112 C C . GLN B 1 191 ? -4.375 -7.836 -8.406 1 98.31 191 GLN B C 1
ATOM 4114 O O . GLN B 1 191 ? -5.305 -8.477 -8.898 1 98.31 191 GLN B O 1
ATOM 4119 N N . GLY B 1 192 ? -4.434 -7.34 -7.223 1 98.75 192 GLY B N 1
ATOM 4120 C CA . GLY B 1 192 ? -5.652 -7.48 -6.441 1 98.75 192 GLY B CA 1
ATOM 4121 C C . GLY B 1 192 ? -6.816 -6.688 -7 1 98.75 192 GLY B C 1
ATOM 4122 O O . GLY B 1 192 ? -7.918 -7.215 -7.152 1 98.75 192 GLY B O 1
ATOM 4123 N N . SER B 1 193 ? -6.566 -5.449 -7.324 1 98.75 193 SER B N 1
ATOM 4124 C CA . SER B 1 193 ? -7.648 -4.594 -7.797 1 98.75 193 SER B CA 1
ATOM 4125 C C . SER B 1 193 ? -8.062 -4.965 -9.219 1 98.75 193 SER B C 1
ATOM 4127 O O . SER B 1 193 ? -9.258 -5.035 -9.523 1 98.75 193 SER B O 1
ATOM 4129 N N . ARG B 1 194 ? -7.102 -5.34 -10.062 1 98.5 194 ARG B N 1
ATOM 4130 C CA . ARG B 1 194 ? -7.395 -5.57 -11.477 1 98.5 194 ARG B CA 1
ATOM 4131 C C . ARG B 1 194 ? -7.926 -6.98 -11.703 1 98.5 194 ARG B C 1
ATOM 4133 O O . ARG B 1 194 ? -8.859 -7.18 -12.492 1 98.5 194 ARG B O 1
ATOM 4140 N N . LEU B 1 195 ? -7.289 -7.902 -11 1 98.69 195 LEU B N 1
ATOM 4141 C CA . LEU B 1 195 ? -7.547 -9.297 -11.352 1 98.69 195 LEU B CA 1
ATOM 4142 C C . LEU B 1 195 ? -8.445 -9.961 -10.312 1 98.69 195 LEU B C 1
ATOM 4144 O O . LEU B 1 195 ? -9.5 -10.5 -10.648 1 98.69 195 LEU B O 1
ATOM 4148 N N . THR B 1 196 ? -8.07 -9.906 -9.07 1 98.88 196 THR B N 1
ATOM 4149 C CA . THR B 1 196 ? -8.812 -10.562 -8 1 98.88 196 THR B CA 1
ATOM 4150 C C . THR B 1 196 ? -10.242 -10.023 -7.922 1 98.88 196 THR B C 1
ATOM 4152 O O . THR B 1 196 ? -11.203 -10.797 -7.91 1 98.88 196 THR B O 1
ATOM 4155 N N . CYS B 1 197 ? -10.352 -8.711 -7.898 1 98.94 197 CYS B N 1
ATOM 4156 C CA . CYS B 1 197 ? -1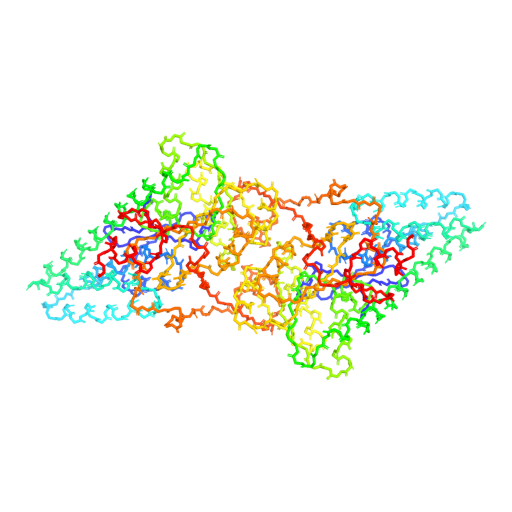1.688 -8.117 -7.852 1 98.94 197 CYS B CA 1
ATOM 4157 C C . CYS B 1 197 ? -12.492 -8.492 -9.086 1 98.94 197 CYS B C 1
ATOM 4159 O O . CYS B 1 197 ? -13.68 -8.812 -8.984 1 98.94 197 CYS B O 1
ATOM 4161 N N . TRP B 1 198 ? -11.852 -8.5 -10.242 1 98.69 198 TRP B N 1
ATOM 4162 C CA . TRP B 1 198 ? -12.531 -8.82 -11.492 1 98.69 198 TRP B CA 1
ATOM 4163 C C . TRP B 1 198 ? -13.102 -10.234 -11.461 1 98.69 198 TRP B C 1
ATOM 4165 O O . TRP B 1 198 ? -14.289 -10.438 -11.727 1 98.69 198 TRP B O 1
ATOM 4175 N N . GLU B 1 199 ? -12.312 -11.195 -11.094 1 98.31 199 GLU B N 1
ATOM 4176 C CA . GLU B 1 199 ? -12.789 -12.57 -11.172 1 98.31 199 GLU B CA 1
ATOM 4177 C C . GLU B 1 199 ? -13.812 -12.875 -10.078 1 98.31 199 GLU B C 1
ATOM 4179 O O . GLU B 1 199 ? -14.742 -13.648 -10.289 1 98.31 199 GLU B O 1
ATOM 4184 N N . LEU B 1 200 ? -13.656 -12.289 -8.883 1 98.75 200 LEU B N 1
ATOM 4185 C CA . LEU B 1 200 ? -14.648 -12.484 -7.832 1 98.75 200 LEU B CA 1
ATOM 4186 C C . LEU B 1 200 ? -15.992 -11.883 -8.234 1 98.75 200 LEU B C 1
ATOM 4188 O O . LEU B 1 200 ? -17.047 -12.484 -7.992 1 98.75 200 LEU B O 1
ATOM 4192 N N . MET B 1 201 ? -15.945 -10.727 -8.828 1 98.5 201 MET B N 1
ATOM 4193 C CA . MET B 1 201 ? -17.188 -10.102 -9.289 1 98.5 201 MET B CA 1
ATOM 4194 C C . MET B 1 201 ? -17.844 -10.945 -10.383 1 98.5 201 MET B C 1
ATOM 4196 O O . MET B 1 201 ? -19.062 -11.086 -10.406 1 98.5 201 MET B O 1
ATOM 4200 N N . GLU B 1 202 ? -17.016 -11.5 -11.258 1 97 202 GLU B N 1
ATOM 4201 C CA . GLU B 1 202 ? -17.547 -12.398 -12.289 1 97 202 GLU B CA 1
ATOM 4202 C C . GLU B 1 202 ? -18.266 -13.586 -11.656 1 97 202 GLU B C 1
ATOM 4204 O O . GLU B 1 202 ? -19.25 -14.094 -12.219 1 97 202 GLU B O 1
ATOM 4209 N N . ASP B 1 203 ? -17.766 -13.977 -10.516 1 96.94 203 ASP B N 1
ATOM 4210 C CA . ASP B 1 203 ? -18.312 -15.141 -9.828 1 96.94 203 ASP B CA 1
ATOM 4211 C C . ASP B 1 203 ? -19.484 -14.758 -8.93 1 96.94 203 ASP B C 1
ATOM 4213 O O . ASP B 1 203 ? -20.109 -15.617 -8.312 1 96.94 203 ASP B O 1
ATOM 4217 N N . GLY B 1 204 ? -19.734 -13.477 -8.805 1 97.88 204 GLY B N 1
ATOM 4218 C CA . GLY B 1 204 ? -20.797 -13.016 -7.926 1 97.88 204 GLY B CA 1
ATOM 4219 C C . GLY B 1 204 ? -20.438 -13.094 -6.457 1 97.88 204 GLY B C 1
ATOM 4220 O O . GLY B 1 204 ? -21.312 -13.156 -5.594 1 97.88 204 GLY B O 1
ATOM 4221 N N . ILE B 1 205 ? -19.203 -13.227 -6.137 1 98.62 205 ILE B N 1
ATOM 4222 C CA . ILE B 1 205 ? -18.75 -13.25 -4.758 1 98.62 205 ILE B CA 1
ATOM 4223 C C . ILE B 1 205 ? -18.516 -11.82 -4.27 1 98.62 205 ILE B C 1
ATOM 4225 O O . ILE B 1 205 ? -17.844 -11.023 -4.945 1 98.62 205 ILE B O 1
ATOM 4229 N N . ASP B 1 206 ? -19.047 -11.453 -3.145 1 98.75 206 ASP B N 1
ATOM 4230 C CA . ASP B 1 206 ? -18.969 -10.109 -2.584 1 98.75 206 ASP B CA 1
ATOM 4231 C C . ASP B 1 206 ? -17.531 -9.727 -2.266 1 98.75 206 ASP B C 1
ATOM 4233 O O . ASP B 1 206 ? -16.875 -10.383 -1.459 1 98.75 206 ASP B O 1
ATOM 4237 N N . VAL B 1 207 ? -17.047 -8.711 -2.879 1 98.94 207 VAL B N 1
ATOM 4238 C CA . VAL B 1 207 ? -15.656 -8.297 -2.672 1 98.94 207 VAL B CA 1
ATOM 4239 C C . VAL B 1 207 ? -15.602 -6.789 -2.434 1 98.94 207 VAL B C 1
ATOM 4241 O O . VAL B 1 207 ? -16.297 -6.02 -3.102 1 98.94 207 VAL B O 1
ATOM 4244 N N . THR B 1 208 ? -14.844 -6.348 -1.433 1 98.94 208 THR B N 1
ATOM 4245 C CA . THR B 1 208 ? -14.516 -4.957 -1.131 1 98.94 208 THR B CA 1
ATOM 4246 C C . THR B 1 208 ? -13.023 -4.699 -1.331 1 98.94 208 THR B C 1
ATOM 4248 O O . THR B 1 208 ? -12.188 -5.406 -0.767 1 98.94 208 THR B O 1
ATOM 4251 N N . LEU B 1 209 ? -12.75 -3.727 -2.182 1 98.94 209 LEU B N 1
ATOM 4252 C CA . LEU B 1 209 ? -11.375 -3.354 -2.496 1 98.94 209 LEU B CA 1
ATOM 4253 C C . LEU B 1 209 ? -10.844 -2.352 -1.479 1 98.94 209 LEU B C 1
ATOM 4255 O O . LEU B 1 209 ? -11.531 -1.396 -1.117 1 98.94 209 LEU B O 1
ATOM 4259 N N . ILE B 1 210 ? -9.586 -2.604 -0.976 1 98.94 210 ILE B N 1
ATOM 4260 C CA . ILE B 1 210 ? -8.867 -1.659 -0.127 1 98.94 210 ILE B CA 1
ATOM 4261 C C . ILE B 1 210 ? -7.449 -1.468 -0.655 1 98.94 210 ILE B C 1
ATOM 4263 O O . ILE B 1 210 ? -6.977 -2.256 -1.478 1 98.94 210 ILE B O 1
ATOM 4267 N N . THR B 1 211 ? -6.77 -0.41 -0.245 1 98.81 211 THR B N 1
ATOM 4268 C CA . THR B 1 211 ? -5.34 -0.311 -0.511 1 98.81 211 THR B CA 1
ATOM 4269 C C . THR B 1 211 ? -4.555 -1.254 0.396 1 98.81 211 THR B C 1
ATOM 4271 O O . THR B 1 211 ? -5.094 -1.777 1.373 1 98.81 211 THR B O 1
ATOM 4274 N N . ASP B 1 212 ? -3.289 -1.491 0.084 1 98.88 212 ASP B N 1
ATOM 4275 C CA . ASP B 1 212 ? -2.451 -2.387 0.874 1 98.88 212 ASP B CA 1
ATOM 4276 C C . ASP B 1 212 ? -2.254 -1.85 2.289 1 98.88 212 ASP B C 1
ATOM 4278 O O . ASP B 1 212 ? -2.156 -2.623 3.246 1 98.88 212 ASP B O 1
ATOM 4282 N N . SER B 1 213 ? -2.285 -0.554 2.396 1 97.88 213 SER B N 1
ATOM 4283 C CA . SER B 1 213 ? -2.004 0.092 3.674 1 97.88 213 SER B CA 1
ATOM 4284 C C . SER B 1 213 ? -3.217 0.041 4.598 1 97.88 213 SER B C 1
ATOM 4286 O O . SER B 1 213 ? -3.105 0.327 5.793 1 97.88 213 SER B O 1
ATOM 4288 N N . MET B 1 214 ? -4.379 -0.348 4.145 1 98.88 214 MET B N 1
ATOM 4289 C CA . MET B 1 214 ? -5.617 -0.342 4.914 1 98.88 214 MET B CA 1
ATOM 4290 C C . MET B 1 214 ? -5.816 -1.67 5.641 1 98.88 214 MET B C 1
ATOM 4292 O O . MET B 1 214 ? -6.805 -1.854 6.352 1 98.88 214 MET B O 1
ATOM 4296 N N . VAL B 1 215 ? -4.828 -2.609 5.512 1 98.94 215 VAL B N 1
ATOM 4297 C CA . VAL B 1 215 ? -4.938 -3.91 6.164 1 98.94 215 VAL B CA 1
ATOM 4298 C C . VAL B 1 215 ? -5.023 -3.725 7.68 1 98.94 215 VAL B C 1
ATOM 4300 O O . VAL B 1 215 ? -5.758 -4.445 8.359 1 98.94 215 VAL B O 1
ATOM 4303 N N . GLY B 1 216 ? -4.312 -2.729 8.211 1 98.88 216 GLY B N 1
ATOM 4304 C CA . GLY B 1 216 ? -4.324 -2.475 9.641 1 98.88 216 GLY B CA 1
ATOM 4305 C C . GLY B 1 216 ? -5.691 -2.078 10.164 1 98.88 216 GLY B C 1
ATOM 4306 O O . GLY B 1 216 ? -6.199 -2.688 11.109 1 98.88 216 GLY B O 1
ATOM 4307 N N . ILE B 1 217 ? -6.344 -1.154 9.5 1 98.75 217 ILE B N 1
ATOM 4308 C CA . ILE B 1 217 ? -7.57 -0.586 10.039 1 98.75 217 ILE B CA 1
ATOM 4309 C C . ILE B 1 217 ? -8.695 -1.611 9.953 1 98.75 217 ILE B C 1
ATOM 4311 O O . ILE B 1 217 ? -9.531 -1.707 10.852 1 98.75 217 ILE B O 1
ATOM 4315 N N . VAL B 1 218 ? -8.75 -2.402 8.891 1 98.94 218 VAL B N 1
ATOM 4316 C CA . VAL B 1 218 ? -9.844 -3.361 8.773 1 98.94 218 VAL B CA 1
ATOM 4317 C C . VAL B 1 218 ? -9.68 -4.461 9.828 1 98.94 218 VAL B C 1
ATOM 4319 O O . VAL B 1 218 ? -10.664 -4.969 10.359 1 98.94 218 VAL B O 1
ATOM 4322 N N . MET B 1 219 ? -8.453 -4.812 10.141 1 98.94 219 MET B N 1
ATOM 4323 C CA . MET B 1 219 ? -8.242 -5.809 11.188 1 98.94 219 MET B CA 1
ATOM 4324 C C . MET B 1 219 ? -8.477 -5.207 12.57 1 98.94 219 MET B C 1
ATOM 4326 O O . MET B 1 219 ? -9.047 -5.863 13.445 1 98.94 219 MET B O 1
ATOM 4330 N N . GLN B 1 220 ? -8.055 -3.963 12.711 1 98.62 220 GLN B N 1
ATOM 4331 C CA . GLN B 1 220 ? -8.258 -3.25 13.969 1 98.62 220 GLN B CA 1
ATOM 4332 C C . GLN B 1 220 ? -9.742 -3.117 14.289 1 98.62 220 GLN B C 1
ATOM 4334 O O . GLN B 1 220 ? -10.141 -3.205 15.453 1 98.62 220 GLN B O 1
ATOM 4339 N N . LYS B 1 221 ? -10.57 -2.973 13.289 1 98.31 221 LYS B N 1
ATOM 4340 C CA . LYS B 1 221 ? -12.008 -2.785 13.445 1 98.31 221 LYS B CA 1
ATOM 4341 C C . LYS B 1 221 ? -12.734 -4.125 13.516 1 98.31 221 LYS B C 1
ATOM 4343 O O . LYS B 1 221 ? -13.969 -4.168 13.578 1 98.31 221 LYS B O 1
ATOM 4348 N N . GLY B 1 222 ? -12.039 -5.227 13.391 1 98.62 222 GLY B N 1
ATOM 4349 C CA . GLY B 1 222 ? -12.641 -6.547 13.492 1 98.62 222 GLY B CA 1
ATOM 4350 C C . GLY B 1 222 ? -13.406 -6.945 12.242 1 98.62 222 GLY B C 1
ATOM 4351 O O . GLY B 1 222 ? -14.328 -7.758 12.312 1 98.62 222 GLY B O 1
ATOM 4352 N N . MET B 1 223 ? -13.008 -6.402 11.117 1 98.81 223 MET B N 1
ATOM 4353 C CA . MET B 1 223 ? -13.742 -6.637 9.883 1 98.81 223 MET B CA 1
ATOM 4354 C C . MET B 1 223 ? -13.281 -7.922 9.203 1 98.81 223 MET B C 1
ATOM 4356 O O . MET B 1 223 ? -13.914 -8.398 8.266 1 98.81 223 MET B O 1
ATOM 4360 N N . VAL B 1 224 ? -12.188 -8.516 9.664 1 98.94 224 VAL B N 1
ATOM 4361 C CA . VAL B 1 224 ? -11.57 -9.656 8.992 1 98.94 224 VAL B CA 1
ATOM 4362 C C . VAL B 1 224 ? -11.586 -10.867 9.922 1 98.94 224 VAL B C 1
ATOM 4364 O O . VAL B 1 224 ? -11.133 -10.789 11.062 1 98.94 224 VAL B O 1
ATOM 4367 N N . ASP B 1 225 ? -12.016 -11.969 9.414 1 98.94 225 ASP B N 1
ATOM 4368 C CA . ASP B 1 225 ? -12.047 -13.188 10.211 1 98.94 225 ASP B CA 1
ATOM 4369 C C . ASP B 1 225 ? -10.828 -14.062 9.922 1 98.94 225 ASP B C 1
ATOM 4371 O O . ASP B 1 225 ? -10.289 -14.703 10.828 1 98.94 225 ASP B O 1
ATOM 4375 N N . LYS B 1 226 ? -10.484 -14.148 8.648 1 98.88 226 LYS B N 1
ATOM 4376 C CA . LYS B 1 226 ? -9.391 -14.992 8.188 1 98.88 226 LYS B CA 1
ATOM 4377 C C . LYS B 1 226 ? -8.617 -14.32 7.051 1 98.88 226 LYS B C 1
ATOM 4379 O O . LYS B 1 226 ? -9.172 -13.484 6.332 1 98.88 226 LYS B O 1
ATOM 4384 N N . VAL B 1 227 ? -7.355 -14.664 6.977 1 99 227 VAL B N 1
ATOM 4385 C CA . VAL B 1 227 ? -6.555 -14.297 5.812 1 99 227 VAL B CA 1
ATOM 4386 C C . VAL B 1 227 ? -6.195 -15.547 5.012 1 99 227 VAL B C 1
ATOM 4388 O O . VAL B 1 227 ? -5.84 -16.578 5.59 1 99 227 VAL B O 1
ATOM 4391 N N . ILE B 1 228 ? -6.355 -15.508 3.688 1 98.94 228 ILE B N 1
ATOM 4392 C CA . ILE B 1 228 ? -5.914 -16.609 2.834 1 98.94 228 ILE B CA 1
ATOM 4393 C C . ILE B 1 228 ? -5.16 -16.047 1.627 1 98.94 228 ILE B C 1
ATOM 4395 O O . ILE B 1 228 ? -5.645 -15.133 0.955 1 98.94 228 ILE B O 1
ATOM 4399 N N . VAL B 1 229 ? -3.99 -16.531 1.391 1 98.94 229 VAL B N 1
ATOM 4400 C CA . VAL B 1 229 ? -3.189 -16.109 0.25 1 98.94 229 VAL B CA 1
ATOM 4401 C C . VAL B 1 229 ? -2.621 -17.328 -0.474 1 98.94 229 VAL B C 1
ATOM 4403 O O . VAL B 1 229 ? -2.754 -18.453 0.003 1 98.94 229 VAL B O 1
ATOM 4406 N N . GLY B 1 230 ? -2.105 -17.094 -1.677 1 98.62 230 GLY B N 1
ATOM 4407 C CA . GLY B 1 230 ? -1.337 -18.109 -2.391 1 98.62 230 GLY B CA 1
ATOM 4408 C C . GLY B 1 230 ? 0.145 -18.062 -2.068 1 98.62 230 GLY B C 1
ATOM 4409 O O . GLY B 1 230 ? 0.549 -17.5 -1.05 1 98.62 230 GLY B O 1
ATOM 4410 N N . ALA B 1 231 ? 0.891 -18.75 -2.916 1 98.38 231 ALA B N 1
ATOM 4411 C CA . ALA B 1 231 ? 2.344 -18.766 -2.766 1 98.38 231 ALA B CA 1
ATOM 4412 C C . ALA B 1 231 ? 3.035 -18.938 -4.113 1 98.38 231 ALA B C 1
ATOM 4414 O O . ALA B 1 231 ? 2.555 -19.688 -4.965 1 98.38 231 ALA B O 1
ATOM 4415 N N . ASP B 1 232 ? 4.137 -18.281 -4.262 1 96.44 232 ASP B N 1
ATOM 4416 C CA . ASP B 1 232 ? 4.988 -18.469 -5.43 1 96.44 232 ASP B CA 1
ATOM 4417 C C . ASP B 1 232 ? 6.031 -19.562 -5.18 1 96.44 232 ASP B C 1
ATOM 4419 O O . ASP B 1 232 ? 6.496 -20.219 -6.117 1 96.44 232 ASP B O 1
ATOM 4423 N N . ARG B 1 233 ? 6.414 -19.609 -3.936 1 96.69 233 ARG B N 1
ATOM 4424 C CA . ARG B 1 233 ? 7.379 -20.609 -3.51 1 96.69 233 ARG B CA 1
ATOM 4425 C C . ARG B 1 233 ? 7.312 -20.844 -2.002 1 96.69 233 ARG B C 1
ATOM 4427 O O . ARG B 1 233 ? 7.16 -19.875 -1.235 1 96.69 233 ARG B O 1
ATOM 4434 N N . ILE B 1 234 ? 7.359 -22.078 -1.595 1 98.25 234 ILE B N 1
ATOM 4435 C CA . ILE B 1 234 ? 7.398 -22.406 -0.175 1 98.25 234 ILE B CA 1
ATOM 4436 C C . ILE B 1 234 ? 8.656 -23.203 0.134 1 98.25 234 ILE B C 1
ATOM 4438 O O . ILE B 1 234 ? 8.891 -24.266 -0.455 1 98.25 234 ILE B O 1
ATOM 4442 N N . VAL B 1 235 ? 9.477 -22.688 1.001 1 97.94 235 VAL B N 1
ATOM 4443 C CA . VAL B 1 235 ? 10.703 -23.375 1.429 1 97.94 235 VAL B CA 1
ATOM 4444 C C . VAL B 1 235 ? 10.578 -23.781 2.895 1 97.94 235 VAL B C 1
ATOM 4446 O O . VAL B 1 235 ? 9.508 -23.656 3.492 1 97.94 235 VAL B O 1
ATOM 4449 N N . ARG B 1 236 ? 11.578 -24.219 3.553 1 97.88 236 ARG B N 1
ATOM 4450 C CA . ARG B 1 236 ? 11.523 -24.875 4.852 1 97.88 236 ARG B CA 1
ATOM 4451 C C . ARG B 1 236 ? 11.133 -23.891 5.949 1 97.88 236 ARG B C 1
ATOM 4453 O O . ARG B 1 236 ? 10.562 -24.281 6.969 1 97.88 236 ARG B O 1
ATOM 4460 N N . ASP B 1 237 ? 11.438 -22.641 5.656 1 98.44 237 ASP B N 1
ATOM 4461 C CA . ASP B 1 237 ? 11.25 -21.734 6.777 1 98.44 237 ASP B CA 1
ATOM 4462 C C . ASP B 1 237 ? 10.43 -20.516 6.367 1 98.44 237 ASP B C 1
ATOM 4464 O O . ASP B 1 237 ? 10.172 -19.625 7.18 1 98.44 237 ASP B O 1
ATOM 4468 N N . ALA B 1 238 ? 9.969 -20.5 5.059 1 98.75 238 ALA B N 1
ATOM 4469 C CA . ALA B 1 238 ? 9.234 -19.297 4.652 1 98.75 238 ALA B CA 1
ATOM 4470 C C . ALA B 1 238 ? 8.328 -19.594 3.459 1 98.75 238 ALA B C 1
ATOM 4472 O O . ALA B 1 238 ? 8.578 -20.531 2.701 1 98.75 238 ALA B O 1
ATOM 4473 N N . VAL B 1 239 ? 7.32 -18.828 3.33 1 98.69 239 VAL B N 1
ATOM 4474 C CA . VAL B 1 239 ? 6.48 -18.75 2.139 1 98.69 239 VAL B CA 1
ATOM 4475 C C . VAL B 1 239 ? 6.832 -17.5 1.342 1 98.69 239 VAL B C 1
ATOM 4477 O O . VAL B 1 239 ? 6.789 -16.391 1.872 1 98.69 239 VAL B O 1
ATOM 4480 N N . PHE B 1 240 ? 7.258 -17.656 0.084 1 98.19 240 PHE B N 1
ATOM 4481 C CA . PHE B 1 240 ? 7.418 -16.5 -0.806 1 98.19 240 PHE B CA 1
ATOM 4482 C C . PHE B 1 240 ? 6.137 -16.25 -1.588 1 98.19 240 PHE B C 1
ATOM 4484 O O . PHE B 1 240 ? 5.641 -17.125 -2.289 1 98.19 240 PHE B O 1
ATOM 4491 N N . ASN B 1 241 ? 5.586 -15.141 -1.444 1 98.12 241 ASN B N 1
ATOM 4492 C CA . ASN B 1 241 ? 4.438 -14.625 -2.182 1 98.12 241 ASN B CA 1
ATOM 4493 C C . ASN B 1 241 ? 4.617 -13.148 -2.539 1 98.12 241 ASN B C 1
ATOM 4495 O O . ASN B 1 241 ? 5.66 -12.562 -2.256 1 98.12 241 ASN B O 1
ATOM 4499 N N . LYS B 1 242 ? 3.643 -12.641 -3.266 1 98.06 242 LYS B N 1
ATOM 4500 C CA . LYS B 1 242 ? 3.715 -11.266 -3.736 1 98.06 242 LYS B CA 1
ATOM 4501 C C . LYS B 1 242 ? 4.113 -10.32 -2.605 1 98.06 242 LYS B C 1
ATOM 4503 O O . LYS B 1 242 ? 3.682 -10.492 -1.464 1 98.06 242 LYS B O 1
ATOM 4508 N N . ILE B 1 243 ? 4.969 -9.367 -2.959 1 98.5 243 ILE B N 1
ATOM 4509 C CA . ILE B 1 243 ? 5.449 -8.352 -2.025 1 98.5 243 ILE B CA 1
ATOM 4510 C C . ILE B 1 243 ? 4.273 -7.75 -1.265 1 98.5 243 ILE B C 1
ATOM 4512 O O . ILE B 1 243 ? 3.283 -7.332 -1.87 1 98.5 243 ILE B O 1
ATOM 4516 N N . GLY B 1 244 ? 4.398 -7.672 0.091 1 98.81 244 GLY B N 1
ATOM 4517 C CA . GLY B 1 244 ? 3.348 -7.188 0.971 1 98.81 244 GLY B CA 1
ATOM 4518 C C . GLY B 1 244 ? 2.711 -8.281 1.803 1 98.81 244 GLY B C 1
ATOM 4519 O O . GLY B 1 244 ? 2.043 -8.008 2.801 1 98.81 244 GLY B O 1
ATOM 4520 N N . THR B 1 245 ? 2.883 -9.562 1.363 1 98.94 245 THR B N 1
ATOM 4521 C CA . THR B 1 245 ? 2.309 -10.688 2.09 1 98.94 245 THR B CA 1
ATOM 4522 C C . THR B 1 245 ? 2.881 -10.766 3.502 1 98.94 245 THR B C 1
ATOM 4524 O O . THR B 1 245 ? 2.146 -11.008 4.461 1 98.94 245 THR B O 1
ATOM 4527 N N . TYR B 1 246 ? 4.188 -10.586 3.654 1 98.94 246 TYR B N 1
ATOM 4528 C CA . TYR B 1 246 ? 4.812 -10.594 4.973 1 98.94 246 TYR B CA 1
ATOM 4529 C C . TYR B 1 246 ? 4.191 -9.531 5.871 1 98.94 246 TYR B C 1
ATOM 4531 O O . TYR B 1 246 ? 3.865 -9.797 7.031 1 98.94 246 TYR B O 1
ATOM 4539 N N . THR B 1 247 ? 3.973 -8.258 5.348 1 98.94 247 THR B N 1
ATOM 4540 C CA . THR B 1 247 ? 3.352 -7.184 6.109 1 98.94 247 THR B CA 1
ATOM 4541 C C . THR B 1 247 ? 1.961 -7.59 6.59 1 98.94 247 THR B C 1
ATOM 4543 O O . THR B 1 247 ? 1.628 -7.418 7.762 1 98.94 247 THR B O 1
ATOM 4546 N N . VAL B 1 248 ? 1.163 -8.188 5.672 1 98.94 248 VAL B N 1
ATOM 4547 C CA . VAL B 1 248 ? -0.183 -8.633 6.012 1 98.94 248 VAL B CA 1
ATOM 4548 C C . VAL B 1 248 ? -0.116 -9.672 7.129 1 98.94 248 VAL B C 1
ATOM 4550 O O . VAL B 1 248 ? -0.914 -9.633 8.07 1 98.94 248 VAL B O 1
ATOM 4553 N N . SER B 1 249 ? 0.859 -10.57 7.047 1 98.94 249 SER B N 1
ATOM 4554 C CA . SER B 1 249 ? 0.974 -11.648 8.023 1 98.94 249 SER B CA 1
ATOM 4555 C C . SER B 1 249 ? 1.322 -11.102 9.406 1 98.94 249 SER B C 1
ATOM 4557 O O . SER B 1 249 ? 0.847 -11.617 10.422 1 98.94 249 SER B O 1
ATOM 4559 N N . VAL B 1 250 ? 2.201 -10.078 9.5 1 98.94 250 VAL B N 1
ATOM 4560 C CA . VAL B 1 250 ? 2.582 -9.469 10.766 1 98.94 250 VAL B CA 1
ATOM 4561 C C . VAL B 1 250 ? 1.361 -8.82 11.414 1 98.94 250 VAL B C 1
ATOM 4563 O O . VAL B 1 250 ? 1.128 -8.977 12.609 1 98.94 250 VAL B O 1
ATOM 4566 N N . VAL B 1 251 ? 0.552 -8.125 10.609 1 98.94 251 VAL B N 1
ATOM 4567 C CA . VAL B 1 251 ? -0.616 -7.422 11.133 1 98.94 251 VAL B CA 1
ATOM 4568 C C . VAL B 1 251 ? -1.675 -8.43 11.562 1 98.94 251 VAL B C 1
ATOM 4570 O O . VAL B 1 251 ? -2.324 -8.258 12.594 1 98.94 251 VAL B O 1
ATOM 4573 N N . ALA B 1 252 ? -1.825 -9.484 10.758 1 98.94 252 ALA B N 1
ATOM 4574 C CA . ALA B 1 252 ? -2.77 -10.531 11.125 1 98.94 252 ALA B CA 1
ATOM 4575 C C . ALA B 1 252 ? -2.391 -11.172 12.461 1 98.94 252 ALA B C 1
ATOM 4577 O O . ALA B 1 252 ? -3.248 -11.367 13.32 1 98.94 252 ALA B O 1
ATOM 4578 N N . LYS B 1 253 ? -1.114 -11.492 12.602 1 98.88 253 LYS B N 1
ATOM 4579 C CA . LYS B 1 253 ? -0.622 -12.078 13.852 1 98.88 253 LYS B CA 1
ATOM 4580 C C . LYS B 1 253 ? -0.881 -11.148 15.031 1 98.88 253 LYS B C 1
ATOM 4582 O O . LYS B 1 253 ? -1.308 -11.594 16.094 1 98.88 253 LYS B O 1
ATOM 4587 N N . HIS B 1 254 ? -0.665 -9.859 14.828 1 98.75 254 HIS B N 1
ATOM 4588 C CA . HIS B 1 254 ? -0.882 -8.844 15.859 1 98.75 254 HIS B CA 1
ATOM 4589 C C . HIS B 1 254 ? -2.332 -8.844 16.328 1 98.75 254 HIS B C 1
ATOM 4591 O O . HIS B 1 254 ? -2.609 -8.586 17.5 1 98.75 254 HIS B O 1
ATOM 4597 N N . HIS B 1 255 ? -3.248 -9.172 15.492 1 98.81 255 HIS B N 1
ATOM 4598 C CA . HIS B 1 255 ? -4.672 -9.109 15.812 1 98.81 255 HIS B CA 1
ATOM 4599 C C . HIS B 1 255 ? -5.246 -10.508 16.016 1 98.81 255 HIS B C 1
ATOM 4601 O O . HIS B 1 255 ? -6.465 -10.68 16.078 1 98.81 255 HIS B O 1
ATOM 4607 N N . ASN B 1 256 ? -4.434 -11.5 15.992 1 98.75 256 ASN B N 1
ATOM 4608 C CA . ASN B 1 256 ? -4.816 -12.891 16.25 1 98.75 256 ASN B CA 1
ATOM 4609 C C . ASN B 1 256 ? -5.781 -13.406 15.18 1 98.75 256 ASN B C 1
ATOM 4611 O O . ASN B 1 256 ? -6.785 -14.047 15.5 1 98.75 256 ASN B O 1
ATOM 4615 N N . ILE B 1 257 ? -5.539 -13.078 14 1 98.94 257 ILE B N 1
ATOM 4616 C CA . ILE B 1 257 ? -6.328 -13.539 12.867 1 98.94 257 ILE B CA 1
ATOM 4617 C C . ILE B 1 257 ? -5.602 -14.68 12.164 1 98.94 257 ILE B C 1
ATOM 4619 O O . ILE B 1 257 ? -4.43 -14.555 11.797 1 98.94 257 ILE B O 1
ATOM 4623 N N . PRO B 1 258 ? -6.273 -15.828 11.953 1 98.94 258 PRO B N 1
ATOM 4624 C CA . PRO B 1 258 ? -5.629 -16.938 11.25 1 98.94 258 PRO B CA 1
ATOM 4625 C C . PRO B 1 258 ? -5.156 -16.562 9.852 1 98.94 258 PRO B C 1
ATOM 4627 O O . PRO B 1 258 ? -5.875 -15.875 9.117 1 98.94 258 PRO B O 1
ATOM 4630 N N . PHE B 1 259 ? -3.938 -17 9.562 1 98.94 259 PHE B N 1
ATOM 4631 C CA . PHE B 1 259 ? -3.301 -16.734 8.281 1 98.94 259 PHE B CA 1
ATOM 4632 C C . PHE B 1 259 ? -3.043 -18.031 7.523 1 98.94 259 PHE B C 1
ATOM 4634 O O . PHE B 1 259 ? -2.172 -18.828 7.902 1 98.94 259 PHE B O 1
ATOM 4641 N N . TYR B 1 260 ? -3.742 -18.266 6.379 1 98.94 260 TYR B N 1
ATOM 4642 C CA . TYR B 1 260 ? -3.652 -19.5 5.621 1 98.94 260 TYR B CA 1
ATOM 4643 C C . TYR B 1 260 ? -2.971 -19.281 4.277 1 98.94 260 TYR B C 1
ATOM 4645 O O . TYR B 1 260 ? -3.121 -18.203 3.67 1 98.94 260 TYR B O 1
ATOM 4653 N N . VAL B 1 261 ? -2.24 -20.266 3.869 1 98.94 261 VAL B N 1
ATOM 4654 C CA . VAL B 1 261 ? -1.617 -20.266 2.551 1 98.94 261 VAL B CA 1
ATOM 4655 C C . VAL B 1 261 ? -2.076 -21.484 1.762 1 98.94 261 VAL B C 1
ATOM 4657 O O . VAL B 1 261 ? -1.979 -22.609 2.244 1 98.94 261 VAL B O 1
ATOM 4660 N N . ALA B 1 262 ? -2.621 -21.234 0.604 1 98.94 262 ALA B N 1
ATOM 4661 C CA . ALA B 1 262 ? -3.049 -22.328 -0.277 1 98.94 262 ALA B CA 1
ATOM 4662 C C . ALA B 1 262 ? -2.111 -22.453 -1.474 1 98.94 262 ALA B C 1
ATOM 4664 O O . ALA B 1 262 ? -1.962 -21.516 -2.262 1 98.94 262 ALA B O 1
ATOM 4665 N N . ALA B 1 263 ? -1.476 -23.562 -1.603 1 98.5 263 ALA B N 1
ATOM 4666 C CA . ALA B 1 263 ? -0.549 -23.797 -2.707 1 98.5 263 ALA B CA 1
ATOM 4667 C C . ALA B 1 263 ? -0.378 -25.297 -2.967 1 98.5 263 ALA B C 1
ATOM 4669 O O . ALA B 1 263 ? -0.367 -26.094 -2.029 1 98.5 263 ALA B O 1
ATOM 4670 N N . PRO B 1 264 ? -0.232 -25.672 -4.207 1 97.81 264 PRO B N 1
ATOM 4671 C CA . PRO B 1 264 ? -0.02 -27.094 -4.539 1 97.81 264 PRO B CA 1
ATOM 4672 C C . PRO B 1 264 ? 1.386 -27.578 -4.191 1 97.81 264 PRO B C 1
ATOM 4674 O O . PRO B 1 264 ? 2.295 -26.766 -4.008 1 97.81 264 PRO B O 1
ATOM 4677 N N . LYS B 1 265 ? 1.547 -28.859 -4.188 1 96.88 265 LYS B N 1
ATOM 4678 C CA . LYS B 1 265 ? 2.814 -29.516 -3.865 1 96.88 265 LYS B CA 1
ATOM 4679 C C . LYS B 1 265 ? 3.939 -29 -4.754 1 96.88 265 LYS B C 1
ATOM 4681 O O . LYS B 1 265 ? 5.078 -28.844 -4.305 1 96.88 265 LYS B O 1
ATOM 4686 N N . ALA B 1 266 ? 3.617 -28.641 -5.996 1 94.62 266 ALA B N 1
ATOM 4687 C CA . ALA B 1 266 ? 4.613 -28.219 -6.977 1 94.62 266 ALA B CA 1
ATOM 4688 C C . ALA B 1 266 ? 5.27 -26.906 -6.559 1 94.62 266 ALA B C 1
ATOM 4690 O O . ALA B 1 266 ? 6.336 -26.547 -7.07 1 94.62 266 ALA B O 1
ATOM 4691 N N . THR B 1 267 ? 4.648 -26.172 -5.598 1 95.94 267 THR B N 1
ATOM 4692 C CA . THR B 1 267 ? 5.133 -24.859 -5.156 1 95.94 267 THR B CA 1
ATOM 4693 C C . THR B 1 267 ? 6.16 -25.016 -4.039 1 95.94 267 THR B C 1
ATOM 4695 O O . THR B 1 267 ? 6.84 -24.062 -3.678 1 95.94 267 THR B O 1
ATOM 4698 N N . PHE B 1 268 ? 6.316 -26.219 -3.533 1 96.69 268 PHE B N 1
ATOM 4699 C CA . PHE B 1 268 ? 7.215 -26.484 -2.414 1 96.69 268 PHE B CA 1
ATOM 4700 C C . PHE B 1 268 ? 8.617 -26.797 -2.91 1 96.69 268 PHE B C 1
ATOM 4702 O O . PHE B 1 268 ? 8.789 -27.625 -3.812 1 96.69 268 PHE B O 1
ATOM 4709 N N . ASP B 1 269 ? 9.492 -26.078 -2.506 1 94.5 269 ASP B N 1
ATOM 4710 C CA . ASP B 1 269 ? 10.922 -26.297 -2.707 1 94.5 269 ASP B CA 1
ATOM 4711 C C . ASP B 1 269 ? 11.625 -26.578 -1.384 1 94.5 269 ASP B C 1
ATOM 4713 O O . ASP B 1 269 ? 12.453 -25.781 -0.935 1 94.5 269 ASP B O 1
ATOM 4717 N N . TRP B 1 270 ? 11.398 -27.812 -0.825 1 95.88 270 TRP B N 1
ATOM 4718 C CA . TRP B 1 270 ? 11.617 -28.094 0.589 1 95.88 270 TRP B CA 1
ATOM 4719 C C . TRP B 1 270 ? 13.094 -28.328 0.88 1 95.88 270 TRP B C 1
ATOM 4721 O O . TRP B 1 270 ? 13.508 -28.375 2.041 1 95.88 270 TRP B O 1
ATOM 4731 N N . GLU B 1 271 ? 13.984 -28.406 -0.13 1 94.75 271 GLU B N 1
ATOM 4732 C CA . GLU B 1 271 ? 15.414 -28.578 0.066 1 94.75 271 GLU B CA 1
ATOM 4733 C C . GLU B 1 271 ? 16.109 -27.234 0.33 1 94.75 271 GLU B C 1
ATOM 4735 O O . GLU B 1 271 ? 17.281 -27.203 0.714 1 94.75 271 GLU B O 1
ATOM 4740 N N . ARG B 1 272 ? 15.344 -26.188 0.132 1 95.81 272 ARG B N 1
ATOM 4741 C CA . ARG B 1 272 ? 15.922 -24.859 0.237 1 95.81 272 ARG B CA 1
ATOM 4742 C C . ARG B 1 272 ? 15.375 -24.125 1.456 1 95.81 272 ARG B C 1
ATOM 4744 O O . ARG B 1 272 ? 14.398 -24.562 2.07 1 95.81 272 ARG B O 1
ATOM 4751 N N . THR B 1 273 ? 16.094 -23.078 1.848 1 97.62 273 THR B N 1
ATOM 4752 C CA . THR B 1 273 ? 15.648 -22.125 2.859 1 97.62 273 THR B CA 1
ATOM 4753 C C . THR B 1 273 ? 15.508 -20.719 2.262 1 97.62 273 THR B C 1
ATOM 4755 O O . THR B 1 273 ? 15.812 -20.516 1.088 1 97.62 273 THR B O 1
ATOM 4758 N N . ALA B 1 274 ? 15 -19.828 3.055 1 97.31 274 ALA B N 1
ATOM 4759 C CA . ALA B 1 274 ? 14.781 -18.469 2.586 1 97.31 274 ALA B CA 1
ATOM 4760 C C . ALA B 1 274 ? 16.078 -17.828 2.084 1 97.31 274 ALA B C 1
ATOM 4762 O O . ALA B 1 274 ? 16.062 -17.047 1.138 1 97.31 274 ALA B O 1
ATOM 4763 N N . LYS B 1 275 ? 17.219 -18.203 2.631 1 96.38 275 LYS B N 1
ATOM 4764 C CA . LYS B 1 275 ? 18.516 -17.625 2.273 1 96.38 275 LYS B CA 1
ATOM 4765 C C . LYS B 1 275 ? 18.922 -18.047 0.863 1 96.38 275 LYS B C 1
ATOM 4767 O O . LYS B 1 275 ? 19.766 -17.375 0.238 1 96.38 275 LYS B O 1
ATOM 4772 N N . ASP B 1 276 ? 18.281 -19.078 0.365 1 95.31 276 ASP B N 1
ATOM 4773 C CA . ASP B 1 276 ? 18.656 -19.641 -0.93 1 95.31 276 ASP B CA 1
ATOM 4774 C C . ASP B 1 276 ? 17.828 -19.016 -2.057 1 95.31 276 ASP B C 1
ATOM 4776 O O . ASP B 1 276 ? 18.109 -19.25 -3.234 1 95.31 276 ASP B O 1
ATOM 4780 N N . VAL B 1 277 ? 16.844 -18.25 -1.7 1 94.75 277 VAL B N 1
ATOM 4781 C CA . VAL B 1 277 ? 15.922 -17.75 -2.711 1 94.75 277 VAL B CA 1
ATOM 4782 C C . VAL B 1 277 ? 16.281 -16.312 -3.094 1 94.75 277 VAL B C 1
ATOM 4784 O O . VAL B 1 277 ? 16.375 -15.445 -2.23 1 94.75 277 VAL B O 1
ATOM 4787 N N . VAL B 1 278 ? 16.516 -16.125 -4.348 1 92.81 278 VAL B N 1
ATOM 4788 C CA . VAL B 1 278 ? 16.766 -14.789 -4.871 1 92.81 278 VAL B CA 1
ATOM 4789 C C . VAL B 1 278 ? 15.438 -14.117 -5.211 1 92.81 278 VAL B C 1
ATOM 4791 O O . VAL B 1 278 ? 14.617 -14.688 -5.945 1 92.81 278 VAL B O 1
ATOM 4794 N N . ILE B 1 279 ? 15.219 -12.953 -4.66 1 94.5 279 ILE B N 1
ATOM 4795 C CA . ILE B 1 279 ? 13.977 -12.219 -4.902 1 94.5 279 ILE B CA 1
ATOM 4796 C C . ILE B 1 279 ? 14.141 -11.32 -6.125 1 94.5 279 ILE B C 1
ATOM 4798 O O . ILE B 1 279 ? 15.102 -10.547 -6.207 1 94.5 279 ILE B O 1
ATOM 4802 N N . GLU B 1 280 ? 13.227 -11.438 -7.078 1 92 280 GLU B N 1
ATOM 4803 C CA . GLU B 1 280 ? 13.203 -10.594 -8.273 1 92 280 GLU B CA 1
ATOM 4804 C C . GLU B 1 280 ? 12.984 -9.125 -7.902 1 92 280 GLU B C 1
ATOM 4806 O O . GLU B 1 280 ? 12.078 -8.805 -7.129 1 92 280 GLU B O 1
ATOM 4811 N N . GLU B 1 281 ? 13.852 -8.273 -8.391 1 94.94 281 GLU B N 1
ATOM 4812 C CA . GLU B 1 281 ? 13.625 -6.836 -8.289 1 94.94 281 GLU B CA 1
ATOM 4813 C C . GLU B 1 281 ? 13.109 -6.266 -9.602 1 94.94 281 GLU B C 1
ATOM 4815 O O . GLU B 1 281 ? 13.688 -6.508 -10.664 1 94.94 281 GLU B O 1
ATOM 4820 N N . ARG B 1 282 ? 12.117 -5.555 -9.547 1 94.75 282 ARG B N 1
ATOM 4821 C CA . ARG B 1 282 ? 11.453 -5.066 -10.742 1 94.75 282 ARG B CA 1
ATOM 4822 C C . ARG B 1 282 ? 11.867 -3.637 -11.062 1 94.75 282 ARG B C 1
ATOM 4824 O O . ARG B 1 282 ? 12.461 -2.957 -10.227 1 94.75 282 ARG B O 1
ATOM 4831 N N . PRO B 1 283 ? 11.57 -3.15 -12.25 1 95.44 283 PRO B N 1
ATOM 4832 C CA . PRO B 1 283 ? 12.008 -1.821 -12.688 1 95.44 283 PRO B CA 1
ATOM 4833 C C . PRO B 1 283 ? 11.383 -0.695 -11.867 1 95.44 283 PRO B C 1
ATOM 4835 O O . PRO B 1 283 ? 10.219 -0.791 -11.469 1 95.44 283 PRO B O 1
ATOM 4838 N N . ARG B 1 284 ? 12.117 0.422 -11.695 1 97.56 284 ARG B N 1
ATOM 4839 C CA . ARG B 1 284 ? 11.695 1.572 -10.906 1 97.56 284 ARG B CA 1
ATOM 4840 C C . ARG B 1 284 ? 10.461 2.236 -11.516 1 97.56 284 ARG B C 1
ATOM 4842 O O . ARG B 1 284 ? 9.656 2.834 -10.805 1 97.56 284 ARG B O 1
ATOM 4849 N N . GLU B 1 285 ? 10.25 2.055 -12.852 1 97.5 285 GLU B N 1
ATOM 4850 C CA . GLU B 1 285 ? 9.18 2.713 -13.586 1 97.5 285 GLU B CA 1
ATOM 4851 C C . GLU B 1 285 ? 7.809 2.297 -13.055 1 97.5 285 GLU B C 1
ATOM 4853 O O . GLU B 1 285 ? 6.852 3.068 -13.125 1 97.5 285 GLU B O 1
ATOM 4858 N N . GLU B 1 286 ? 7.785 1.11 -12.406 1 96.94 286 GLU B N 1
ATOM 4859 C CA . GLU B 1 286 ? 6.523 0.607 -11.883 1 96.94 286 GLU B CA 1
ATOM 4860 C C . GLU B 1 286 ? 6.012 1.48 -10.734 1 96.94 286 GLU B C 1
ATOM 4862 O O . GLU B 1 286 ? 4.816 1.501 -10.453 1 96.94 286 GLU B O 1
ATOM 4867 N N . LEU B 1 287 ? 6.961 2.252 -10.086 1 98.44 287 LEU B N 1
ATOM 4868 C CA . LEU B 1 287 ? 6.555 3.117 -8.984 1 98.44 287 LEU B CA 1
ATOM 4869 C C . LEU B 1 287 ? 6.555 4.582 -9.414 1 98.44 287 LEU B C 1
ATOM 4871 O O . LEU B 1 287 ? 6.066 5.445 -8.68 1 98.44 287 LEU B O 1
ATOM 4875 N N . ILE B 1 288 ? 7.078 4.871 -10.594 1 98.5 288 ILE B N 1
ATOM 4876 C CA . ILE B 1 288 ? 7.207 6.254 -11.047 1 98.5 288 ILE B CA 1
ATOM 4877 C C . ILE B 1 288 ? 6.004 6.629 -11.914 1 98.5 288 ILE B C 1
ATOM 4879 O O . ILE B 1 288 ? 5.559 7.777 -11.906 1 98.5 288 ILE B O 1
ATOM 4883 N N . PHE B 1 289 ? 5.422 5.531 -12.586 1 97.06 289 PHE B N 1
ATOM 4884 C CA . PHE B 1 289 ? 4.309 5.785 -13.492 1 97.06 289 PHE B CA 1
ATOM 4885 C C . PHE B 1 289 ? 3.152 4.832 -13.219 1 97.06 289 PHE B C 1
ATOM 4887 O O . PHE B 1 289 ? 3.371 3.682 -12.828 1 97.06 289 PHE B O 1
ATOM 4894 N N . CYS B 1 290 ? 1.983 5.27 -13.344 1 94.81 290 CYS B N 1
ATOM 4895 C CA . CYS B 1 290 ? 0.778 4.477 -13.547 1 94.81 290 CYS B CA 1
ATOM 4896 C C . CYS B 1 290 ? 0.137 4.793 -14.891 1 94.81 290 CYS B C 1
ATOM 4898 O O . CYS B 1 290 ? -0.504 5.832 -15.055 1 94.81 290 CYS B O 1
ATOM 4900 N N . GLY B 1 291 ? 0.296 3.904 -15.766 1 90.38 291 GLY B N 1
ATOM 4901 C CA . GLY B 1 291 ? 0.008 4.297 -17.141 1 90.38 291 GLY B CA 1
ATOM 4902 C C . GLY B 1 291 ? 0.853 5.461 -17.609 1 90.38 291 GLY B C 1
ATOM 4903 O O . GLY B 1 291 ? 2.082 5.418 -17.531 1 90.38 291 GLY B O 1
ATOM 4904 N N . LYS B 1 292 ? 0.201 6.562 -18.047 1 91.31 292 LYS B N 1
ATOM 4905 C CA . LYS B 1 292 ? 0.902 7.75 -18.531 1 91.31 292 LYS B CA 1
ATOM 4906 C C . LYS B 1 292 ? 1.052 8.789 -17.438 1 91.31 292 LYS B C 1
ATOM 4908 O O . LYS B 1 292 ? 1.778 9.773 -17.594 1 91.31 292 LYS B O 1
ATOM 4913 N N . ARG B 1 293 ? 0.458 8.484 -16.312 1 94.44 293 ARG B N 1
ATOM 4914 C CA . ARG B 1 293 ? 0.501 9.461 -15.227 1 94.44 293 ARG B CA 1
ATOM 4915 C C . ARG B 1 293 ? 1.771 9.297 -14.391 1 94.44 293 ARG B C 1
ATOM 4917 O O . ARG B 1 293 ? 2.07 8.203 -13.914 1 94.44 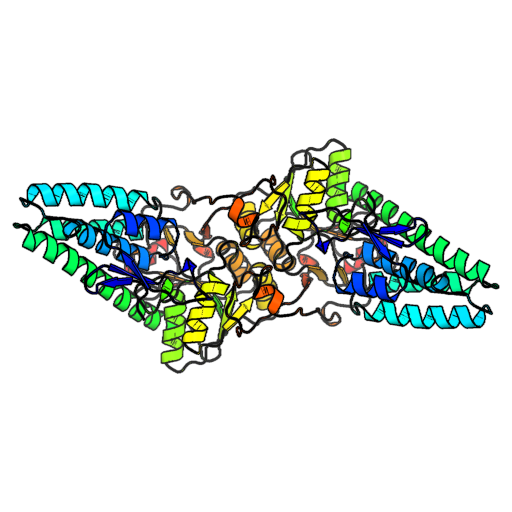293 ARG B O 1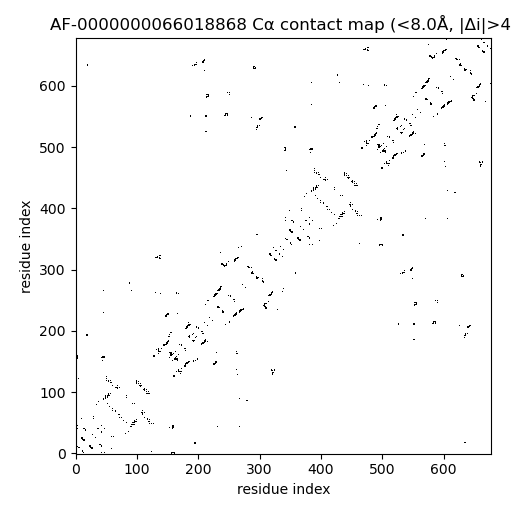
ATOM 4924 N N . GLN B 1 294 ? 2.508 10.383 -14.258 1 97.5 294 GLN B N 1
ATOM 4925 C CA . GLN B 1 294 ? 3.684 10.391 -13.398 1 97.5 294 GLN B CA 1
ATOM 4926 C C . GLN B 1 294 ? 3.289 10.547 -11.93 1 97.5 294 GLN B C 1
ATOM 4928 O O . GLN B 1 294 ? 2.609 11.5 -11.562 1 97.5 294 GLN B O 1
ATOM 4933 N N . ILE B 1 295 ? 3.707 9.617 -11.047 1 97.81 295 ILE B N 1
ATOM 4934 C CA . ILE B 1 295 ? 3.238 9.648 -9.664 1 97.81 295 ILE B CA 1
ATOM 4935 C C . ILE B 1 295 ? 4.434 9.727 -8.719 1 97.81 295 ILE B C 1
ATOM 4937 O O . ILE B 1 295 ? 4.293 9.516 -7.512 1 97.81 295 ILE B O 1
ATOM 4941 N N . ALA B 1 296 ? 5.621 9.977 -9.18 1 98.75 296 ALA B N 1
ATOM 4942 C CA . ALA B 1 296 ? 6.848 10.234 -8.43 1 98.75 296 ALA B CA 1
ATOM 4943 C C . ALA B 1 296 ? 7.859 10.992 -9.289 1 98.75 296 ALA B C 1
ATOM 4945 O O . ALA B 1 296 ? 7.742 11.031 -10.516 1 98.75 296 ALA B O 1
ATOM 4946 N N . PRO B 1 297 ? 8.836 11.68 -8.656 1 98.69 297 PRO B N 1
ATOM 4947 C CA . PRO B 1 297 ? 9.875 12.312 -9.469 1 98.69 297 PRO B CA 1
ATOM 4948 C C . PRO B 1 297 ? 10.617 11.32 -10.359 1 98.69 297 PRO B C 1
ATOM 4950 O O . PRO B 1 297 ? 10.875 10.188 -9.945 1 98.69 297 PRO B O 1
ATOM 4953 N N . LEU B 1 298 ? 11.016 11.734 -11.555 1 98 298 LEU B N 1
ATOM 4954 C CA . LEU B 1 298 ? 11.57 10.867 -12.586 1 98 298 LEU B CA 1
ATOM 4955 C C . LEU B 1 298 ? 12.859 10.203 -12.102 1 98 298 LEU B C 1
ATOM 4957 O O . LEU B 1 298 ? 13.141 9.055 -12.438 1 98 298 LEU B O 1
ATOM 4961 N N . ASN B 1 299 ? 13.617 10.844 -11.211 1 97.69 299 ASN B N 1
ATOM 4962 C CA . ASN B 1 299 ? 14.945 10.344 -10.867 1 97.69 299 ASN B CA 1
ATOM 4963 C C . ASN B 1 299 ? 15 9.828 -9.43 1 97.69 299 ASN B C 1
ATOM 4965 O O . ASN B 1 299 ? 16.078 9.648 -8.875 1 97.69 299 ASN B O 1
ATOM 4969 N N . VAL B 1 300 ? 13.883 9.594 -8.867 1 98.81 300 VAL B N 1
ATOM 4970 C CA . VAL B 1 300 ? 13.859 9.109 -7.488 1 98.81 300 VAL B CA 1
ATOM 4971 C C . VAL B 1 300 ? 14.414 7.684 -7.438 1 98.81 300 VAL B C 1
ATOM 4973 O O . VAL B 1 300 ? 14.195 6.895 -8.359 1 98.81 300 VAL B O 1
ATOM 4976 N N . LYS B 1 301 ? 15.266 7.34 -6.41 1 98.75 301 LYS B N 1
ATOM 4977 C CA . LYS B 1 301 ? 15.648 5.953 -6.148 1 98.75 301 LYS B CA 1
ATOM 4978 C C . LYS B 1 301 ? 14.438 5.113 -5.758 1 98.75 301 LYS B C 1
ATOM 4980 O O . LYS B 1 301 ? 13.516 5.609 -5.105 1 98.75 301 LYS B O 1
ATOM 4985 N N . VAL B 1 302 ? 14.453 3.846 -6.254 1 98.81 302 VAL B N 1
ATOM 4986 C CA . VAL B 1 302 ? 13.328 2.961 -5.969 1 98.81 302 VAL B CA 1
ATOM 4987 C C . VAL B 1 302 ? 13.844 1.596 -5.523 1 98.81 302 VAL B C 1
ATOM 4989 O O . VAL B 1 302 ? 14.844 1.102 -6.047 1 98.81 302 VAL B O 1
ATOM 4992 N N . TYR B 1 303 ? 13.344 1.024 -4.43 1 98.81 303 TYR B N 1
ATOM 4993 C CA . TYR B 1 303 ? 13.469 -0.376 -4.043 1 98.81 303 TYR B CA 1
ATOM 4994 C C . TYR B 1 303 ? 12.188 -1.141 -4.34 1 98.81 303 TYR B C 1
ATOM 4996 O O . TYR B 1 303 ? 11.125 -0.831 -3.781 1 98.81 303 TYR B O 1
ATOM 5004 N N . ASN B 1 304 ? 12.227 -2.143 -5.285 1 98.56 304 ASN B N 1
ATOM 5005 C CA . ASN B 1 304 ? 11 -2.725 -5.82 1 98.56 304 ASN B CA 1
ATOM 5006 C C . ASN B 1 304 ? 11.102 -4.246 -5.918 1 98.56 304 ASN B C 1
ATOM 5008 O O . ASN B 1 304 ? 10.992 -4.809 -7.008 1 98.56 304 ASN B O 1
ATOM 5012 N N . PRO B 1 305 ? 11.188 -4.902 -4.754 1 98.19 305 PRO B N 1
ATOM 5013 C CA . PRO B 1 305 ? 11.156 -6.367 -4.785 1 98.19 305 PRO B CA 1
ATOM 5014 C C . PRO B 1 305 ? 9.781 -6.918 -5.16 1 98.19 305 PRO B C 1
ATOM 5016 O O . PRO B 1 305 ? 8.758 -6.355 -4.762 1 98.19 305 PRO B O 1
ATOM 5019 N N . ALA B 1 306 ? 9.727 -8.031 -5.859 1 96.25 306 ALA B N 1
ATOM 5020 C CA . ALA B 1 306 ? 8.469 -8.586 -6.359 1 96.25 306 ALA B CA 1
ATOM 5021 C C . ALA B 1 306 ? 7.797 -9.469 -5.312 1 96.25 306 ALA B C 1
ATOM 5023 O O . ALA B 1 306 ? 6.582 -9.664 -5.344 1 96.25 306 ALA B O 1
ATOM 5024 N N . PHE B 1 307 ? 8.578 -10.008 -4.398 1 97.19 307 PHE B N 1
ATOM 5025 C CA . PHE B 1 307 ? 8.094 -10.961 -3.406 1 97.19 307 PHE B CA 1
ATOM 5026 C C . PHE B 1 307 ? 8.742 -10.703 -2.049 1 97.19 307 PHE B C 1
ATOM 5028 O O . PHE B 1 307 ? 9.711 -9.945 -1.949 1 97.19 307 PHE B O 1
ATOM 5035 N N . ASP B 1 308 ? 8.188 -11.203 -1.026 1 98.44 308 ASP B N 1
ATOM 5036 C CA . ASP B 1 308 ? 8.812 -11.195 0.295 1 98.44 308 ASP B CA 1
ATOM 5037 C C . ASP B 1 308 ? 8.578 -12.523 1.017 1 98.44 308 ASP B C 1
ATOM 5039 O O . ASP B 1 308 ? 7.668 -13.273 0.669 1 98.44 308 ASP B O 1
ATOM 5043 N N . PRO B 1 309 ? 9.516 -12.891 1.822 1 98.69 309 PRO B N 1
ATOM 5044 C CA . PRO B 1 309 ? 9.383 -14.133 2.584 1 98.69 309 PRO B CA 1
ATOM 5045 C C . PRO B 1 309 ? 8.531 -13.969 3.842 1 98.69 309 PRO B C 1
ATOM 5047 O O . PRO B 1 309 ? 8.852 -13.141 4.699 1 98.69 309 PRO B O 1
ATOM 5050 N N . THR B 1 310 ? 7.477 -14.648 3.996 1 98.88 310 THR B N 1
ATOM 5051 C CA . THR B 1 310 ? 6.703 -14.766 5.227 1 98.88 310 THR B CA 1
ATOM 5052 C C . THR B 1 310 ? 7.176 -15.961 6.047 1 98.88 310 THR B C 1
ATOM 5054 O O . THR B 1 310 ? 7.062 -17.109 5.609 1 98.88 310 THR B O 1
ATOM 5057 N N . PRO B 1 311 ? 7.715 -15.711 7.223 1 98.75 311 PRO B N 1
ATOM 5058 C CA . PRO B 1 311 ? 8.109 -16.844 8.047 1 98.75 311 PRO B CA 1
ATOM 5059 C C . PRO B 1 311 ? 6.961 -17.828 8.297 1 98.75 311 PRO B C 1
ATOM 5061 O O . PRO B 1 311 ? 5.828 -17.406 8.531 1 98.75 311 PRO B O 1
ATOM 5064 N N . LEU B 1 312 ? 7.301 -19.109 8.336 1 98.69 312 LEU B N 1
ATOM 5065 C CA . LEU B 1 312 ? 6.273 -20.125 8.531 1 98.69 312 LEU B CA 1
ATOM 5066 C C . LEU B 1 312 ? 5.613 -19.969 9.898 1 98.69 312 LEU B C 1
ATOM 5068 O O . LEU B 1 312 ? 4.469 -20.391 10.086 1 98.69 312 LEU B O 1
ATOM 5072 N N . GLU B 1 313 ? 6.266 -19.359 10.82 1 98.31 313 GLU B N 1
ATOM 5073 C CA . GLU B 1 313 ? 5.707 -19.141 12.156 1 98.31 313 GLU B CA 1
ATOM 5074 C C . GLU B 1 313 ? 4.477 -18.25 12.094 1 98.31 313 GLU B C 1
ATOM 5076 O O . GLU B 1 313 ? 3.65 -18.25 13.008 1 98.31 313 GLU B O 1
ATOM 5081 N N . ASN B 1 314 ? 4.363 -17.391 11.039 1 98.75 314 ASN B N 1
ATOM 5082 C CA . ASN B 1 314 ? 3.213 -16.516 10.883 1 98.75 314 ASN B CA 1
ATOM 5083 C C . ASN B 1 314 ? 2.055 -17.219 10.188 1 98.75 314 ASN B C 1
ATOM 5085 O O . ASN B 1 314 ? 0.958 -16.656 10.086 1 98.75 314 ASN B O 1
ATOM 5089 N N . VAL B 1 315 ? 2.291 -18.438 9.711 1 98.94 315 VAL B N 1
ATOM 5090 C CA . VAL B 1 315 ? 1.293 -19.172 8.93 1 98.94 315 VAL B CA 1
ATOM 5091 C C . VAL B 1 315 ? 0.546 -20.156 9.828 1 98.94 315 VAL B C 1
ATOM 5093 O O . VAL B 1 315 ? 1.161 -21 10.469 1 98.94 315 VAL B O 1
ATOM 5096 N N . THR B 1 316 ? -0.749 -20.016 9.867 1 98.94 316 THR B N 1
ATOM 5097 C CA . THR B 1 316 ? -1.58 -20.875 10.711 1 98.94 316 THR B CA 1
ATOM 5098 C C . THR B 1 316 ? -1.665 -22.281 10.133 1 98.94 316 THR B C 1
ATOM 5100 O O . THR B 1 316 ? -1.619 -23.266 10.875 1 98.94 316 THR B O 1
ATOM 5103 N N . ALA B 1 317 ? -1.817 -22.359 8.797 1 98.94 317 ALA B N 1
ATOM 5104 C CA . ALA B 1 317 ? -1.878 -23.641 8.125 1 98.94 317 ALA B CA 1
ATOM 5105 C C . ALA B 1 317 ? -1.573 -23.5 6.633 1 98.94 317 ALA B C 1
ATOM 5107 O O . ALA B 1 317 ? -1.777 -22.422 6.055 1 98.94 317 ALA B O 1
ATOM 5108 N N . LEU B 1 318 ? -1.034 -24.547 6.086 1 98.94 318 LEU B N 1
ATOM 5109 C CA . LEU B 1 318 ? -0.821 -24.672 4.648 1 98.94 318 LEU B CA 1
ATOM 5110 C C . LEU B 1 318 ? -1.87 -25.594 4.023 1 98.94 318 LEU B C 1
ATOM 5112 O O . LEU B 1 318 ? -2.051 -26.719 4.465 1 98.94 318 LEU B O 1
ATOM 5116 N N . ILE B 1 319 ? -2.58 -25.078 3.045 1 98.94 319 ILE B N 1
ATOM 5117 C CA . ILE B 1 319 ? -3.627 -25.844 2.375 1 98.94 319 ILE B CA 1
ATOM 5118 C C . ILE B 1 319 ? -3.09 -26.422 1.065 1 98.94 319 ILE B C 1
ATOM 5120 O O . ILE B 1 319 ? -2.682 -25.672 0.174 1 98.94 319 ILE B O 1
ATOM 5124 N N . THR B 1 320 ? -3.078 -27.75 0.92 1 98.75 320 THR B N 1
ATOM 5125 C CA . THR B 1 320 ? -2.588 -28.422 -0.283 1 98.75 320 THR B CA 1
ATOM 5126 C C . THR B 1 320 ? -3.633 -29.391 -0.833 1 98.75 320 THR B C 1
ATOM 5128 O O . THR B 1 320 ? -4.688 -29.578 -0.225 1 98.75 320 THR B O 1
ATOM 5131 N N . GLU B 1 321 ? -3.338 -29.953 -1.989 1 98.56 321 GLU B N 1
ATOM 5132 C CA . GLU B 1 321 ? -4.234 -30.938 -2.588 1 98.56 321 GLU B CA 1
ATOM 5133 C C . GLU B 1 321 ? -4.207 -32.25 -1.815 1 98.56 321 GLU B C 1
ATOM 5135 O O . GLU B 1 321 ? -5.027 -33.125 -2.061 1 98.56 321 GLU B O 1
ATOM 5140 N N . TYR B 1 322 ? -3.371 -32.312 -0.835 1 98.5 322 TYR B N 1
ATOM 5141 C CA . TYR B 1 322 ? -3.273 -33.531 -0.024 1 98.5 322 TYR B CA 1
ATOM 5142 C C . TYR B 1 322 ? -3.83 -33.312 1.375 1 98.5 322 TYR B C 1
ATOM 5144 O O . TYR B 1 322 ? -3.738 -34.156 2.242 1 98.5 322 TYR B O 1
ATOM 5152 N N . GLY B 1 323 ? -4.344 -32.062 1.578 1 98.5 323 GLY B N 1
ATOM 5153 C CA . GLY B 1 323 ? -4.918 -31.734 2.873 1 98.5 323 GLY B CA 1
ATOM 5154 C C . GLY B 1 323 ? -4.363 -30.453 3.463 1 98.5 323 GLY B C 1
ATOM 5155 O O . GLY B 1 323 ? -3.609 -29.734 2.803 1 98.5 323 GLY B O 1
ATOM 5156 N N . VAL B 1 324 ? -4.828 -30.188 4.699 1 98.88 324 VAL B N 1
ATOM 5157 C CA . VAL B 1 324 ? -4.367 -29.031 5.457 1 98.88 324 VAL B CA 1
ATOM 5158 C C . VAL B 1 324 ? -3.213 -29.438 6.371 1 98.88 324 VAL B C 1
ATOM 5160 O O . VAL B 1 324 ? -3.318 -30.422 7.117 1 98.88 324 VAL B O 1
ATOM 5163 N N . ILE B 1 325 ? -2.139 -28.734 6.297 1 98.88 325 ILE B N 1
ATOM 5164 C CA . ILE B 1 325 ? -0.949 -29.031 7.086 1 98.88 325 ILE B CA 1
ATOM 5165 C C . ILE B 1 325 ? -0.768 -27.969 8.172 1 98.88 325 ILE B C 1
ATOM 5167 O O . ILE B 1 325 ? -0.704 -26.781 7.883 1 98.88 325 ILE B O 1
ATOM 5171 N N . TYR B 1 326 ? -0.706 -28.391 9.414 1 98.75 326 TYR B N 1
ATOM 5172 C CA . TYR B 1 326 ? -0.484 -27.531 10.562 1 98.75 326 TYR B CA 1
ATOM 5173 C C . TYR B 1 326 ? 0.939 -27.672 11.094 1 98.75 326 TYR B C 1
ATOM 5175 O O . TYR B 1 326 ? 1.645 -28.625 10.742 1 98.75 326 TYR B O 1
ATOM 5183 N N . PRO B 1 327 ? 1.425 -26.703 11.805 1 97.94 327 PRO B N 1
ATOM 5184 C CA . PRO B 1 327 ? 2.721 -26.891 12.461 1 97.94 327 PRO B CA 1
ATOM 5185 C C . PRO B 1 327 ? 2.752 -28.109 13.375 1 97.94 327 PRO B C 1
ATOM 5187 O O . PRO B 1 327 ? 1.708 -28.547 13.867 1 97.94 327 PRO B O 1
ATOM 5190 N N . PRO B 1 328 ? 4.004 -28.562 13.672 1 98.25 328 PRO B N 1
ATOM 5191 C CA . PRO B 1 328 ? 5.293 -28.109 13.148 1 98.25 328 PRO B CA 1
ATOM 5192 C C . PRO B 1 328 ? 5.512 -28.5 11.688 1 98.25 328 PRO B C 1
ATOM 5194 O O . PRO B 1 328 ? 5.508 -29.688 11.359 1 98.25 328 PRO B O 1
ATOM 5197 N N . TYR B 1 329 ? 5.848 -27.594 10.859 1 98.25 329 TYR B N 1
ATOM 5198 C CA . TYR B 1 329 ? 5.891 -27.781 9.414 1 98.25 329 TYR B CA 1
ATOM 5199 C C . TYR B 1 329 ? 7.078 -28.656 9.016 1 98.25 329 TYR B C 1
ATOM 5201 O O . TYR B 1 329 ? 7.008 -29.391 8.039 1 98.25 329 TYR B O 1
ATOM 5209 N N . GLU B 1 330 ? 8.148 -28.562 9.781 1 96.44 330 GLU B N 1
ATOM 5210 C CA . GLU B 1 330 ? 9.336 -29.344 9.492 1 96.44 330 GLU B CA 1
ATOM 5211 C C . GLU B 1 330 ? 9.031 -30.844 9.516 1 96.44 330 GLU B C 1
ATOM 5213 O O . GLU B 1 330 ? 9.672 -31.625 8.812 1 96.44 330 GLU B O 1
ATOM 5218 N N . VAL B 1 331 ? 8.008 -31.203 10.25 1 97.62 331 VAL B N 1
ATOM 5219 C CA . VAL B 1 331 ? 7.625 -32.594 10.398 1 97.62 331 VAL B CA 1
ATOM 5220 C C . VAL B 1 331 ? 6.465 -32.906 9.453 1 97.62 331 VAL B C 1
ATOM 5222 O O . VAL B 1 331 ? 6.52 -33.875 8.695 1 97.62 331 VAL B O 1
ATOM 5225 N N . ASN B 1 332 ? 5.477 -32.094 9.43 1 98.31 332 ASN B N 1
ATOM 5226 C CA . ASN B 1 332 ? 4.195 -32.438 8.82 1 98.31 332 ASN B CA 1
ATOM 5227 C C . ASN B 1 332 ? 4.227 -32.25 7.309 1 98.31 332 ASN B C 1
ATOM 5229 O O . ASN B 1 332 ? 3.5 -32.906 6.582 1 98.31 332 ASN B O 1
ATOM 5233 N N . VAL B 1 333 ? 5.074 -31.312 6.828 1 98.38 333 VAL B N 1
ATOM 5234 C CA . VAL B 1 333 ? 5.125 -31.078 5.387 1 98.38 333 VAL B CA 1
ATOM 5235 C C . VAL B 1 333 ? 5.723 -32.281 4.688 1 98.38 333 VAL B C 1
ATOM 5237 O O . VAL B 1 333 ? 5.113 -32.844 3.775 1 98.38 333 VAL B O 1
ATOM 5240 N N . PRO B 1 334 ? 6.941 -32.812 5.141 1 97.62 334 PRO B N 1
ATOM 5241 C CA . PRO B 1 334 ? 7.477 -34.031 4.496 1 97.62 334 PRO B CA 1
ATOM 5242 C C . PRO B 1 334 ? 6.555 -35.219 4.645 1 97.62 334 PRO B C 1
ATOM 5244 O O . PRO B 1 334 ? 6.469 -36.062 3.74 1 97.62 334 PRO B O 1
ATOM 5247 N N . LYS B 1 335 ? 5.891 -35.281 5.734 1 97.69 335 LYS B N 1
ATOM 5248 C CA . LYS B 1 335 ? 5.004 -36.406 5.992 1 97.69 335 LYS B CA 1
ATOM 5249 C C . LYS B 1 335 ? 3.824 -36.438 5.027 1 97.69 335 LYS B C 1
ATOM 5251 O O . LYS B 1 335 ? 3.512 -37.438 4.426 1 97.69 335 LYS B O 1
ATOM 5256 N N . VAL B 1 336 ? 3.162 -35.25 4.859 1 97.75 336 VAL B N 1
ATOM 5257 C CA . VAL B 1 336 ? 1.937 -35.156 4.074 1 97.75 336 VAL B CA 1
ATOM 5258 C C . VAL B 1 336 ? 2.277 -35.156 2.584 1 97.75 336 VAL B C 1
ATOM 5260 O O . VAL B 1 336 ? 1.59 -35.781 1.784 1 97.75 336 VAL B O 1
ATOM 5263 N N . LEU B 1 337 ? 3.328 -34.469 2.199 1 97 337 LEU B N 1
ATOM 5264 C CA . LEU B 1 337 ? 3.654 -34.312 0.788 1 97 337 LEU B CA 1
ATOM 5265 C C . LEU B 1 337 ? 4.598 -35.406 0.312 1 97 337 LEU B C 1
ATOM 5267 O O . LEU B 1 337 ? 4.93 -35.469 -0.873 1 97 337 LEU B O 1
ATOM 5271 N N . LYS B 1 338 ? 5.039 -36.312 1.192 1 92.94 338 LYS B N 1
ATOM 5272 C CA . LYS B 1 338 ? 5.867 -37.469 0.901 1 92.94 338 LYS B CA 1
ATOM 5273 C C . LYS B 1 338 ? 7.176 -37.062 0.231 1 92.94 338 LYS B C 1
ATOM 5275 O O . LYS B 1 338 ? 7.523 -37.594 -0.834 1 92.94 338 LYS B O 1
ATOM 5280 N N . PHE B 1 339 ? 7.887 -36.062 0.829 1 85 339 PHE B N 1
ATOM 5281 C CA . PHE B 1 339 ? 9.234 -35.688 0.408 1 85 339 PHE B CA 1
ATOM 5282 C C . PHE B 1 339 ? 10.242 -36.75 0.882 1 85 339 PHE B C 1
ATOM 5284 O O . PHE B 1 339 ? 10.039 -37.375 1.912 1 85 339 PHE B O 1
#

Radius of gyration: 28.45 Å; Cα contacts (8 Å, |Δi|>4): 1625; chains: 2; bounding box: 49×93×73 Å

Sequence (678 aa):
MRSIFWDDGLKLIDQTKLPEKLEVIECRNVEELADAIKKLAVRGAPALEAAGAYGIALAAREREFADVDELKEHLKKAADFLASTRPTAVNLFVGIERALNAALKGESVEEVKELALREAEKLAEEDVERNRKMGEYGAELLEDGDVVLTYCNAGRLATVDWGTALGVVRSAVEQGKEIRVIACETRPLNQGSRLTCWELMEDGIDVTLITDSMVGIVMQKGMVDKVIVGADRIVRDAVFNKIGTYTVSVVAKHHNIPFYVAAPKATFDWERTAKDVVIEERPREELIFCGKRQIAPLNVKVYNPAFDPTPLENVTALITEYGVIYPPYEVNVPKVLKFMRSIFWDDGLKLIDQTKLPEKLEVIECRNVEELADAIKKLAVRGAPALEAAGAYGIALAAREREFADVDELKEHLKKAADFLASTRPTAVNLFVGIERALNAALKGESVEEVKELALREAEKLAEEDVERNRKMGEYGAELLEDGDVVLTYCNAGRLATVDWGTALGVVRSAVEQGKEIRVIACETRPLNQGSRLTCWELMEDGIDVTLITDSMVGIVMQKGMVDKVIVGADRIVRDAVFNKIGTYTVSVVAKHHNIPFYVAAPKATFDWERTAKDVVIEERPREELIFCGKRQIAPLNVKVYNPAFDPTPLENVTALITEYGVIYPPYEVNVPKVLKF

Solvent-accessible surface area (backbone atoms only — not comparable to full-atom values): 32702 Å² total; per-residue (Å²): 120,64,26,49,50,79,70,101,47,41,33,32,41,35,52,71,45,40,44,84,40,94,46,75,44,76,37,73,34,49,67,52,45,39,48,33,48,64,69,44,22,50,39,41,43,56,24,32,16,38,48,25,6,42,38,43,24,33,48,54,63,54,59,90,68,93,45,45,67,61,44,52,52,50,41,54,53,47,47,53,54,54,46,62,56,46,78,76,45,58,27,28,48,51,19,28,49,52,11,45,59,47,18,66,69,38,85,38,57,67,44,22,38,49,32,9,41,51,42,17,51,49,48,38,52,48,45,32,51,38,20,51,42,18,4,54,51,39,21,71,78,57,57,74,66,35,25,33,33,36,56,40,51,28,24,26,68,18,16,32,25,65,6,38,26,44,11,15,53,52,38,28,40,73,73,69,33,50,55,36,34,38,33,20,22,30,71,77,80,23,37,7,25,14,46,36,48,38,55,34,52,76,69,68,41,53,50,34,39,30,54,54,34,45,56,34,55,43,50,74,69,63,61,49,55,34,34,40,24,39,47,56,32,31,32,65,50,20,37,30,24,57,37,27,49,33,35,53,35,54,50,29,56,73,67,71,32,51,28,35,34,20,42,53,73,75,36,49,44,69,94,38,43,64,89,72,57,79,71,56,68,52,68,57,59,53,66,27,34,50,82,89,40,67,42,22,41,92,82,60,44,59,60,45,57,54,43,29,68,26,50,47,88,56,44,57,32,40,26,20,53,81,36,74,41,46,76,63,52,86,59,40,46,40,63,70,71,64,107,120,63,27,50,49,80,70,101,47,43,35,32,41,36,51,72,44,39,44,83,40,95,44,76,45,76,37,73,35,49,68,51,44,38,50,33,47,65,67,43,23,50,41,41,42,55,25,32,16,35,48,24,6,42,38,45,24,35,48,54,62,54,58,90,67,93,44,42,67,61,44,51,52,49,44,54,54,48,48,53,54,53,44,62,57,48,79,77,46,57,26,30,48,52,19,28,49,54,11,46,59,47,18,65,70,38,85,38,56,67,44,22,38,48,33,8,39,51,42,16,52,49,49,37,52,48,45,34,51,38,20,51,40,19,3,54,50,40,20,70,77,56,55,73,66,34,26,33,34,37,55,39,51,28,24,25,70,18,15,30,27,64,6,39,26,44,10,15,52,50,38,27,38,73,72,67,33,52,57,36,36,38,33,20,22,29,70,76,80,24,37,7,24,12,46,37,48,38,54,34,52,74,68,68,42,52,50,32,39,30,53,54,34,44,57,34,56,41,48,72,70,64,62,48,57,34,34,40,23,40,48,55,31,31,33,65,51,19,36,29,25,55,38,27,48,31,35,51,37,52,52,29,56,75,67,72,31,52,28,34,34,21,42,51,73,76,35,50,44,68,92,38,42,64,91,72,57,79,72,55,68,52,68,57,59,54,68,26,34,48,82,89,39,68,42,20,43,93,82,58,44,59,62,45,58,53,42,30,69,26,50,49,88,55,44,57,34,41,25,19,53,83,37,73,42,47,76,63,52,86,59,39,46,42,65,69,70,66,107

Nearest PDB structures (foldseek):
  1t5o-assembly2_C  TM=9.202E-01  e=2.272E-61  Archaeoglobus fulgidus DSM 4304
  1t9k-assembly1_A  TM=9.374E-01  e=1.756E-39  Thermotoga maritima
  6a35-assembly2_D  TM=9.307E-01  e=6.186E-35  Pyrococcus horikoshii OT3
  2a0u-assembly1_B  TM=9.287E-01  e=2.935E-31  Leishmania major
  7f67-assembly1_D  TM=6.737E-01  e=1.434E-17  Homo sapiens

InterPro domains:
  IPR000649 Initiation factor 2B-related [PF01008] (42-327)
  IPR005251 Methylthioribose-1-phosphate isomerase [MF_01678] (1-336)
  IPR005251 Methylthioribose-1-phosphate isomerase [TIGR00512] (5-326)
  IPR011559 Initiation factor 2B alpha/beta/delta [TIGR00524] (27-327)
  IPR027363 Methylthioribose-1-phosphate isomerase, N-terminal [G3DSA:1.20.120.420] (1-140)
  IPR037171 NagB/RpiA transferase-like [SSF100950] (5-331)
  IPR042529 Initiation factor 2B-like, C-terminal [G3DSA:3.40.50.10470] (141-339)

Secondary structure (DSSP, 8-state):
--SEEESSSEEEE-GGGTTT---EEEE-SHHHHHHHHHTTSS-SHHHHHHHHHHHHHHHHHSS--SSHHHHHHHHHHHHHHHHHT-TT-HHHHHHHHHHHHHHTT-SSHHHHHHHHHHHHHHHHHHHHHHHHHHHHHHHTT--TT-EEEE-S--SGGGSSSS-SHHHHHHHHHHTT---EEEEE--TTTTHIIIIIHHHHHHTT--EEEE-GGGHHHHHHTT--SEEEE--SEE-SSEEEEETTHHHHHHHHHHTT--EEEE--GGGB-TT--GGGPPPPBPPTHHHHEETTEE-S-TT-EE--BSEEEEEGGG-SEEEETTEEE-S-HHHHHHHHHT-/--SEEESSSEEEE-GGGTTT---EEEE-SHHHHHHHHHTTSS-SHHHHHHHHHHHHHHHHHSS--SSHHHHHHHHHHHHHHHHHT-TT-HHHHHHHHHHHHHHTT-SSHHHHHHHHHHHHHHHHHHHHHHHHHHHHHHHTT--TT-EEEE-S--SGGGSSSS-SHHHHHHHHHHTT---EEEEE--TTTTHIIIIIHHHHHHTT--EEEE-GGGHHHHHHTT--SEEEE--SEE-SSEEEEETTHHHHHHHHHHTT--EEEE--GGGB-TT--GGGPPPPBPPTHHHHEETTEE-S-TT-EE--BSEEEEEGGG-SEEEETTEEE-S-HHHHHHHHHT-

Organism: Archaeoglobus fulgidus (strain ATCC 49558 / DSM 4304 / JCM 9628 / NBRC 100126 / VC-16) (NCBI:txid224325)

pLDDT: mean 97.42, std 2.42, range [80.06, 99.0]

Foldseek 3Di:
DFQWDDDVAIKGWQLLCFPVDTDIDGDQALVSLLVSVLVPRAAALARLLLSLLSRLLSQLVSDDDDWLVVSLVSSVVSSVSSCVSDVQQLSNNNSNVQLSVQLNPDHTSVRSSVRSVVRSVVSQVVQVLFLLLLLQQLLVVDAAPFEEEEEADQASSNHRHCGWQVVVVVSNVVVPGQYEYEFELQPLSRRRPGPVVSVCVVVVRHYDYDHLVCLQVCLVVVVHQAYEYEASAAEQWWTKDFPSLQVSLVSCVVSVHAYEYTYEPSRYPHVDDPVPRDWDWDDPVSVQDDVPDGDDDPPDDDTGTGIDIHTCVSHQWYRTSQHIFGPPCNPGVCVSSVD/DFQWDDDVAIKGWQLLCFDVDTDIDGDQALVSLLVSVLVPRAAALARLLLSLLSNLLSQLVSDDDDWLVVSLVSSVVSSVVSCVSDVQQLSNNNSNVQLSVQLNPDHTSVRSSVRSVVRSVVSQVVQVLFLLLLLQQLLVVDAAPAEEEEEADQASSNHRHCGWQVVVVVSNVVVPGQYEYEWELQPLSRRRPGPVVSVCVVVVHHYDYDHLVCLQVCLVVVVHQAYEYEASAAEQWWTKDFPSLQVSLVSCVVSVHAYEYTYEPSRYPHVDDPVPRDWDWDDPVSVQDDVPDGDDDPPDDDTGTGIDIHTCVSHQWYRTSQHIFGPPCNPGVCVSSVD